Protein 3UIE (pdb70)

Nearest PDB structures (foldseek):
  4fxp-assembly1_A  TM=9.927E-01  e=1.643E-37  Arabidopsis thaliana
  3uie-assembly2_C  TM=1.000E+00  e=2.387E-36  Arabidopsis thaliana
  2ofw-assembly1_A  TM=9.333E-01  e=4.494E-21  Homo sapiens
  6c6b-assembly2_C  TM=9.111E-01  e=4.180E-20  Cryptococcus neoformans H99
  2gks-assembly1_B  TM=8.886E-01  e=5.967E-17  Aquifex aeolicus

GO terms:
  GO:0009507 chloroplast (C, IDA)
  GO:0004020 adenylylsulfate kinase activity (F, IDA)
  GO:0016310 phosphorylation (P, IDA)
  GO:0009536 plastid (C, TAS)
  GO:0042802 identical protein binding (F, IPI)

Secondary structure (DSSP, 8-state):
----HHHHHHHHTS--EEEEEE-STTSSHHHHHHHHHHHHHHTT--EEEEEHHHHTTTTTTT--SSHHHHHHHHHHHHHHHHHHHHTT-EEEEE-----HHHHHHHHHTS-TTSEEEEEE---HHHHHHH-TTSHHHHHHTTSS-S-BTTTB-----SS-SEEE--SS---HHHHHHHHHHHHHHHTTT--/-------S--HHHHHHHHTS--EEEEEE-STTSSHHHHHHHHHHHHHHTT--EEEEEHHHHTTTTTTT--SSHHHHHHHHHHHHHHHHHHHHTT-EEEEE-----HHHHHHHHHTS-TTSEEEEEE---HHHHHHH-TTSHHHHHHTTSSSS-BTTTB-----SS-SEEESSSS--SHHHHHHHHHHHHHHHTTT--/--S-HHHHHHHHTS--EEEEEE-STTSSHHHHHHHHHHHHHHTT--EEEEEHHHHTTTTTTT--SSHHHHHHHHHHHHHHHHHHHHTT-EEEEE-----HHHHHHHHHTS-TTSEEEEEE---HHHHHHH-TTSHHHHHHTTSS-S-BTTTB-----SS-SEEE---HHHHHHHHHHHHHHHTTT--

CATH classification: 3.40.50.300

InterPro domains:
  IPR002891 APS kinase [MF_00065] (99-272)
  IPR002891 APS kinase [TIGR00455] (83-250)
  IPR027417 P-loop containing nucleoside triphosphate hydrolase [G3DSA:3.40.50.300] (77-276)
  IPR027417 P-loop containing nucleoside triphosphate hydrolase [SSF52540] (99-271)
  IPR059117 APS kinase domain [PF01583] (100-249)

Solvent-accessible surface area: 26473 Å² total; per-residue (Å²): 171,106,89,101,59,90,43,65,13,170,153,52,71,0,57,1,0,0,0,0,0,0,0,18,15,20,2,20,18,56,72,0,0,77,18,0,45,124,39,0,158,150,103,59,26,82,10,117,35,14,18,8,80,99,21,34,129,29,102,0,179,96,25,38,121,143,49,123,36,13,30,45,9,1,124,50,1,1,66,35,0,77,120,60,2,67,42,0,18,0,0,0,0,3,4,38,3,3,23,67,98,27,1,66,58,2,68,95,50,16,80,178,42,15,7,2,7,0,30,2,30,13,50,52,81,59,0,49,90,124,16,101,147,13,48,2,132,57,3,143,76,61,151,52,195,22,19,0,26,38,93,32,79,35,56,56,17,141,131,33,62,18,66,6,17,148,148,58,92,36,51,53,108,82,14,0,95,109,0,12,4,56,0,58,30,129,17,23,15,99,66,95,59,129,129,66,141,34,69,13,98,61,91,26,14,10,149,64,20,62,0,60,0,0,0,0,0,0,0,0,20,17,19,1,21,19,61,76,0,0,29,11,0,3,58,31,0,32,132,117,32,25,1,2,14,30,2,18,10,76,99,7,35,128,11,5,0,134,77,25,47,119,160,57,147,36,14,31,36,9,1,58,8,1,3,7,2,0,73,33,0,1,51,0,0,0,0,0,0,0,3,4,38,2,3,23,68,99,24,1,67,56,4,69,94,39,19,87,184,31,10,8,2,6,0,30,3,29,12,55,52,81,58,0,46,88,127,11,101,146,18,50,2,142,79,4,138,76,44,162,50,183,28,21,1,27,37,91,36,75,36,56,54,16,131,126,31,55,5,58,5,21,138,143,74,38,93,39,52,96,83,14,0,97,107,0,10,29,33,0,89,51,60,33,30,15,117,70,93,59,10,96,55,94,25,15,15,142,63,19,72,0,56,1,0,1,0,0,0,0,0,20,15,22,2,19,19,23,64,0,0,16,15,0,4,97,37,0,40,163,114,31,24,2,2,16,27,1,4,9,36,22,9,20,76,13,4,0,134,77,26,43,83,136,62,131,22,13,28,36,9,2,59,8,1,3,8,2,0,76,33,0,1,51,0,0,0,0,0,0,0,3,4,40,3,3,24,70,99,28,1,66,56,3,71,94,39,20,82,184,38,16,5,2,7,0,28,2,75,14,74,58,81,59,0,46,86,128,29,101,88,21,25,2,156,77,3,138,74,36,160,34,178,26,19,1,28,42,97,32,76,34,61,56,17,141,133,30,65,17,73,7,67,100,56,54,108,83,16,0,94,113,0,9,30,55,0,84,130,120,19,24,18,106,64

Sequence (575 aa):
CCSVEKVDRQRLLDQKGCVIWVTGLSGSGKSTLACCALNQMLYQKGKLCCYILDGDNVVRHGLNRDLSFKAEDRAENIRRVGEVAKLFADAGIICIASSLISPYRTDRDACRSSLLPEGDFVEVFMDVPLSVCEARDPKGLYKLARAGKIKGFTGIDDPYEPPLNCEISSLGREGGTSPIEMAEKVVGYLDNKGYLQANIKWHECCSVEKVDRQRLLDQKGCVIWVTGLSGSGKSTLACCALNQMLYQKGKLCCYILDGDNVRHGLNRDLSFKAEDRAENIRRVGEVAKLFADAGIICIASSLISPYRTTDRDACRSLLPEGDFVEVFMDVPLSVCEARDPKGLYKLARAGKIKGFTGIDDPYEPPLNCEISSLGREGGTSPIEMAEKVVGYLDNKGYLQACSVEKVDRQRLLDQKGCVIIWVTGLSGSGKSTLACCALNQMLYQKGKLCYILDGDNVRHGLNRDLSFKAEDRAENIRRVGEVAKLFADAGIIICIASSLISPYRTDRDACRRSSLLPEGDFVEVFMDVPLSVCEARDPKGLYKLARAGKIKGFTGIDDPYEPPLNCEISSLGTSPIEMAEKVVGYLDNNKGYLQA

Organism: Arabidopsis thaliana (NCBI:txid3702)

B-factor: mean 40.65, std 15.13, range [18.51, 132.17]

Structure (mmCIF, N/CA/C/O backbone):
data_3UIE
#
_entry.id   3UIE
#
_cell.length_a   121.137
_cell.length_b   95.313
_cell.length_c   73.327
_cell.angle_alpha   90.00
_cell.angle_beta   114.08
_cell.angle_gamma   90.00
#
_symmetry.space_group_name_H-M   'C 1 2 1'
#
loop_
_entity.id
_entity.type
_entity.pdbx_description
1 polymer 'Adenylyl-sulfate kinase 1, chloroplastic'
2 non-polymer "ADENOSINE-5'-PHOSPHOSULFATE"
3 non-polymer 'PHOSPHOAMINOPHOSPHONIC ACID-ADENYLATE ESTER'
4 non-polymer 'MAGNESIUM ION'
5 water water
#
loop_
_atom_site.group_PDB
_atom_site.id
_atom_site.type_symbol
_atom_site.label_atom_id
_atom_site.label_alt_id
_atom_site.label_comp_id
_atom_site.label_asym_id
_atom_site.label_entity_id
_atom_site.label_seq_id
_atom_site.pdbx_PDB_ins_code
_atom_site.Cartn_x
_atom_site.Cartn_y
_atom_site.Cartn_z
_atom_site.occupancy
_atom_site.B_iso_or_equiv
_atom_site.auth_seq_id
_atom_site.auth_comp_id
_atom_site.auth_asym_id
_atom_site.auth_atom_id
_atom_site.pdbx_PDB_model_num
ATOM 1 N N A CYS A 1 10 ? -16.011 5.527 4.949 0.37 47.07 86 CYS A N 1
ATOM 2 N N B CYS A 1 10 ? -16.166 5.522 5.064 0.63 48.16 86 CYS A N 1
ATOM 3 C CA A CYS A 1 10 ? -15.830 6.770 5.692 0.37 47.63 86 CYS A CA 1
ATOM 4 C CA B CYS A 1 10 ? -15.835 6.766 5.756 0.63 47.49 86 CYS A CA 1
ATOM 5 C C A CYS A 1 10 ? -16.252 7.978 4.868 0.37 47.02 86 CYS A C 1
ATOM 6 C C B CYS A 1 10 ? -16.101 7.995 4.882 0.63 47.35 86 CYS A C 1
ATOM 7 O O A CYS A 1 10 ? -16.450 7.879 3.658 0.37 48.25 86 CYS A O 1
ATOM 8 O O B CYS A 1 10 ? -16.037 7.922 3.654 0.63 46.75 86 CYS A O 1
ATOM 13 N N . SER A 1 11 ? -16.381 9.123 5.527 1.00 41.03 87 SER A N 1
ATOM 14 C CA . SER A 1 11 ? -16.784 10.343 4.835 1.00 45.94 87 SER A CA 1
ATOM 15 C C . SER A 1 11 ? -15.696 10.938 3.938 1.00 35.07 87 SER A C 1
ATOM 16 O O . SER A 1 11 ? -16.005 11.629 2.974 1.00 40.08 87 SER A O 1
ATOM 19 N N . VAL A 1 12 ? -14.428 10.696 4.255 1.00 30.60 88 VAL A N 1
ATOM 20 C CA . VAL A 1 12 ? -13.350 11.237 3.414 1.00 26.21 88 VAL A CA 1
ATOM 21 C C . VAL A 1 12 ? -13.175 10.406 2.148 1.00 29.12 88 VAL A C 1
ATOM 22 O O . VAL A 1 12 ? -12.801 9.235 2.218 1.00 35.17 88 VAL A O 1
ATOM 26 N N . GLU A 1 13 ? -13.413 11.031 0.995 1.00 29.33 89 GLU A N 1
ATOM 27 C CA . GLU A 1 13 ? -13.402 10.335 -0.299 1.00 31.38 89 GLU A CA 1
ATOM 28 C C . GLU A 1 13 ? -12.089 10.505 -1.054 1.00 26.61 89 GLU A C 1
ATOM 29 O O . GLU A 1 13 ? -11.273 11.356 -0.720 1.00 28.79 89 GLU A O 1
ATOM 35 N N . LYS A 1 14 ? -11.899 9.706 -2.100 1.00 27.78 90 LYS A N 1
ATOM 36 C CA . LYS A 1 14 ? -10.734 9.863 -2.961 1.00 31.86 90 LYS A CA 1
ATOM 37 C C . LYS A 1 14 ? -10.630 11.289 -3.493 1.00 24.48 90 LYS A C 1
ATOM 38 O O . LYS A 1 14 ? -9.533 11.858 -3.532 1.00 25.04 90 LYS A O 1
ATOM 44 N N . VAL A 1 15 ? -11.762 11.880 -3.880 1.00 25.13 91 VAL A N 1
ATOM 45 C CA . VAL A 1 15 ? -11.741 13.242 -4.417 1.00 26.89 91 VAL A CA 1
ATOM 46 C C . VAL A 1 15 ? -11.324 14.269 -3.380 1.00 28.13 91 VAL A C 1
ATOM 47 O O . VAL A 1 15 ? -10.772 15.312 -3.733 1.00 29.14 91 VAL A O 1
ATOM 51 N N . ASP A 1 16 ? -11.588 13.985 -2.102 1.00 25.58 92 ASP A N 1
ATOM 52 C CA . ASP A 1 16 ? -11.131 14.876 -1.044 1.00 23.93 92 ASP A CA 1
ATOM 53 C C . ASP A 1 16 ? -9.612 14.801 -0.910 1.00 21.86 92 ASP A C 1
ATOM 54 O O . ASP A 1 16 ? -8.939 15.822 -0.760 1.00 23.92 92 ASP A O 1
ATOM 59 N N . ARG A 1 17 ? -9.059 13.594 -0.964 1.00 21.19 93 ARG A N 1
ATOM 60 C CA . ARG A 1 17 ? -7.609 13.452 -0.896 1.00 23.85 93 ARG A CA 1
ATOM 61 C C . ARG A 1 17 ? -6.954 14.097 -2.129 1.00 23.02 93 ARG A C 1
ATOM 62 O O . ARG A 1 17 ? -5.882 14.697 -2.041 1.00 24.61 93 ARG A O 1
ATOM 70 N N . GLN A 1 18 ? -7.616 13.999 -3.268 1.00 24.14 94 GLN A N 1
ATOM 71 C CA . GLN A 1 18 ? -7.051 14.565 -4.500 1.00 27.32 94 GLN A CA 1
ATOM 72 C C . GLN A 1 18 ? -7.057 16.088 -4.417 1.00 33.22 94 GLN A C 1
ATOM 73 O O . GLN A 1 18 ? -6.098 16.750 -4.808 1.00 24.60 94 GLN A O 1
ATOM 79 N N . ARG A 1 19 ? -8.129 16.629 -3.849 1.00 30.66 95 ARG A N 1
ATOM 80 C CA . ARG A 1 19 ? -8.256 18.058 -3.630 1.00 27.80 95 ARG A CA 1
ATOM 81 C C . ARG A 1 19 ? -7.145 18.575 -2.708 1.00 31.36 95 ARG A C 1
ATOM 82 O O . ARG A 1 19 ? -6.583 19.643 -2.928 1.00 32.89 95 ARG A O 1
ATOM 90 N N . LEU A 1 20 ? -6.834 17.809 -1.672 1.00 31.30 96 LEU A N 1
ATOM 91 C CA . LEU A 1 20 ? -5.753 18.156 -0.759 1.00 33.70 96 LEU A CA 1
ATOM 92 C C . LEU A 1 20 ? -4.387 18.175 -1.473 1.00 33.10 96 LEU A C 1
ATOM 93 O O . LEU A 1 20 ? -3.595 19.100 -1.279 1.00 32.50 96 LEU A O 1
ATOM 98 N N . LEU A 1 21 ? -4.122 17.156 -2.289 1.00 27.95 97 LEU A N 1
ATOM 99 C CA . LEU A 1 21 ? -2.827 17.000 -2.960 1.00 23.40 97 LEU A CA 1
ATOM 100 C C . LEU A 1 21 ? -2.727 17.758 -4.275 1.00 29.90 97 LEU A C 1
ATOM 101 O O . LEU A 1 21 ? -1.639 17.871 -4.832 1.00 30.87 97 LEU A O 1
ATOM 106 N N . ASP A 1 22 ? -3.856 18.245 -4.782 1.00 26.69 98 ASP A N 1
ATOM 107 C CA . ASP A 1 22 ? -3.916 18.820 -6.136 1.00 29.67 98 ASP A CA 1
ATOM 108 C C . ASP A 1 22 ? -3.338 17.906 -7.231 1.00 33.82 98 ASP A C 1
ATOM 109 O O . ASP A 1 22 ? -2.509 18.331 -8.052 1.00 28.66 98 ASP A O 1
ATOM 114 N N . GLN A 1 23 ? -3.781 16.652 -7.240 1.00 24.47 99 GLN A N 1
ATOM 115 C CA . GLN A 1 23 ? -3.415 15.692 -8.286 1.00 24.37 99 GLN A CA 1
ATOM 116 C C . GLN A 1 23 ? -4.443 14.575 -8.258 1.00 26.71 99 GLN A C 1
ATOM 117 O O . GLN A 1 23 ? -5.285 14.529 -7.360 1.00 24.78 99 GLN A O 1
ATOM 123 N N . LYS A 1 24 ? -4.362 13.672 -9.230 1.00 23.85 100 LYS A N 1
ATOM 124 C CA . LYS A 1 24 ? -5.243 12.516 -9.271 1.00 21.84 100 LYS A CA 1
ATOM 125 C C . LYS A 1 24 ? -4.466 11.230 -9.021 1.00 26.58 100 LYS A C 1
ATOM 126 O O . LYS A 1 24 ? -3.388 11.024 -9.591 1.00 31.71 100 LYS A O 1
ATOM 132 N N . GLY A 1 25 ? -5.013 10.383 -8.152 1.00 24.74 101 GLY A N 1
ATOM 133 C CA . GLY A 1 25 ? -4.410 9.101 -7.856 1.00 24.31 101 GLY A CA 1
ATOM 134 C C . GLY A 1 25 ? -4.433 8.248 -9.111 1.00 29.61 101 GLY A C 1
ATOM 135 O O . GLY A 1 25 ? -5.389 8.293 -9.877 1.00 30.46 101 GLY A O 1
ATOM 136 N N . CYS A 1 26 ? -3.381 7.477 -9.337 1.00 27.16 102 CYS A N 1
ATOM 137 C CA . CYS A 1 26 ? -3.347 6.627 -10.518 1.00 23.36 102 CYS A CA 1
ATOM 138 C C . CYS A 1 26 ? -2.249 5.603 -10.352 1.00 26.29 102 CYS A C 1
ATOM 139 O O . CYS A 1 26 ? -1.468 5.679 -9.407 1.00 26.91 102 CYS A O 1
ATOM 142 N N . VAL A 1 27 ? -2.205 4.636 -11.260 1.00 22.07 103 VAL A N 1
ATOM 143 C CA . VAL A 1 27 ? -1.151 3.632 -11.253 1.00 22.38 103 VAL A CA 1
ATOM 144 C C . VAL A 1 27 ? -0.379 3.735 -12.560 1.00 24.97 103 VAL A C 1
ATOM 145 O O . VAL A 1 27 ? -0.978 3.642 -13.626 1.00 26.87 103 VAL A O 1
ATOM 149 N N . ILE A 1 28 ? 0.936 3.939 -12.472 1.00 25.24 104 ILE A N 1
ATOM 150 C CA . ILE A 1 28 ? 1.807 3.926 -13.646 1.00 25.40 104 ILE A CA 1
ATOM 151 C C . ILE A 1 28 ? 2.509 2.583 -13.606 1.00 23.72 104 ILE A C 1
ATOM 152 O O . ILE A 1 28 ? 3.394 2.363 -12.792 1.00 24.34 104 ILE A O 1
ATOM 157 N N . TRP A 1 29 ? 2.085 1.672 -14.471 1.00 25.10 105 TRP A N 1
ATOM 158 C CA . TRP A 1 29 ? 2.573 0.301 -14.427 1.00 25.16 105 TRP A CA 1
ATOM 159 C C . TRP A 1 29 ? 3.710 0.119 -15.429 1.00 26.99 105 TRP A C 1
ATOM 160 O O . TRP A 1 29 ? 3.468 0.046 -16.644 1.00 24.98 105 TRP A O 1
ATOM 171 N N . VAL A 1 30 ? 4.943 0.060 -14.925 1.00 24.44 106 VAL A N 1
ATOM 172 C CA . VAL A 1 30 ? 6.129 -0.056 -15.786 1.00 23.83 106 VAL A CA 1
ATOM 173 C C . VAL A 1 30 ? 6.601 -1.507 -15.888 1.00 25.96 106 VAL A C 1
ATOM 174 O O . VAL A 1 30 ? 7.040 -2.103 -14.889 1.00 26.20 106 VAL A O 1
ATOM 178 N N . THR A 1 31 ? 6.502 -2.065 -17.091 1.00 28.48 107 THR A N 1
ATOM 179 C CA . THR A 1 31 ? 6.843 -3.462 -17.342 1.00 24.37 107 THR A CA 1
ATOM 180 C C . THR A 1 31 ? 7.957 -3.603 -18.397 1.00 26.57 107 THR A C 1
ATOM 181 O O . THR A 1 31 ? 8.138 -2.745 -19.254 1.00 24.22 107 THR A O 1
ATOM 185 N N . GLY A 1 32 ? 8.733 -4.676 -18.311 1.00 24.22 108 GLY A N 1
ATOM 186 C CA . GLY A 1 32 ? 9.776 -4.902 -19.295 1.00 24.77 108 GLY A CA 1
ATOM 187 C C . GLY A 1 32 ? 10.766 -5.916 -18.774 1.00 25.83 108 GLY A C 1
ATOM 188 O O . GLY A 1 32 ? 10.764 -6.236 -17.583 1.00 26.06 108 GLY A O 1
ATOM 189 N N . LEU A 1 33 ? 11.596 -6.434 -19.671 1.00 24.80 109 LEU A N 1
ATOM 190 C CA . LEU A 1 33 ? 12.652 -7.387 -19.304 1.00 21.71 109 LEU A CA 1
ATOM 191 C C . LEU A 1 33 ? 13.533 -6.856 -18.191 1.00 28.03 109 LEU A C 1
ATOM 192 O O . LEU A 1 33 ? 13.620 -5.646 -17.987 1.00 28.20 109 LEU A O 1
ATOM 197 N N . SER A 1 34 ? 14.188 -7.764 -17.463 1.00 26.79 110 SER A N 1
ATOM 198 C CA . SER A 1 34 ? 15.278 -7.378 -16.587 1.00 34.52 110 SER A CA 1
ATOM 199 C C . SER A 1 34 ? 16.296 -6.569 -17.391 1.00 30.28 110 SER A C 1
ATOM 200 O O . SER A 1 34 ? 16.685 -6.963 -18.497 1.00 29.89 110 SER A O 1
ATOM 203 N N . GLY A 1 35 ? 16.723 -5.437 -16.844 1.00 27.76 111 GLY A N 1
ATOM 204 C CA . GLY A 1 35 ? 17.732 -4.609 -17.484 1.00 27.68 111 GLY A CA 1
ATOM 205 C C . GLY A 1 35 ? 17.184 -3.622 -18.501 1.00 33.95 111 GLY A C 1
ATOM 206 O O . GLY A 1 35 ? 17.948 -2.886 -19.116 1.00 32.41 111 GLY A O 1
ATOM 207 N N . SER A 1 36 ? 15.862 -3.595 -18.672 1.00 27.49 112 SER A N 1
ATOM 208 C CA . SER A 1 36 ? 15.242 -2.732 -19.685 1.00 27.64 112 SER A CA 1
ATOM 209 C C . SER A 1 36 ? 15.185 -1.274 -19.242 1.00 30.42 112 SER A C 1
ATOM 210 O O . SER A 1 36 ? 14.906 -0.384 -20.043 1.00 32.19 112 SER A O 1
ATOM 213 N N . GLY A 1 37 ? 15.445 -1.040 -17.959 1.00 27.40 113 GLY A N 1
ATOM 214 C CA . GLY A 1 37 ? 15.500 0.305 -17.406 1.00 28.82 113 GLY A CA 1
ATOM 215 C C . GLY A 1 37 ? 14.239 0.768 -16.673 1.00 26.96 113 GLY A C 1
ATOM 216 O O . GLY A 1 37 ? 13.996 1.972 -16.563 1.00 24.59 113 GLY A O 1
ATOM 217 N N . LYS A 1 38 ? 13.448 -0.172 -16.158 1.00 25.71 114 LYS A N 1
ATOM 218 C CA . LYS A 1 38 ? 12.218 0.167 -15.444 1.00 24.84 114 LYS A CA 1
ATOM 219 C C . LYS A 1 38 ? 12.477 1.021 -14.188 1.00 26.41 114 LYS A C 1
ATOM 220 O O . LYS A 1 38 ? 11.830 2.052 -13.979 1.00 27.27 114 LYS A O 1
ATOM 226 N N . SER A 1 39 ? 13.423 0.594 -13.359 1.00 24.45 115 SER A N 1
ATOM 227 C CA . SER A 1 39 ? 13.697 1.295 -12.100 1.00 29.25 115 SER A CA 1
ATOM 228 C C . SER A 1 39 ? 14.314 2.666 -12.355 1.00 26.94 115 SER A C 1
ATOM 229 O O . SER A 1 39 ? 14.030 3.647 -11.646 1.00 26.80 115 SER A O 1
ATOM 232 N N . THR A 1 40 ? 15.157 2.733 -13.373 1.00 26.22 116 THR A N 1
ATOM 233 C CA . THR A 1 40 ? 15.803 3.984 -13.722 1.00 32.30 116 THR A CA 1
ATOM 234 C C . THR A 1 40 ? 14.764 5.012 -14.176 1.00 28.03 116 THR A C 1
ATOM 235 O O . THR A 1 40 ? 14.805 6.186 -13.782 1.00 29.81 116 THR A O 1
ATOM 239 N N . LEU A 1 41 ? 13.834 4.561 -15.004 1.00 24.45 117 LEU A N 1
ATOM 240 C CA . LEU A 1 41 ? 12.717 5.400 -15.425 1.00 25.58 117 LEU A CA 1
ATOM 241 C C . LEU A 1 41 ? 11.827 5.781 -14.230 1.00 26.44 117 LEU A C 1
ATOM 242 O O . LEU A 1 41 ? 11.431 6.940 -14.081 1.00 24.47 117 LEU A O 1
ATOM 247 N N . ALA A 1 42 ? 11.508 4.813 -13.379 1.00 24.47 118 ALA A N 1
ATOM 248 C CA . ALA A 1 42 ? 10.674 5.119 -12.213 1.00 24.27 118 ALA A CA 1
ATOM 249 C C . ALA A 1 42 ? 11.279 6.228 -11.341 1.00 24.95 118 ALA A C 1
ATOM 250 O O . ALA A 1 42 ? 10.577 7.124 -10.903 1.00 24.95 118 ALA A O 1
ATOM 252 N N A CYS A 1 43 ? 12.576 6.145 -11.086 0.68 24.78 119 CYS A N 1
ATOM 253 N N B CYS A 1 43 ? 12.586 6.180 -11.117 0.32 25.34 119 CYS A N 1
ATOM 254 C CA A CYS A 1 43 ? 13.259 7.166 -10.302 0.68 27.43 119 CYS A CA 1
ATOM 255 C CA B CYS A 1 43 ? 13.234 7.190 -10.281 0.32 26.64 119 CYS A CA 1
ATOM 256 C C A CYS A 1 43 ? 13.203 8.519 -10.995 0.68 26.14 119 CYS A C 1
ATOM 257 C C B CYS A 1 43 ? 13.363 8.552 -10.961 0.32 26.54 119 CYS A C 1
ATOM 258 O O A CYS A 1 43 ? 12.819 9.513 -10.386 0.68 27.45 119 CYS A O 1
ATOM 259 O O B CYS A 1 43 ? 13.287 9.586 -10.300 0.32 23.66 119 CYS A O 1
ATOM 264 N N . ALA A 1 44 ? 13.582 8.562 -12.274 1.00 21.90 120 ALA A N 1
ATOM 265 C CA . ALA A 1 44 ? 13.587 9.824 -13.012 1.00 25.75 120 ALA A CA 1
ATOM 266 C C . ALA A 1 44 ? 12.203 10.474 -12.959 1.00 24.32 120 ALA A C 1
ATOM 267 O O . ALA A 1 44 ? 12.083 11.679 -12.738 1.00 25.60 120 ALA A O 1
ATOM 269 N N . LEU A 1 45 ? 11.166 9.666 -13.154 1.00 21.66 121 LEU A N 1
ATOM 270 C CA . LEU A 1 45 ? 9.790 10.148 -13.113 1.00 23.13 121 LEU A CA 1
ATOM 271 C C . LEU A 1 45 ? 9.433 10.718 -11.738 1.00 24.56 121 LEU A C 1
ATOM 272 O O . LEU A 1 45 ? 8.874 11.810 -11.624 1.00 23.53 121 LEU A O 1
ATOM 277 N N . ASN A 1 46 ? 9.771 9.976 -10.690 1.00 21.71 122 ASN A N 1
ATOM 278 C CA . ASN A 1 46 ? 9.489 10.396 -9.323 1.00 23.59 122 ASN A CA 1
ATOM 279 C C . ASN A 1 46 ? 10.190 11.721 -9.036 1.00 26.81 122 ASN A C 1
ATOM 280 O O . ASN A 1 46 ? 9.599 12.639 -8.481 1.00 25.98 122 ASN A O 1
ATOM 285 N N . GLN A 1 47 ? 11.445 11.829 -9.451 1.00 25.11 123 GLN A N 1
ATOM 286 C CA . GLN A 1 47 ? 12.200 13.047 -9.201 1.00 30.86 123 GLN A CA 1
ATOM 287 C C . GLN A 1 47 ? 11.528 14.247 -9.865 1.00 29.36 123 GLN A C 1
ATOM 288 O O . GLN A 1 47 ? 11.408 15.318 -9.274 1.00 27.76 123 GLN A O 1
ATOM 294 N N . MET A 1 48 ? 11.099 14.049 -11.107 1.00 25.19 124 MET A N 1
ATOM 295 C CA . MET A 1 48 ? 10.515 15.117 -11.912 1.00 25.55 124 MET A CA 1
ATOM 296 C C . MET A 1 48 ? 9.152 15.530 -11.346 1.00 25.59 124 MET A C 1
ATOM 297 O O . MET A 1 48 ? 8.835 16.721 -11.260 1.00 25.48 124 MET A O 1
ATOM 302 N N . LEU A 1 49 ? 8.349 14.551 -10.942 1.00 24.96 125 LEU A N 1
ATOM 303 C CA . LEU A 1 49 ? 7.030 14.855 -10.400 1.00 23.48 125 LEU A CA 1
ATOM 304 C C . LEU A 1 49 ? 7.147 15.526 -9.036 1.00 27.84 125 LEU A C 1
ATOM 305 O O . LEU A 1 49 ? 6.425 16.471 -8.733 1.00 23.36 125 LEU A O 1
ATOM 310 N N . TYR A 1 50 ? 8.098 15.062 -8.238 1.00 22.51 126 TYR A N 1
ATOM 311 C CA . TYR A 1 50 ? 8.317 15.664 -6.919 1.00 21.84 126 TYR A CA 1
ATOM 312 C C . TYR A 1 50 ? 8.676 17.137 -7.080 1.00 25.56 126 TYR A C 1
ATOM 313 O O . TYR A 1 50 ? 8.190 17.972 -6.341 1.00 24.74 126 TYR A O 1
ATOM 322 N N . GLN A 1 51 ? 9.514 17.465 -8.065 1.00 23.89 127 GLN A N 1
ATOM 323 C CA . GLN A 1 51 ? 9.920 18.860 -8.252 1.00 26.17 127 GLN A CA 1
ATOM 324 C C . GLN A 1 51 ? 8.727 19.745 -8.685 1.00 28.92 127 GLN A C 1
ATOM 325 O O . GLN A 1 51 ? 8.689 20.939 -8.402 1.00 29.68 127 GLN A O 1
ATOM 331 N N . LYS A 1 52 ? 7.743 19.140 -9.337 1.00 26.03 128 LYS A N 1
ATOM 332 C CA . LYS A 1 52 ? 6.501 19.838 -9.673 1.00 26.50 128 LYS A CA 1
ATOM 333 C C . LYS A 1 52 ? 5.494 19.857 -8.506 1.00 33.50 128 LYS A C 1
ATOM 334 O O . LYS A 1 52 ? 4.369 20.352 -8.646 1.00 29.49 128 LYS A O 1
ATOM 340 N N . GLY A 1 53 ? 5.894 19.311 -7.364 1.00 27.48 129 GLY A N 1
ATOM 341 C CA . GLY A 1 53 ? 5.049 19.310 -6.179 1.00 29.97 129 GLY A CA 1
ATOM 342 C C . GLY A 1 53 ? 4.017 18.196 -6.167 1.00 28.52 129 GLY A C 1
ATOM 343 O O . GLY A 1 53 ? 3.008 18.277 -5.474 1.00 28.66 129 GLY A O 1
ATOM 344 N N . LYS A 1 54 ? 4.261 17.140 -6.934 1.00 23.61 130 LYS A N 1
ATOM 345 C CA . LYS A 1 54 ? 3.321 16.016 -6.949 1.00 22.87 130 LYS A CA 1
ATOM 346 C C . LYS A 1 54 ? 3.873 14.842 -6.130 1.00 32.23 130 LYS A C 1
ATOM 347 O O . LYS A 1 54 ? 5.076 14.578 -6.140 1.00 32.15 130 LYS A O 1
ATOM 353 N N . LEU A 1 55 ? 2.986 14.127 -5.451 1.00 23.98 131 LEU A N 1
ATOM 354 C CA . LEU A 1 55 ? 3.395 13.041 -4.571 1.00 21.82 131 LEU A CA 1
ATOM 355 C C . LEU A 1 55 ? 3.277 11.705 -5.275 1.00 22.09 131 LEU A C 1
ATOM 356 O O . LEU A 1 55 ? 2.175 11.302 -5.677 1.00 22.62 131 LEU A O 1
ATOM 361 N N . CYS A 1 56 ? 4.416 11.031 -5.430 1.00 21.30 132 CYS A N 1
ATOM 362 C CA A CYS A 1 56 ? 4.500 9.719 -6.076 0.57 24.28 132 CYS A CA 1
ATOM 363 C CA B CYS A 1 56 ? 4.416 9.709 -6.038 0.43 24.42 132 CYS A CA 1
ATOM 364 C C . CYS A 1 56 ? 5.057 8.713 -5.089 1.00 26.87 132 CYS A C 1
ATOM 365 O O . CYS A 1 56 ? 5.713 9.086 -4.126 1.00 25.43 132 CYS A O 1
ATOM 370 N N . TYR A 1 57 ? 4.823 7.438 -5.344 1.00 22.42 133 TYR A N 1
ATOM 371 C CA . TYR A 1 57 ? 5.467 6.402 -4.544 1.00 21.71 133 TYR A CA 1
ATOM 372 C C . TYR A 1 57 ? 5.761 5.210 -5.449 1.00 26.94 133 TYR A C 1
ATOM 373 O O . TYR A 1 57 ? 4.881 4.757 -6.165 1.00 26.42 133 TYR A O 1
ATOM 382 N N . ILE A 1 58 ? 6.986 4.690 -5.388 1.00 23.77 134 ILE A N 1
ATOM 383 C CA . ILE A 1 58 ? 7.407 3.599 -6.261 1.00 23.91 134 ILE A CA 1
ATOM 384 C C . ILE A 1 58 ? 7.284 2.247 -5.575 1.00 25.13 134 ILE A C 1
ATOM 385 O O . ILE A 1 58 ? 7.838 2.043 -4.500 1.00 24.31 134 ILE A O 1
ATOM 390 N N . LEU A 1 59 ? 6.538 1.338 -6.193 1.00 22.89 135 LEU A N 1
ATOM 391 C CA . LEU A 1 59 ? 6.523 -0.057 -5.786 1.00 22.70 135 LEU A CA 1
ATOM 392 C C . LEU A 1 59 ? 7.425 -0.841 -6.727 1.00 29.72 135 LEU A C 1
ATOM 393 O O . LEU A 1 59 ? 7.012 -1.220 -7.820 1.00 27.81 135 LEU A O 1
ATOM 398 N N . ASP A 1 60 ? 8.650 -1.101 -6.295 1.00 27.88 136 ASP A N 1
ATOM 399 C CA . ASP A 1 60 ? 9.604 -1.802 -7.141 1.00 27.59 136 ASP A CA 1
ATOM 400 C C . ASP A 1 60 ? 9.640 -3.285 -6.809 1.00 30.85 136 ASP A C 1
ATOM 401 O O . ASP A 1 60 ? 9.702 -3.681 -5.634 1.00 26.70 136 ASP A O 1
ATOM 406 N N . GLY A 1 61 ? 9.587 -4.111 -7.846 1.00 33.08 137 GLY A N 1
ATOM 407 C CA . GLY A 1 61 ? 9.540 -5.548 -7.662 1.00 38.40 137 GLY A CA 1
ATOM 408 C C . GLY A 1 61 ? 10.595 -6.052 -6.705 1.00 35.78 137 GLY A C 1
ATOM 409 O O . GLY A 1 61 ? 10.303 -6.829 -5.803 1.00 35.18 137 GLY A O 1
ATOM 410 N N . ASP A 1 62 ? 11.834 -5.613 -6.883 1.00 39.55 138 ASP A N 1
ATOM 411 C CA . ASP A 1 62 ? 12.891 -6.060 -5.983 1.00 47.68 138 ASP A CA 1
ATOM 412 C C . ASP A 1 62 ? 12.577 -5.669 -4.528 1.00 43.33 138 ASP A C 1
ATOM 413 O O . ASP A 1 62 ? 12.585 -6.520 -3.628 1.00 40.54 138 ASP A O 1
ATOM 418 N N . ASN A 1 63 ? 12.286 -4.392 -4.297 1.00 36.04 139 ASN A N 1
ATOM 419 C CA . ASN A 1 63 ? 11.963 -3.931 -2.943 1.00 33.79 139 ASN A CA 1
ATOM 420 C C . ASN A 1 63 ? 10.842 -4.728 -2.299 1.00 35.41 139 ASN A C 1
ATOM 421 O O . ASN A 1 63 ? 11.011 -5.292 -1.222 1.00 38.12 139 ASN A O 1
ATOM 426 N N . VAL A 1 64 ? 9.701 -4.785 -2.977 1.00 32.37 140 VAL A N 1
ATOM 427 C CA A VAL A 1 64 ? 8.523 -5.451 -2.428 0.69 29.28 140 VAL A CA 1
ATOM 428 C CA B VAL A 1 64 ? 8.528 -5.453 -2.429 0.31 30.16 140 VAL A CA 1
ATOM 429 C C . VAL A 1 64 ? 8.772 -6.936 -2.173 1.00 28.77 140 VAL A C 1
ATOM 430 O O . VAL A 1 64 ? 8.169 -7.527 -1.288 1.00 29.39 140 VAL A O 1
ATOM 437 N N . ARG A 1 65 ? 9.668 -7.533 -2.942 1.00 29.30 141 ARG A N 1
ATOM 438 C CA . ARG A 1 65 ? 9.977 -8.952 -2.750 1.00 29.26 141 ARG A CA 1
ATOM 439 C C . ARG A 1 65 ? 10.793 -9.202 -1.490 1.00 34.08 141 ARG A C 1
ATOM 440 O O . ARG A 1 65 ? 10.981 -10.349 -1.082 1.00 35.39 141 ARG A O 1
ATOM 448 N N . HIS A 1 66 ? 11.267 -8.130 -0.864 1.00 30.52 142 HIS A N 1
ATOM 449 C CA . HIS A 1 66 ? 11.960 -8.253 0.421 1.00 34.35 142 HIS A CA 1
ATOM 450 C C . HIS A 1 66 ? 11.056 -7.981 1.629 1.00 34.01 142 HIS A C 1
ATOM 451 O O . HIS A 1 66 ? 11.466 -8.169 2.771 1.00 36.82 142 HIS A O 1
ATOM 458 N N . GLY A 1 67 ? 9.827 -7.543 1.373 1.00 30.54 143 GLY A N 1
ATOM 459 C CA . GLY A 1 67 ? 8.890 -7.234 2.442 1.00 29.67 143 GLY A CA 1
ATOM 460 C C . GLY A 1 67 ? 7.563 -7.959 2.294 1.00 27.58 143 GLY A C 1
ATOM 461 O O . GLY A 1 67 ? 7.427 -9.127 2.673 1.00 29.86 143 GLY A O 1
ATOM 462 N N . LEU A 1 68 ? 6.572 -7.255 1.763 1.00 24.28 144 LEU A N 1
ATOM 463 C CA . LEU A 1 68 ? 5.245 -7.830 1.552 1.00 25.08 144 LEU A CA 1
ATOM 464 C C . LEU A 1 68 ? 5.330 -9.177 0.842 1.00 26.61 144 LEU A C 1
ATOM 465 O O . LEU A 1 68 ? 4.639 -10.126 1.206 1.00 28.49 144 LEU A O 1
ATOM 470 N N . ASN A 1 69 ? 6.171 -9.254 -0.187 1.00 24.86 145 ASN A N 1
ATOM 471 C CA . ASN A 1 69 ? 6.230 -10.460 -1.002 1.00 25.11 145 ASN A CA 1
ATOM 472 C C . ASN A 1 69 ? 7.470 -11.311 -0.758 1.00 29.59 145 ASN A C 1
ATOM 473 O O . ASN A 1 69 ? 7.951 -12.010 -1.655 1.00 31.46 145 ASN A O 1
ATOM 478 N N . ARG A 1 70 ? 7.968 -11.253 0.468 1.00 29.50 146 ARG A N 1
ATOM 479 C CA . ARG A 1 70 ? 9.160 -12.004 0.832 1.00 30.20 146 ARG A CA 1
ATOM 480 C C . ARG A 1 70 ? 8.898 -13.505 0.775 1.00 33.52 146 ARG A C 1
ATOM 481 O O . ARG A 1 70 ? 9.838 -14.307 0.779 1.00 40.09 146 ARG A O 1
ATOM 489 N N . ASP A 1 71 ? 7.627 -13.891 0.729 1.00 30.25 147 ASP A N 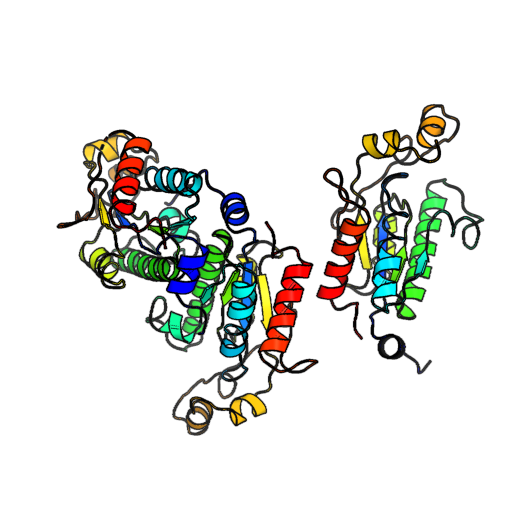1
ATOM 490 C CA . ASP A 1 71 ? 7.271 -15.309 0.704 1.00 35.29 147 ASP A CA 1
ATOM 491 C C . ASP A 1 71 ? 7.172 -15.886 -0.710 1.00 35.79 147 ASP A C 1
ATOM 492 O O . ASP A 1 71 ? 6.934 -17.083 -0.879 1.00 37.83 147 ASP A O 1
ATOM 497 N N . LEU A 1 72 ? 7.373 -15.050 -1.728 1.00 31.57 148 LEU A N 1
ATOM 498 C CA . LEU A 1 72 ? 7.190 -15.492 -3.114 1.00 33.32 148 LEU A CA 1
ATOM 499 C C . LEU A 1 72 ? 8.490 -15.847 -3.817 1.00 33.53 148 LEU A C 1
ATOM 500 O O . LEU A 1 72 ? 9.504 -15.180 -3.640 1.00 36.24 148 LEU A O 1
ATOM 505 N N . SER A 1 73 ? 8.441 -16.896 -4.630 1.00 33.41 149 SER A N 1
ATOM 506 C CA . SER A 1 73 ? 9.579 -17.303 -5.443 1.00 30.44 149 SER A CA 1
ATOM 507 C C . SER A 1 73 ? 9.431 -16.723 -6.853 1.00 33.86 149 SER A C 1
ATOM 508 O O . SER A 1 73 ? 8.704 -15.748 -7.061 1.00 34.54 149 SER A O 1
ATOM 511 N N . PHE A 1 74 ? 10.111 -17.334 -7.817 1.00 34.75 150 PHE A N 1
ATOM 512 C CA . PHE A 1 74 ? 9.986 -16.914 -9.212 1.00 35.81 150 PHE A CA 1
ATOM 513 C C . PHE A 1 74 ? 9.326 -17.969 -10.088 1.00 40.18 150 PHE A C 1
ATOM 514 O O . PHE A 1 74 ? 9.265 -17.824 -11.305 1.00 38.79 150 PHE A O 1
ATOM 522 N N . LYS A 1 75 ? 8.817 -19.026 -9.466 1.00 38.46 151 LYS A N 1
ATOM 523 C CA . LYS A 1 75 ? 7.974 -19.968 -10.191 1.00 45.38 151 LYS A CA 1
ATOM 524 C C . LYS A 1 75 ? 6.820 -19.176 -10.800 1.00 39.57 151 LYS A C 1
ATOM 525 O O . LYS A 1 75 ? 6.465 -18.114 -10.298 1.00 35.25 151 LYS A O 1
ATOM 531 N N . ALA A 1 76 ? 6.235 -19.683 -11.878 1.00 36.95 152 ALA A N 1
ATOM 532 C CA . ALA A 1 76 ? 5.231 -18.916 -12.611 1.00 37.20 152 ALA A CA 1
ATOM 533 C C . ALA A 1 76 ? 4.068 -18.503 -11.714 1.00 37.83 152 ALA A C 1
ATOM 534 O O . ALA A 1 76 ? 3.577 -17.378 -11.793 1.00 33.44 152 ALA A O 1
ATOM 536 N N . GLU A 1 77 ? 3.621 -19.413 -10.861 1.00 36.29 153 GLU A N 1
ATOM 537 C CA . GLU A 1 77 ? 2.472 -19.117 -10.006 1.00 40.68 153 GLU A CA 1
ATOM 538 C C . GLU A 1 77 ? 2.802 -18.005 -9.013 1.00 42.51 153 GLU A C 1
ATOM 539 O O . GLU A 1 77 ? 1.925 -17.238 -8.607 1.00 36.45 153 GLU A O 1
ATOM 545 N N . ASP A 1 78 ? 4.068 -17.929 -8.616 1.00 36.65 154 ASP A N 1
ATOM 546 C CA . ASP A 1 78 ? 4.491 -16.938 -7.637 1.00 35.08 154 ASP A CA 1
ATOM 547 C C . ASP A 1 78 ? 4.701 -15.586 -8.302 1.00 31.95 154 ASP A C 1
ATOM 548 O O . ASP A 1 78 ? 4.518 -14.552 -7.665 1.00 33.29 154 ASP A O 1
ATOM 553 N N . ARG A 1 79 ? 5.083 -15.589 -9.579 1.00 33.66 155 ARG A N 1
ATOM 554 C CA . ARG A 1 79 ? 5.126 -14.346 -10.349 1.00 34.95 155 ARG A CA 1
ATOM 555 C C . ARG A 1 79 ? 3.717 -13.759 -10.480 1.00 29.42 155 ARG A C 1
ATOM 556 O O . ARG A 1 79 ? 3.519 -12.555 -10.332 1.00 30.14 155 ARG A O 1
ATOM 564 N N . ALA A 1 80 ? 2.737 -14.614 -10.758 1.00 34.11 156 ALA A N 1
ATOM 565 C CA . ALA A 1 80 ? 1.350 -14.168 -10.856 1.00 30.31 156 ALA A CA 1
ATOM 566 C C . ALA A 1 80 ? 0.855 -13.566 -9.528 1.00 30.78 156 ALA A C 1
ATOM 567 O O . ALA A 1 80 ? 0.200 -12.517 -9.509 1.00 29.74 156 ALA A O 1
ATOM 569 N N . GLU A 1 81 ? 1.166 -14.228 -8.415 1.00 28.90 157 GLU A N 1
ATOM 570 C CA . GLU A 1 81 ? 0.779 -13.726 -7.098 1.00 30.56 157 GLU A CA 1
ATOM 571 C C . GLU A 1 81 ? 1.512 -12.423 -6.768 1.00 30.26 157 GLU A C 1
ATOM 572 O O . GLU A 1 81 ? 0.929 -11.497 -6.210 1.00 28.92 157 GLU A O 1
ATOM 578 N N . ASN A 1 82 ? 2.789 -12.359 -7.128 1.00 27.55 158 ASN A N 1
ATOM 579 C CA . ASN A 1 82 ? 3.578 -11.146 -6.953 1.00 27.24 158 ASN A CA 1
ATOM 580 C C . ASN A 1 82 ? 2.895 -9.966 -7.651 1.00 34.04 158 ASN A C 1
ATOM 581 O O . ASN A 1 82 ? 2.694 -8.911 -7.063 1.00 27.83 158 ASN A O 1
ATOM 586 N N . ILE A 1 83 ? 2.544 -10.165 -8.919 1.00 28.59 159 ILE A N 1
ATOM 587 C CA . ILE A 1 83 ? 1.900 -9.135 -9.731 1.00 23.88 159 ILE A CA 1
ATOM 588 C C . ILE A 1 83 ? 0.533 -8.799 -9.152 1.00 22.60 159 ILE A C 1
ATOM 589 O O . ILE A 1 83 ? 0.149 -7.630 -9.052 1.00 24.54 159 ILE A O 1
ATOM 594 N N . ARG A 1 84 ? -0.216 -9.832 -8.791 1.00 24.43 160 ARG A N 1
ATOM 595 C CA . ARG A 1 84 ? -1.547 -9.626 -8.246 1.00 28.19 160 ARG A CA 1
ATOM 596 C C . ARG A 1 84 ? -1.499 -8.737 -7.005 1.00 28.42 160 ARG A C 1
ATOM 597 O O . ARG A 1 84 ? -2.257 -7.776 -6.899 1.00 24.49 160 ARG A O 1
ATOM 605 N N . ARG A 1 85 ? -0.621 -9.065 -6.062 1.00 23.74 161 ARG A N 1
ATOM 606 C CA . ARG A 1 85 ? -0.546 -8.292 -4.819 1.00 30.57 161 ARG A CA 1
ATOM 607 C C . ARG A 1 85 ? -0.092 -6.869 -5.102 1.00 30.76 161 ARG A C 1
ATOM 608 O O . ARG A 1 85 ? -0.625 -5.920 -4.531 1.00 26.19 161 ARG A O 1
ATOM 616 N N . VAL A 1 86 ? 0.894 -6.714 -5.982 1.00 25.17 162 VAL A N 1
ATOM 617 C CA . VAL A 1 86 ? 1.349 -5.369 -6.321 1.00 28.21 162 VAL A CA 1
ATOM 618 C C . VAL A 1 86 ? 0.229 -4.541 -6.955 1.00 23.63 162 VAL A C 1
ATOM 619 O O . VAL A 1 86 ? 0.077 -3.362 -6.635 1.00 26.07 162 VAL A O 1
ATOM 623 N N . GLY A 1 87 ? -0.562 -5.155 -7.833 1.00 23.93 163 GLY A N 1
ATOM 624 C CA . GLY A 1 87 ? -1.723 -4.479 -8.412 1.00 25.25 163 GLY A CA 1
ATOM 625 C C . GLY A 1 87 ? -2.712 -4.006 -7.349 1.00 25.37 163 GLY A C 1
ATOM 626 O O . GLY A 1 87 ? -3.250 -2.900 -7.420 1.00 24.48 163 GLY A O 1
ATOM 627 N N . GLU A 1 88 ? -2.972 -4.853 -6.361 1.00 23.65 164 GLU A N 1
ATOM 628 C CA . GLU A 1 88 ? -3.894 -4.488 -5.286 1.00 22.08 164 GLU A CA 1
ATOM 629 C C . GLU A 1 88 ? -3.336 -3.355 -4.424 1.00 22.11 164 GLU A C 1
ATOM 630 O O . GLU A 1 88 ? -4.063 -2.444 -4.023 1.00 23.70 164 GLU A O 1
ATOM 636 N N . VAL A 1 89 ? -2.046 -3.405 -4.140 1.00 24.12 165 VAL A N 1
ATOM 637 C CA . VAL A 1 89 ? -1.447 -2.333 -3.344 1.00 25.15 165 VAL A CA 1
ATOM 638 C C . VAL A 1 89 ? -1.409 -1.022 -4.126 1.00 24.01 165 VAL A C 1
ATOM 639 O O . VAL A 1 89 ? -1.695 0.048 -3.586 1.00 23.41 165 VAL A O 1
ATOM 643 N N . ALA A 1 90 ? -1.077 -1.109 -5.414 1.00 20.88 166 ALA A N 1
ATOM 644 C CA . ALA A 1 90 ? -1.091 0.065 -6.282 1.00 22.34 166 ALA A CA 1
ATOM 645 C C . ALA A 1 90 ? -2.477 0.712 -6.301 1.00 22.25 166 ALA A C 1
ATOM 646 O O . ALA A 1 90 ? -2.612 1.930 -6.319 1.00 23.78 166 ALA A O 1
ATOM 648 N N . LYS A 1 91 ? -3.512 -0.116 -6.308 1.00 21.84 167 LYS A N 1
ATOM 649 C CA . LYS A 1 91 ? -4.871 0.383 -6.289 1.00 24.09 167 LYS A CA 1
ATOM 650 C C . LYS A 1 91 ? -5.147 1.158 -5.002 1.00 26.13 167 LYS A C 1
ATOM 651 O O . LYS A 1 91 ? -5.809 2.191 -5.025 1.00 23.21 167 LYS A O 1
ATOM 657 N N . LEU A 1 92 ? -4.645 0.654 -3.874 1.00 21.50 168 LEU A N 1
ATOM 658 C CA . LEU A 1 92 ? -4.810 1.360 -2.601 1.00 21.62 168 LEU A CA 1
ATOM 659 C C . LEU A 1 9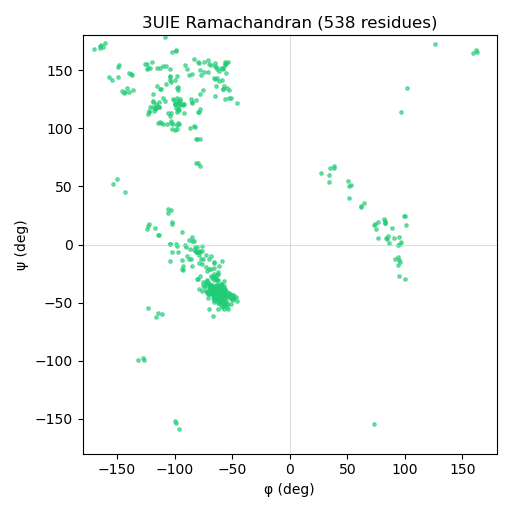2 ? -4.091 2.717 -2.633 1.00 22.30 168 LEU A C 1
ATOM 660 O O . LEU A 1 92 ? -4.634 3.731 -2.173 1.00 22.02 168 LEU A O 1
ATOM 665 N N . PHE A 1 93 ? -2.880 2.745 -3.180 1.00 22.16 169 PHE A N 1
ATOM 666 C CA . PHE A 1 93 ? -2.169 4.016 -3.296 1.00 26.69 169 PHE A CA 1
ATOM 667 C C . PHE A 1 93 ? -2.888 5.019 -4.192 1.00 24.30 169 PHE A C 1
ATOM 668 O O . PHE A 1 93 ? -2.944 6.217 -3.888 1.00 24.38 169 PHE A O 1
ATOM 676 N N . ALA A 1 94 ? -3.397 4.538 -5.320 1.00 24.04 170 ALA A N 1
ATOM 677 C CA . ALA A 1 94 ? -4.185 5.383 -6.207 1.00 22.96 170 ALA A CA 1
ATOM 678 C C . ALA A 1 94 ? -5.413 5.918 -5.475 1.00 27.26 170 ALA A C 1
ATOM 679 O O . ALA A 1 94 ? -5.799 7.078 -5.647 1.00 26.62 170 ALA A O 1
ATOM 681 N N . ASP A 1 95 ? -6.037 5.074 -4.654 1.00 25.47 171 ASP A N 1
ATOM 682 C CA . ASP A 1 95 ? -7.233 5.488 -3.935 1.00 26.52 171 ASP A CA 1
ATOM 683 C C . ASP A 1 95 ? -6.876 6.549 -2.878 1.00 24.72 171 ASP A C 1
ATOM 684 O O . ASP A 1 95 ? -7.689 7.419 -2.556 1.00 28.37 171 ASP A O 1
ATOM 689 N N . ALA A 1 96 ? -5.638 6.508 -2.398 1.00 24.91 172 ALA A N 1
ATOM 690 C CA . ALA A 1 96 ? -5.136 7.499 -1.443 1.00 22.19 172 ALA A CA 1
ATOM 691 C C . ALA A 1 96 ? -4.779 8.813 -2.124 1.00 30.18 172 ALA A C 1
ATOM 692 O O . ALA A 1 96 ? -4.392 9.770 -1.448 1.00 26.57 172 ALA A O 1
ATOM 694 N N . GLY A 1 97 ? -4.860 8.840 -3.456 1.00 26.64 173 GLY A N 1
ATOM 695 C CA . GLY A 1 97 ? -4.591 10.036 -4.241 1.00 22.66 173 GLY A CA 1
ATOM 696 C C . GLY A 1 97 ? -3.163 10.130 -4.767 1.00 28.15 173 GLY A C 1
ATOM 697 O O . GLY A 1 97 ? -2.765 11.146 -5.333 1.00 25.88 173 GLY A O 1
ATOM 698 N N . ILE A 1 98 ? -2.388 9.070 -4.557 1.00 21.63 174 ILE A N 1
ATOM 699 C CA . ILE A 1 98 ? -0.968 9.035 -4.895 1.00 18.79 174 ILE A CA 1
ATOM 700 C C . ILE A 1 98 ? -0.771 8.592 -6.345 1.00 21.76 174 ILE A C 1
ATOM 701 O O . ILE A 1 98 ? -1.530 7.773 -6.841 1.00 22.06 174 ILE A O 1
ATOM 706 N N . ILE A 1 99 ? 0.247 9.140 -7.010 1.00 22.08 175 ILE A N 1
ATOM 707 C CA . ILE A 1 99 ? 0.689 8.634 -8.305 1.00 23.42 175 ILE A CA 1
ATOM 708 C C . ILE A 1 99 ? 1.607 7.466 -8.007 1.00 22.78 175 ILE A C 1
ATOM 709 O O . ILE A 1 99 ? 2.759 7.643 -7.606 1.00 23.16 175 ILE A O 1
ATOM 714 N N . CYS A 1 100 ? 1.073 6.262 -8.162 1.00 20.61 176 CYS A N 1
ATOM 715 C CA . CYS A 1 100 ? 1.807 5.062 -7.777 1.00 20.51 176 CYS A CA 1
ATOM 716 C C . CYS A 1 100 ? 2.529 4.471 -8.977 1.00 23.07 176 CYS A C 1
ATOM 717 O O . CYS A 1 100 ? 1.891 4.112 -9.965 1.00 25.39 176 CYS A O 1
ATOM 720 N N . ILE A 1 101 ? 3.858 4.382 -8.895 1.00 21.18 177 ILE A N 1
ATOM 721 C CA . ILE A 1 101 ? 4.652 3.858 -9.996 1.00 23.02 177 ILE A CA 1
ATOM 722 C C . ILE A 1 101 ? 5.078 2.436 -9.666 1.00 25.02 177 ILE A C 1
ATOM 723 O O . ILE A 1 101 ? 5.831 2.221 -8.726 1.00 25.97 177 ILE A O 1
ATOM 728 N N . ALA A 1 102 ? 4.560 1.464 -10.410 1.00 24.84 178 ALA A N 1
ATOM 729 C CA . ALA A 1 102 ? 4.924 0.077 -10.166 1.00 23.10 178 ALA A CA 1
ATOM 730 C C . ALA A 1 102 ? 5.961 -0.347 -11.183 1.00 27.52 178 ALA A C 1
ATOM 731 O O . ALA A 1 102 ? 5.749 -0.221 -12.383 1.00 28.13 178 ALA A O 1
ATOM 733 N N . SER A 1 103 ? 7.095 -0.835 -10.706 1.00 25.79 179 SER A N 1
ATOM 734 C CA A SER A 1 103 ? 8.208 -1.205 -11.583 0.52 25.33 179 SER A CA 1
ATOM 735 C CA B SER A 1 103 ? 8.165 -1.224 -11.618 0.48 24.70 179 SER A CA 1
ATOM 736 C C . SER A 1 103 ? 8.582 -2.664 -11.358 1.00 27.33 179 SER A C 1
ATOM 737 O O . SER A 1 103 ? 9.373 -2.959 -10.477 1.00 29.31 179 SER A O 1
ATOM 742 N N . LEU A 1 104 ? 7.980 -3.563 -12.126 1.00 27.56 180 LEU A N 1
ATOM 743 C CA . LEU A 1 104 ? 8.145 -5.001 -11.955 1.00 32.87 180 LEU A CA 1
ATOM 744 C C . LEU A 1 104 ? 8.282 -5.579 -13.346 1.00 24.12 180 LEU A C 1
ATOM 745 O O . LEU A 1 104 ? 7.662 -5.070 -14.280 1.00 25.57 180 LEU A O 1
ATOM 750 N N . ILE A 1 105 ? 9.068 -6.645 -13.498 1.00 23.95 181 ILE A N 1
ATOM 751 C CA . ILE A 1 105 ? 9.150 -7.314 -14.800 1.00 26.50 181 ILE A CA 1
ATOM 752 C C . ILE A 1 105 ? 7.750 -7.649 -15.302 1.00 29.59 181 ILE A C 1
ATOM 753 O O . ILE A 1 105 ? 7.421 -7.405 -16.462 1.00 30.05 181 ILE A O 1
ATOM 758 N N . SER A 1 106 ? 6.928 -8.190 -14.404 1.00 25.96 182 SER A N 1
ATOM 759 C CA . SER A 1 106 ? 5.525 -8.541 -14.689 1.00 26.72 182 SER A CA 1
ATOM 760 C C . SER A 1 106 ? 5.327 -9.110 -16.091 1.00 33.16 182 SER A C 1
ATOM 761 O O . SER A 1 106 ? 4.669 -8.501 -16.928 1.00 27.25 182 SER A O 1
ATOM 764 N N . PRO A 1 107 ? 5.908 -10.292 -16.349 1.00 27.15 183 PRO A N 1
ATOM 765 C CA . PRO A 1 107 ? 6.044 -10.811 -17.717 1.00 27.90 183 PRO A CA 1
ATOM 766 C C . PRO A 1 107 ? 4.742 -11.283 -18.363 1.00 29.83 183 PRO A C 1
ATOM 767 O O . PRO A 1 107 ? 4.676 -11.329 -19.576 1.00 29.17 183 PRO A O 1
ATOM 771 N N . TYR A 1 108 ? 3.732 -11.624 -17.570 1.00 27.80 184 TYR A N 1
ATOM 772 C CA . TYR A 1 108 ? 2.528 -12.260 -18.095 1.00 35.44 184 TYR A CA 1
ATOM 773 C C . TYR A 1 108 ? 1.412 -11.254 -18.372 1.00 33.05 184 TYR A C 1
ATOM 774 O O . TYR A 1 108 ? 0.990 -10.489 -17.503 1.00 30.28 184 TYR A O 1
ATOM 783 N N . ARG A 1 109 ? 0.936 -11.283 -19.605 1.00 30.93 185 ARG A N 1
ATOM 784 C CA . ARG A 1 109 ? -0.063 -10.356 -20.107 1.00 29.01 185 ARG A CA 1
ATOM 785 C C . ARG A 1 109 ? -1.357 -10.472 -19.300 1.00 32.06 185 ARG A C 1
ATOM 786 O O . ARG A 1 109 ? -1.944 -9.472 -18.886 1.00 29.22 185 ARG A O 1
ATOM 794 N N . THR A 1 110 ? -1.792 -11.705 -19.067 1.00 29.45 186 THR A N 1
ATOM 795 C CA . THR A 1 110 ? -3.024 -11.950 -18.318 1.00 27.90 186 THR A CA 1
ATOM 796 C C . THR A 1 110 ? -2.962 -11.335 -16.922 1.00 31.61 186 THR A C 1
ATOM 797 O O . THR A 1 110 ? -3.969 -10.832 -16.409 1.00 31.90 186 THR A O 1
ATOM 801 N N . ASP A 1 111 ? -1.793 -11.384 -16.291 1.00 29.12 187 ASP A N 1
ATOM 802 C CA . ASP A 1 111 ? -1.667 -10.852 -14.933 1.00 29.79 187 ASP A CA 1
ATOM 803 C C . ASP A 1 111 ? -1.611 -9.329 -14.910 1.00 31.32 187 ASP A C 1
ATOM 804 O O . ASP A 1 111 ? -2.216 -8.710 -14.043 1.00 29.29 187 ASP A O 1
ATOM 809 N N . ARG A 1 112 ? -0.899 -8.717 -15.860 1.00 26.07 188 ARG A N 1
ATOM 810 C CA . ARG A 1 112 ? -0.953 -7.256 -15.962 1.00 27.70 188 ARG A CA 1
ATOM 811 C C . ARG A 1 112 ? -2.364 -6.779 -16.303 1.00 29.42 188 ARG A C 1
ATOM 812 O O . ARG A 1 112 ? -2.810 -5.759 -15.786 1.00 27.45 188 ARG A O 1
ATOM 820 N N . ASP A 1 113 ? -3.062 -7.493 -17.187 1.00 29.51 189 ASP A N 1
ATOM 821 C CA . ASP A 1 113 ? -4.424 -7.092 -17.548 1.00 28.66 189 ASP A CA 1
ATOM 822 C C . ASP A 1 113 ? -5.369 -7.148 -16.354 1.00 27.80 189 ASP A C 1
ATOM 823 O O . ASP A 1 113 ? -6.288 -6.329 -16.235 1.00 27.60 189 ASP A O 1
ATOM 828 N N . ALA A 1 114 ? -5.148 -8.108 -15.465 1.00 26.44 190 ALA A N 1
ATOM 829 C CA . ALA A 1 114 ? -5.984 -8.209 -14.273 1.00 32.75 190 ALA A CA 1
ATOM 830 C C . ALA A 1 114 ? -5.746 -7.024 -13.333 1.00 34.28 190 ALA A C 1
ATOM 831 O O . ALA A 1 114 ? -6.676 -6.536 -12.702 1.00 31.61 190 ALA A O 1
ATOM 833 N N . CYS A 1 115 ? -4.511 -6.535 -13.270 1.00 26.28 191 CYS A N 1
ATOM 834 C CA . CYS A 1 115 ? -4.226 -5.351 -12.465 1.00 28.88 191 CYS A CA 1
ATOM 835 C C . CYS A 1 115 ? -4.955 -4.149 -13.042 1.00 30.60 191 CYS A C 1
ATOM 836 O O . CYS A 1 115 ? -5.490 -3.322 -12.308 1.00 28.12 191 CYS A O 1
ATOM 839 N N . ARG A 1 116 ? -4.958 -4.048 -14.368 1.00 27.00 192 ARG A N 1
ATOM 840 C CA . ARG A 1 116 ? -5.692 -2.979 -15.047 1.00 24.96 192 ARG A CA 1
ATOM 841 C C . ARG A 1 116 ? -7.178 -3.005 -14.724 1.00 29.30 192 ARG A C 1
ATOM 842 O O . ARG A 1 116 ? -7.793 -1.959 -14.516 1.00 27.93 192 ARG A O 1
ATOM 850 N N . SER A 1 117 ? -7.766 -4.198 -14.691 1.00 28.41 193 SER A N 1
ATOM 851 C CA A SER A 1 117 ? -9.197 -4.338 -14.436 0.45 31.94 193 SER A CA 1
ATOM 852 C CA B SER A 1 117 ? -9.200 -4.320 -14.442 0.55 31.64 193 SER A CA 1
ATOM 853 C C . SER A 1 117 ? -9.588 -3.943 -13.006 1.00 37.21 193 SER A C 1
ATOM 854 O O . SER A 1 117 ? -10.762 -3.685 -12.727 1.00 34.12 193 SER A O 1
ATOM 859 N N . LEU A 1 118 ? -8.607 -3.912 -12.106 1.00 30.95 194 LEU A N 1
ATOM 860 C CA . LEU A 1 118 ? -8.835 -3.513 -10.709 1.00 35.31 194 LEU A CA 1
ATOM 861 C C . LEU A 1 118 ? -9.163 -2.035 -10.621 1.00 38.88 194 LEU A C 1
ATOM 862 O O . LEU A 1 118 ? -9.762 -1.578 -9.650 1.00 37.60 194 LEU A O 1
ATOM 867 N N . LEU A 1 119 ? -8.783 -1.290 -11.651 1.00 34.35 195 LEU A N 1
ATOM 868 C CA . LEU A 1 119 ? -8.865 0.161 -11.598 1.00 31.42 195 LEU A CA 1
ATOM 869 C C . LEU A 1 119 ? -9.895 0.704 -12.569 1.00 34.98 195 LEU A C 1
ATOM 870 O O . LEU A 1 119 ? -10.156 0.095 -13.599 1.00 35.64 195 LEU A O 1
ATOM 875 N N . PRO A 1 120 ? -10.482 1.861 -12.238 1.00 43.38 196 PRO A N 1
ATOM 876 C CA . PRO A 1 120 ? -11.404 2.545 -13.150 1.00 48.71 196 PRO A CA 1
ATOM 877 C C . PRO A 1 120 ? -10.707 2.852 -14.474 1.00 48.87 196 PRO A C 1
ATOM 878 O O . PRO A 1 120 ? -9.488 3.008 -14.500 1.00 37.74 196 PRO A O 1
ATOM 882 N N . GLU A 1 121 ? -11.465 2.928 -15.563 1.00 39.53 197 GLU A N 1
ATOM 883 C CA . GLU A 1 121 ? -10.882 3.258 -16.849 1.00 39.39 197 GLU A CA 1
ATOM 884 C C . GLU A 1 121 ? -10.109 4.565 -16.740 1.00 42.46 197 GLU A C 1
ATOM 885 O O . GLU A 1 121 ? -10.591 5.527 -16.146 1.00 48.77 197 GLU A O 1
ATOM 891 N N . GLY A 1 122 ? -8.906 4.591 -17.304 1.00 43.06 198 GLY A N 1
ATOM 892 C CA . GLY A 1 122 ? -8.058 5.771 -17.249 1.00 46.66 198 GLY A CA 1
ATOM 893 C C . GLY A 1 122 ? -7.035 5.805 -16.118 1.00 43.95 198 GLY A C 1
ATOM 894 O O . GLY A 1 122 ? -5.985 6.432 -16.259 1.00 60.98 198 GLY A O 1
ATOM 895 N N . ASP A 1 123 ? -7.319 5.120 -15.017 1.00 37.21 199 ASP A N 1
ATOM 896 C CA . ASP A 1 123 ? -6.463 5.196 -13.824 1.00 36.84 199 ASP A CA 1
ATOM 897 C C . ASP A 1 123 ? -5.242 4.274 -13.882 1.00 32.26 199 ASP A C 1
ATOM 898 O O . ASP A 1 123 ? -4.435 4.269 -12.961 1.00 32.06 199 ASP A O 1
ATOM 903 N N . PHE A 1 124 ? -5.122 3.491 -14.952 1.00 25.42 200 PHE A N 1
ATOM 904 C CA . PHE A 1 124 ? -4.022 2.545 -15.091 1.00 28.06 200 PHE A CA 1
ATOM 905 C C . PHE A 1 124 ? -3.266 2.855 -16.374 1.00 30.30 200 PHE A C 1
ATOM 906 O O . PHE A 1 124 ? -3.811 2.735 -17.468 1.00 31.75 200 PHE A O 1
ATOM 914 N N . VAL A 1 125 ? -2.019 3.285 -16.233 1.00 23.25 201 VAL A N 1
ATOM 915 C CA . VAL A 1 125 ? -1.210 3.686 -17.372 1.00 29.39 201 VAL A CA 1
ATOM 916 C C . VAL A 1 125 ? -0.099 2.679 -17.550 1.00 31.82 201 VAL A C 1
ATOM 917 O O . VAL A 1 125 ? 0.871 2.680 -16.794 1.00 28.35 201 VAL A O 1
ATOM 921 N N . GLU A 1 126 ? -0.239 1.816 -18.552 1.00 27.05 202 GLU A N 1
ATOM 922 C CA . GLU A 1 126 ? 0.747 0.765 -18.778 1.00 24.68 202 GLU A CA 1
ATOM 923 C C . GLU A 1 126 ? 1.901 1.313 -19.604 1.00 25.36 202 GLU A C 1
ATOM 924 O O . GLU A 1 126 ? 1.706 1.803 -20.713 1.00 25.50 202 GLU A O 1
ATOM 930 N N . VAL A 1 127 ? 3.105 1.210 -19.059 1.00 24.18 203 VAL A N 1
ATOM 931 C CA . VAL A 1 127 ? 4.298 1.773 -19.669 1.00 21.05 203 VAL A CA 1
ATOM 932 C C . VAL A 1 127 ? 5.259 0.640 -20.021 1.00 22.94 203 VAL A C 1
ATOM 933 O O . VAL A 1 127 ? 5.707 -0.080 -19.137 1.00 26.01 203 VAL A O 1
ATOM 937 N N . PHE A 1 128 ? 5.533 0.456 -21.317 1.00 21.17 204 PHE A N 1
ATOM 938 C CA . PHE A 1 128 ? 6.371 -0.650 -21.773 1.00 24.24 204 PHE A CA 1
ATOM 939 C C . PHE A 1 128 ? 7.782 -0.144 -22.030 1.00 24.51 204 PHE A C 1
ATOM 940 O O . PHE A 1 128 ? 7.987 0.751 -22.855 1.00 27.62 204 PHE A O 1
ATOM 948 N N . MET A 1 129 ? 8.758 -0.719 -21.327 1.00 23.54 205 MET A N 1
ATOM 949 C CA . MET A 1 129 ? 10.155 -0.468 -21.641 1.00 27.54 205 MET A CA 1
ATOM 950 C C . MET A 1 129 ? 10.549 -1.362 -22.820 1.00 30.66 205 MET A C 1
ATOM 951 O O . MET A 1 129 ? 10.984 -2.506 -22.643 1.00 29.75 205 MET A O 1
ATOM 956 N N . ASP A 1 130 ? 10.383 -0.829 -24.023 1.00 26.55 206 ASP A N 1
ATOM 957 C CA . ASP A 1 130 ? 10.546 -1.591 -25.254 1.00 26.11 206 ASP A CA 1
ATOM 958 C C . ASP A 1 130 ? 12.025 -1.689 -25.636 1.00 27.92 206 ASP A C 1
ATOM 959 O O . ASP A 1 130 ? 12.460 -1.088 -26.610 1.00 30.81 206 ASP A O 1
ATOM 964 N N . VAL A 1 131 ? 12.780 -2.455 -24.857 1.00 29.22 207 VAL A N 1
ATOM 965 C CA . VAL A 1 131 ? 14.204 -2.627 -25.063 1.00 31.15 207 VAL A CA 1
ATOM 966 C C . VAL A 1 131 ? 14.457 -4.100 -25.340 1.00 33.21 207 VAL A C 1
ATOM 967 O O . VAL A 1 131 ? 14.111 -4.952 -24.531 1.00 31.60 207 VAL A O 1
ATOM 971 N N . PRO A 1 132 ? 15.061 -4.404 -26.494 1.00 35.94 208 PRO A N 1
ATOM 972 C CA . PRO A 1 132 ? 15.223 -5.797 -26.922 1.00 40.40 208 PRO A CA 1
ATOM 973 C C . PRO A 1 132 ? 16.107 -6.604 -25.977 1.00 38.90 208 PRO A C 1
ATOM 974 O O . PRO A 1 132 ? 16.992 -6.051 -25.330 1.00 34.51 208 PRO A O 1
ATOM 978 N N . LEU A 1 133 ? 15.858 -7.907 -25.894 1.00 31.54 209 LEU A N 1
ATOM 979 C CA . LEU A 1 133 ? 16.668 -8.778 -25.051 1.00 30.89 209 LEU A CA 1
ATOM 980 C C . LEU A 1 133 ? 18.163 -8.527 -25.236 1.00 32.52 209 LEU A C 1
ATOM 981 O O . LEU A 1 133 ? 18.902 -8.448 -24.256 1.00 33.42 209 LEU A O 1
ATOM 986 N N . SER A 1 134 ? 18.610 -8.398 -26.489 1.00 32.95 210 SER A N 1
ATOM 987 C CA . SER A 1 134 ? 20.041 -8.258 -26.756 1.00 39.11 210 SER A CA 1
ATOM 988 C C . SER A 1 134 ? 20.650 -7.048 -26.049 1.00 34.53 210 SER A C 1
ATOM 989 O O . SER A 1 134 ? 21.769 -7.120 -25.548 1.00 34.09 210 SER A O 1
ATOM 992 N N . VAL A 1 135 ? 19.923 -5.937 -26.014 1.00 31.78 211 VAL A N 1
ATOM 993 C CA . VAL A 1 135 ? 20.402 -4.743 -25.325 1.00 33.97 211 VAL A CA 1
ATOM 994 C C . VAL A 1 135 ? 20.379 -4.903 -23.797 1.00 33.05 211 VAL A C 1
ATOM 995 O O . VAL A 1 135 ? 21.308 -4.475 -23.112 1.00 34.02 211 VAL A O 1
ATOM 999 N N . CYS A 1 136 ? 19.318 -5.514 -23.260 1.00 31.67 212 CYS A N 1
ATOM 1000 C CA . CYS A 1 136 ? 19.248 -5.752 -21.819 1.00 30.07 212 CYS A CA 1
ATOM 1001 C C . CYS A 1 136 ? 20.404 -6.645 -21.408 1.00 34.87 212 CYS A C 1
ATOM 1002 O O . CYS A 1 136 ? 21.030 -6.445 -20.364 1.00 34.14 212 CYS A O 1
ATOM 1005 N N . GLU A 1 137 ? 20.677 -7.644 -22.237 1.00 31.57 213 GLU A N 1
ATOM 1006 C CA . GLU A 1 137 ? 21.709 -8.633 -21.913 1.00 36.49 213 GLU A CA 1
ATOM 1007 C C . GLU A 1 137 ? 23.124 -8.046 -22.024 1.00 39.47 213 GLU A C 1
ATOM 1008 O O . GLU A 1 137 ? 24.035 -8.453 -21.296 1.00 37.70 213 GLU A O 1
ATOM 1014 N N . ALA A 1 138 ? 23.310 -7.090 -22.930 1.00 40.61 214 ALA A N 1
ATOM 1015 C CA . ALA A 1 138 ? 24.582 -6.376 -23.006 1.00 39.02 214 ALA A CA 1
ATOM 1016 C C . ALA A 1 138 ? 24.763 -5.473 -21.776 1.00 47.66 214 ALA A C 1
ATOM 1017 O O . ALA A 1 138 ? 25.871 -5.311 -21.268 1.00 45.79 214 ALA A O 1
ATOM 1019 N N . ARG A 1 139 ? 23.671 -4.896 -21.287 1.00 45.46 215 ARG A N 1
ATOM 1020 C CA . ARG A 1 139 ? 23.719 -4.137 -20.043 1.00 46.56 215 ARG A CA 1
ATOM 1021 C C . ARG A 1 139 ? 24.010 -5.080 -18.874 1.00 49.13 215 ARG A C 1
ATOM 1022 O O . ARG A 1 139 ? 25.030 -4.946 -18.200 1.00 52.06 215 ARG A O 1
ATOM 1030 N N . ASP A 1 140 ? 23.111 -6.040 -18.661 1.00 47.60 216 ASP A N 1
ATOM 1031 C CA . ASP A 1 140 ? 23.260 -7.052 -17.616 1.00 43.64 216 ASP A CA 1
ATOM 1032 C C . ASP A 1 140 ? 23.965 -6.480 -16.390 1.00 51.20 216 ASP A C 1
ATOM 1033 O O . ASP A 1 140 ? 25.023 -6.966 -15.998 1.00 50.50 216 ASP A O 1
ATOM 1038 N N . PRO A 1 141 ? 23.372 -5.448 -15.776 1.00 51.38 217 PRO A N 1
ATOM 1039 C CA . PRO A 1 141 ? 23.989 -4.706 -14.669 1.00 49.40 217 PRO A CA 1
ATOM 1040 C C . PRO A 1 141 ? 24.300 -5.595 -13.470 1.00 50.78 217 PRO A C 1
ATOM 1041 O O . PRO A 1 141 ? 25.288 -5.363 -12.775 1.00 55.54 217 PRO A O 1
ATOM 1045 N N . LYS A 1 142 ? 23.459 -6.597 -13.234 1.00 44.63 218 LYS A N 1
ATOM 1046 C CA . LYS A 1 142 ? 23.580 -7.440 -12.050 1.00 48.52 218 LYS A CA 1
ATOM 1047 C C . LYS A 1 142 ? 24.179 -8.808 -12.357 1.00 45.99 218 LYS A C 1
ATOM 1048 O O . LYS A 1 142 ? 24.327 -9.637 -11.460 1.00 52.04 218 LYS A O 1
ATOM 1054 N N . GLY A 1 143 ? 24.511 -9.043 -13.623 1.00 39.24 219 GLY A N 1
ATOM 1055 C CA . GLY A 1 143 ? 25.093 -10.304 -14.050 1.00 43.95 219 GLY A CA 1
ATOM 1056 C C . GLY A 1 143 ? 24.106 -11.457 -14.093 1.00 48.41 219 GLY A C 1
ATOM 1057 O O . GLY A 1 143 ? 24.500 -12.621 -14.131 1.00 42.06 219 GLY A O 1
ATOM 1058 N N . LEU A 1 144 ? 22.817 -11.137 -14.105 1.00 41.94 220 LEU A N 1
ATOM 1059 C CA . LEU A 1 144 ? 21.781 -12.161 -14.043 1.00 36.75 220 LEU A CA 1
ATOM 1060 C C . LEU A 1 144 ? 21.645 -12.963 -15.327 1.00 31.97 220 LEU A C 1
ATOM 1061 O O . LEU A 1 144 ? 21.414 -14.172 -15.281 1.00 38.33 220 LEU A O 1
ATOM 1066 N N . TYR A 1 145 ? 21.738 -12.294 -16.471 1.00 33.44 221 TYR A N 1
ATOM 1067 C CA . TYR A 1 145 ? 21.626 -12.995 -17.737 1.00 32.68 221 TYR A CA 1
ATOM 1068 C C . TYR A 1 145 ? 22.737 -14.033 -17.885 1.00 41.15 221 TYR A C 1
ATOM 1069 O O . TYR A 1 145 ? 22.496 -15.150 -18.339 1.00 43.86 221 TYR A O 1
ATOM 1078 N N . LYS A 1 146 ? 23.951 -13.671 -17.503 1.00 33.91 222 LYS A N 1
ATOM 1079 C CA . LYS A 1 146 ? 25.056 -14.623 -17.640 1.00 47.72 222 LYS A CA 1
ATOM 1080 C C . LYS A 1 146 ? 24.863 -15.835 -16.725 1.00 50.00 222 LYS A C 1
ATOM 1081 O O . LYS A 1 146 ? 25.152 -16.968 -17.111 1.00 52.08 222 LYS A O 1
ATOM 1087 N N . LEU A 1 147 ? 24.358 -15.594 -15.520 1.00 46.62 223 LEU A N 1
ATOM 1088 C CA . LEU A 1 147 ? 24.060 -16.681 -14.589 1.00 41.07 223 LEU A CA 1
ATOM 1089 C C . LEU A 1 147 ? 22.936 -17.552 -15.158 1.00 48.59 223 LEU A C 1
ATOM 1090 O O . LEU A 1 147 ? 22.976 -18.779 -15.060 1.00 45.15 223 LEU A O 1
ATOM 1095 N N . ALA A 1 148 ? 21.942 -16.911 -15.770 1.00 41.99 224 ALA A N 1
ATOM 1096 C CA . ALA A 1 148 ? 20.845 -17.633 -16.411 1.00 39.41 224 ALA A CA 1
ATOM 1097 C C . ALA A 1 148 ? 21.328 -18.475 -17.595 1.00 48.63 224 ALA A C 1
ATOM 1098 O O . ALA A 1 148 ? 20.951 -19.642 -17.728 1.00 40.48 224 ALA A O 1
ATOM 1100 N N . ARG A 1 149 ? 22.137 -17.870 -18.461 1.00 44.95 225 ARG A N 1
ATOM 1101 C CA . ARG A 1 149 ? 22.704 -18.573 -19.615 1.00 46.52 225 ARG A CA 1
ATOM 1102 C C . ARG A 1 149 ? 23.530 -19.773 -19.166 1.00 49.12 225 ARG A C 1
ATOM 1103 O O . ARG A 1 149 ? 23.552 -20.809 -19.831 1.00 55.56 225 ARG A O 1
ATOM 1111 N N . ALA A 1 150 ? 24.215 -19.621 -18.039 1.00 43.59 226 ALA A N 1
ATOM 1112 C CA . ALA A 1 150 ? 25.074 -20.678 -17.514 1.00 55.85 226 ALA A CA 1
ATOM 1113 C C . ALA A 1 150 ? 24.314 -21.700 -16.658 1.00 62.29 226 ALA A C 1
ATOM 1114 O O . ALA A 1 150 ? 24.923 -22.580 -16.042 1.00 61.73 226 ALA A O 1
ATOM 1116 N N . GLY A 1 151 ? 22.989 -21.579 -16.614 1.00 52.15 227 GLY A N 1
ATOM 1117 C CA . GLY A 1 151 ? 22.158 -22.544 -15.910 1.00 56.66 227 GLY A CA 1
ATOM 1118 C C . GLY A 1 151 ? 22.134 -22.435 -14.392 1.00 50.29 227 GLY A C 1
ATOM 1119 O O . GLY A 1 151 ? 21.543 -23.273 -13.712 1.00 46.60 227 GLY A O 1
ATOM 1120 N N . LYS A 1 152 ? 22.773 -21.402 -13.855 1.00 45.75 228 LYS A N 1
ATOM 1121 C CA . LYS A 1 152 ? 22.782 -21.176 -12.415 1.00 46.00 228 LYS A CA 1
ATOM 1122 C C . LYS A 1 152 ? 21.441 -20.625 -11.926 1.00 43.08 228 LYS A C 1
ATOM 1123 O O . LYS A 1 152 ? 21.015 -20.905 -10.808 1.00 43.25 228 LYS A O 1
ATOM 1129 N N . ILE A 1 153 ? 20.781 -19.844 -12.778 1.00 39.00 229 ILE A N 1
ATOM 1130 C CA . ILE A 1 153 ? 19.430 -19.376 -12.495 1.00 40.12 229 ILE A CA 1
ATOM 1131 C C . ILE A 1 153 ? 18.490 -20.018 -13.501 1.00 38.28 229 ILE A C 1
ATOM 1132 O O . ILE A 1 153 ? 18.637 -19.815 -14.699 1.00 41.05 229 ILE A O 1
ATOM 1137 N N . LYS A 1 154 ? 17.538 -20.803 -13.015 1.00 42.01 230 LYS A N 1
ATOM 1138 C CA . LYS A 1 154 ? 16.582 -21.481 -13.884 1.00 53.68 230 LYS A CA 1
ATOM 1139 C C . LYS A 1 154 ? 15.356 -20.600 -14.123 1.00 48.21 230 LYS A C 1
ATOM 1140 O O . LYS A 1 154 ? 15.008 -19.778 -13.281 1.00 41.43 230 LYS A O 1
ATOM 1146 N N . GLY A 1 155 ? 14.717 -20.761 -15.276 1.00 43.59 231 GLY A N 1
ATOM 1147 C CA . GLY A 1 155 ? 13.468 -20.073 -15.560 1.00 44.47 231 GLY A CA 1
ATOM 1148 C C . GLY A 1 155 ? 13.536 -18.555 -15.580 1.00 45.11 231 GLY A C 1
ATOM 1149 O O . GLY A 1 155 ? 12.559 -17.881 -15.245 1.00 43.83 231 GLY A O 1
ATOM 1150 N N . PHE A 1 156 ? 14.674 -18.007 -15.993 1.00 38.75 232 PHE A N 1
ATOM 1151 C CA . PHE A 1 156 ? 14.844 -16.557 -16.027 1.00 38.80 232 PHE A CA 1
ATOM 1152 C C . PHE A 1 156 ? 14.092 -15.923 -17.204 1.00 39.06 232 PHE A C 1
ATOM 1153 O O . PHE A 1 156 ? 14.191 -16.385 -18.336 1.00 36.17 232 PHE A O 1
ATOM 1161 N N . THR A 1 157 ? 13.353 -14.856 -16.921 1.00 34.16 233 THR A N 1
ATOM 1162 C CA . THR A 1 157 ? 12.566 -14.160 -17.934 1.00 34.60 233 THR A CA 1
ATOM 1163 C C . THR A 1 157 ? 13.384 -13.754 -19.161 1.00 36.95 233 THR A C 1
ATOM 1164 O O . THR A 1 157 ? 14.410 -13.094 -19.039 1.00 34.35 233 THR A O 1
ATOM 1168 N N . GLY A 1 158 ? 12.918 -14.151 -20.343 1.00 33.94 234 GLY A N 1
ATOM 1169 C CA . GLY A 1 158 ? 13.558 -13.766 -21.589 1.00 29.04 234 GLY A CA 1
ATOM 1170 C C . GLY A 1 158 ? 14.540 -14.826 -22.065 1.00 33.43 234 GLY A C 1
ATOM 1171 O O . GLY A 1 158 ? 14.984 -14.803 -23.212 1.00 35.09 234 GLY A O 1
ATOM 1172 N N . ILE A 1 159 ? 14.855 -15.765 -21.177 1.00 37.28 235 ILE A N 1
ATOM 1173 C CA . ILE A 1 159 ? 15.799 -16.838 -21.471 1.00 37.98 235 ILE A CA 1
ATOM 1174 C C . ILE A 1 159 ? 15.085 -18.185 -21.427 1.00 42.15 235 ILE A C 1
ATOM 1175 O O . ILE A 1 159 ? 15.004 -18.884 -22.434 1.00 44.64 235 ILE A O 1
ATOM 1180 N N . ASP A 1 160 ? 14.554 -18.528 -20.255 1.00 39.14 236 ASP A N 1
ATOM 1181 C CA . ASP A 1 160 ? 13.891 -19.814 -20.029 1.00 41.12 236 ASP A CA 1
ATOM 1182 C C . ASP A 1 160 ? 12.462 -19.644 -19.512 1.00 47.48 236 ASP A C 1
ATOM 1183 O O . ASP A 1 160 ? 11.843 -20.598 -19.037 1.00 46.80 236 ASP A O 1
ATOM 1188 N N . ASP A 1 161 ? 11.945 -18.423 -19.607 1.00 39.58 237 ASP A N 1
ATOM 1189 C CA . ASP A 1 161 ? 10.565 -18.131 -19.232 1.00 43.36 237 ASP A CA 1
ATOM 1190 C C . ASP A 1 161 ? 10.085 -16.984 -20.112 1.00 39.49 237 ASP A C 1
ATOM 1191 O O . ASP A 1 161 ? 10.866 -16.101 -20.463 1.00 40.40 237 ASP A O 1
ATOM 1196 N N . PRO A 1 162 ? 8.806 -17.007 -20.507 1.00 43.01 238 PRO A N 1
ATOM 1197 C CA . PRO A 1 162 ? 8.396 -16.017 -21.509 1.00 43.64 238 PRO A CA 1
ATOM 1198 C C . PRO A 1 162 ? 8.190 -14.611 -20.949 1.00 36.71 238 PRO A C 1
ATOM 1199 O O . PRO A 1 162 ? 7.792 -14.450 -19.796 1.00 43.19 238 PRO A O 1
ATOM 1203 N N . TYR A 1 163 ? 8.505 -13.603 -21.755 1.00 35.25 239 TYR A N 1
ATOM 1204 C CA . TYR A 1 163 ? 8.037 -12.255 -21.482 1.00 32.55 239 TYR A CA 1
ATOM 1205 C C . TYR A 1 163 ? 7.005 -11.933 -22.546 1.00 27.35 239 TYR A C 1
ATOM 1206 O O . TYR A 1 163 ? 7.285 -12.071 -23.739 1.00 30.70 239 TYR A O 1
ATOM 1215 N N . GLU A 1 164 ? 5.814 -11.523 -22.113 1.00 28.42 240 GLU A N 1
ATOM 1216 C CA . GLU A 1 164 ? 4.723 -11.190 -23.021 1.00 32.46 240 GLU A CA 1
ATOM 1217 C C . GLU A 1 164 ? 4.503 -9.682 -23.095 1.00 28.80 240 GLU A C 1
ATOM 1218 O O . GLU A 1 164 ? 3.946 -9.090 -22.176 1.00 29.99 240 GLU A O 1
ATOM 1224 N N . PRO A 1 165 ? 4.958 -9.044 -24.189 1.00 27.50 241 PRO A N 1
ATOM 1225 C CA . PRO A 1 165 ? 4.799 -7.588 -24.251 1.00 27.42 241 PRO A CA 1
ATOM 1226 C C . PRO A 1 165 ? 3.335 -7.143 -24.283 1.00 30.47 241 PRO A C 1
ATOM 1227 O O . PRO A 1 165 ? 2.461 -7.882 -24.732 1.00 31.61 241 PRO A O 1
ATOM 1231 N N . PRO A 1 166 ? 3.069 -5.928 -23.794 1.00 29.20 242 PRO A N 1
ATOM 1232 C CA . PRO A 1 166 ? 1.715 -5.380 -23.839 1.00 31.07 242 PRO A CA 1
ATOM 1233 C C . PRO A 1 166 ? 1.281 -5.204 -25.289 1.00 32.14 242 PRO A C 1
ATOM 1234 O O . PRO A 1 166 ? 2.097 -4.852 -26.129 1.00 33.48 242 PRO A O 1
ATOM 1238 N N . LEU A 1 167 ? 0.009 -5.451 -25.557 1.00 29.27 243 LEU A N 1
ATOM 1239 C CA . LEU A 1 167 ? -0.530 -5.345 -26.909 1.00 33.01 243 LEU A CA 1
ATOM 1240 C C . LEU A 1 167 ? -1.097 -3.959 -27.160 1.00 37.48 243 LEU A C 1
ATOM 1241 O O . LEU A 1 167 ? -1.229 -3.533 -28.298 1.00 35.65 243 LEU A O 1
ATOM 1246 N N . ASN A 1 168 ? -1.440 -3.248 -26.093 1.00 36.16 244 ASN A N 1
ATOM 1247 C CA . ASN A 1 168 ? -2.092 -1.963 -26.264 1.00 34.75 244 ASN A CA 1
ATOM 1248 C C . ASN A 1 168 ? -1.782 -1.005 -25.131 1.00 36.88 244 ASN A C 1
ATOM 1249 O O . ASN A 1 168 ? -2.687 -0.497 -24.472 1.00 38.37 244 ASN A O 1
ATOM 1254 N N . CYS A 1 169 ? -0.504 -0.758 -24.891 1.00 29.56 245 CYS A N 1
ATOM 1255 C CA . CYS A 1 169 ? -0.150 0.035 -23.712 1.00 29.18 245 CYS A CA 1
ATOM 1256 C C . CYS A 1 169 ? -0.283 1.513 -24.030 1.00 34.92 245 CYS A C 1
ATOM 1257 O O . CYS A 1 169 ? -0.281 1.906 -25.204 1.00 31.78 245 CYS A O 1
ATOM 1260 N N . GLU A 1 170 ? -0.415 2.322 -22.983 1.00 31.10 246 GLU A N 1
ATOM 1261 C CA . GLU A 1 170 ? -0.597 3.759 -23.122 1.00 30.32 246 GLU A CA 1
ATOM 1262 C C . GLU A 1 170 ? 0.698 4.429 -23.572 1.00 30.66 246 GLU A C 1
ATOM 1263 O O . GLU A 1 170 ? 0.672 5.397 -24.326 1.00 28.58 246 GLU A O 1
ATOM 1269 N N . ILE A 1 171 ? 1.831 3.921 -23.096 1.00 26.61 247 ILE A N 1
ATOM 1270 C CA . ILE A 1 171 ? 3.116 4.534 -23.407 1.00 25.70 247 ILE A CA 1
ATOM 1271 C C . ILE A 1 171 ? 4.161 3.464 -23.674 1.00 27.71 247 ILE A C 1
ATOM 1272 O O . ILE A 1 171 ? 4.275 2.509 -22.913 1.00 27.79 247 ILE A O 1
ATOM 1277 N N . SER A 1 172 ? 4.893 3.601 -24.778 1.00 27.04 248 SER A N 1
ATOM 1278 C CA A SER A 1 172 ? 6.023 2.723 -25.057 0.64 24.24 248 SER A CA 1
ATOM 1279 C CA B SER A 1 172 ? 6.024 2.723 -25.050 0.36 26.40 248 SER A CA 1
ATOM 1280 C C . SER A 1 172 ? 7.308 3.542 -25.058 1.00 29.67 248 SER A C 1
ATOM 1281 O O . SER A 1 172 ? 7.380 4.581 -25.705 1.00 29.83 248 SER A O 1
ATOM 1286 N N . LEU A 1 173 ? 8.324 3.068 -24.341 1.00 30.37 249 LEU A N 1
ATOM 1287 C CA . LEU A 1 173 ? 9.571 3.823 -24.194 1.00 29.20 249 LEU A CA 1
ATOM 1288 C C . LEU A 1 173 ? 10.781 3.011 -24.609 1.00 34.98 249 LEU A C 1
ATOM 1289 O O . LEU A 1 173 ? 10.754 1.781 -24.577 1.00 35.60 249 LEU A O 1
ATOM 1294 N N . GLY A 1 174 ? 11.845 3.706 -25.005 1.00 33.40 250 GLY A N 1
ATOM 1295 C CA . GLY A 1 174 ? 13.143 3.068 -25.121 1.00 39.20 250 GLY A CA 1
ATOM 1296 C C . GLY A 1 174 ? 13.449 2.498 -26.490 1.00 49.41 250 GLY A C 1
ATOM 1297 O O . GLY A 1 174 ? 14.590 2.119 -26.758 1.00 53.22 250 GLY A O 1
ATOM 1298 N N . ARG A 1 175 ? 12.436 2.415 -27.345 1.00 52.92 251 ARG A N 1
ATOM 1299 C CA . ARG A 1 175 ? 12.643 1.953 -28.713 1.00 59.37 251 ARG A CA 1
ATOM 1300 C C . ARG A 1 175 ? 13.226 3.104 -29.518 1.00 67.48 251 ARG A C 1
ATOM 1301 O O . ARG A 1 175 ? 12.566 4.123 -29.746 1.00 62.59 251 ARG A O 1
ATOM 1309 N N . GLU A 1 176 ? 14.468 2.906 -29.947 1.00 80.88 252 GLU A N 1
ATOM 1310 C CA . GLU A 1 176 ? 15.342 3.953 -30.459 1.00 96.17 252 GLU A CA 1
ATOM 1311 C C . GLU A 1 176 ? 16.605 3.837 -29.621 1.00 104.43 252 GLU A C 1
ATOM 1312 O O . GLU A 1 176 ? 16.643 3.073 -28.655 1.00 106.65 252 GLU A O 1
ATOM 1318 N N . GLY A 1 177 ? 17.641 4.583 -29.980 1.00 108.91 253 GLY A N 1
ATOM 1319 C CA . GLY A 1 177 ? 18.870 4.561 -29.213 1.00 107.29 253 GLY A CA 1
ATOM 1320 C C . GLY A 1 177 ? 19.080 5.861 -28.469 1.00 102.27 253 GLY A C 1
ATOM 1321 O O . GLY A 1 177 ? 18.577 6.908 -28.876 1.00 102.36 253 GLY A O 1
ATOM 1322 N N . GLY A 1 178 ? 19.820 5.791 -27.369 1.00 98.16 254 GLY A N 1
ATOM 1323 C CA . GLY A 1 178 ? 20.182 6.975 -26.613 1.00 91.39 254 GLY A CA 1
ATOM 1324 C C . GLY A 1 178 ? 19.029 7.890 -26.243 1.00 77.45 254 GLY A C 1
ATOM 1325 O O . GLY A 1 178 ? 19.162 9.114 -26.315 1.00 70.37 254 GLY A O 1
ATOM 1326 N N . THR A 1 179 ? 17.892 7.313 -25.862 1.00 57.47 255 THR A N 1
ATOM 1327 C CA . THR A 1 179 ? 16.851 8.120 -25.236 1.00 46.66 255 THR A CA 1
ATOM 1328 C C . THR A 1 179 ? 17.068 8.046 -23.722 1.00 37.20 255 THR A C 1
ATOM 1329 O O . THR A 1 179 ? 17.075 6.980 -23.110 1.00 37.79 255 THR A O 1
ATOM 1333 N N . SER A 1 180 ? 17.291 9.203 -23.133 1.00 29.69 256 SER A N 1
ATOM 1334 C CA . SER A 1 180 ? 17.767 9.258 -21.758 1.00 25.91 256 SER A CA 1
ATOM 1335 C C . SER A 1 180 ? 16.618 9.034 -20.782 1.00 25.16 256 SER A C 1
ATOM 1336 O O . SER A 1 180 ? 15.448 9.250 -21.113 1.00 28.49 256 SER A O 1
ATOM 1339 N N . PRO A 1 181 ? 16.941 8.580 -19.563 1.00 28.11 257 PRO A N 1
ATOM 1340 C CA . PRO A 1 181 ? 15.880 8.427 -18.562 1.00 25.27 257 PRO A CA 1
ATOM 1341 C C . PRO A 1 181 ? 15.130 9.742 -18.347 1.00 24.94 257 PRO A C 1
ATOM 1342 O O . PRO A 1 181 ? 13.918 9.737 -18.176 1.00 24.00 257 PRO A O 1
ATOM 1346 N N . ILE A 1 182 ? 15.839 10.866 -18.360 1.00 24.96 258 ILE A N 1
ATOM 1347 C CA . ILE A 1 182 ? 15.166 12.151 -18.175 1.00 25.44 258 ILE A CA 1
ATOM 1348 C C . ILE A 1 182 ? 14.219 12.455 -19.332 1.00 25.61 258 ILE A C 1
ATOM 1349 O O . ILE A 1 182 ? 13.087 12.890 -19.113 1.00 27.30 258 ILE A O 1
ATOM 1354 N N . GLU A 1 183 ? 14.665 12.229 -20.564 1.00 24.97 259 GLU A N 1
ATOM 1355 C CA . GLU A 1 183 ? 13.777 12.495 -21.684 1.00 28.19 259 GLU A CA 1
ATOM 1356 C C . GLU A 1 183 ? 12.580 11.573 -21.596 1.00 27.79 259 GLU A C 1
ATOM 1357 O O . GLU A 1 183 ? 11.454 11.993 -21.848 1.00 23.93 259 GLU A O 1
ATOM 1363 N N . MET A 1 184 ? 12.810 10.320 -21.218 1.00 24.17 260 MET A N 1
ATOM 1364 C CA . MET A 1 184 ? 11.681 9.392 -21.097 1.00 25.88 260 MET A CA 1
ATOM 1365 C C . MET A 1 184 ? 10.693 9.807 -20.012 1.00 28.35 260 MET A C 1
ATOM 1366 O O . MET A 1 184 ? 9.482 9.694 -20.205 1.00 23.40 260 MET A O 1
ATOM 1371 N N . ALA A 1 185 ? 11.198 10.268 -18.868 1.00 26.55 261 ALA A N 1
ATOM 1372 C CA . ALA A 1 185 ? 10.314 10.757 -17.820 1.00 24.15 261 ALA A CA 1
ATOM 1373 C C . ALA A 1 185 ? 9.543 11.977 -18.308 1.00 25.50 261 ALA A C 1
ATOM 1374 O O . ALA A 1 185 ? 8.375 12.156 -17.965 1.00 24.76 261 ALA A O 1
ATOM 1376 N N . GLU A 1 186 ? 10.178 12.811 -19.124 1.00 24.58 262 GLU A N 1
ATOM 1377 C CA . GLU A 1 186 ? 9.491 13.990 -19.643 1.00 24.62 262 GLU A CA 1
ATOM 1378 C C . GLU A 1 186 ? 8.281 13.568 -20.472 1.00 28.89 262 GLU A C 1
ATOM 1379 O O . GLU A 1 186 ? 7.231 14.197 -20.392 1.00 26.13 262 GLU A O 1
ATOM 1385 N N . LYS A 1 187 ? 8.434 12.499 -21.252 1.00 27.28 263 LYS A N 1
ATOM 1386 C CA . LYS A 1 187 ? 7.346 12.012 -22.099 1.00 33.50 263 LYS A CA 1
ATOM 1387 C C . LYS A 1 187 ? 6.190 11.493 -21.239 1.00 27.22 263 LYS A C 1
ATOM 1388 O O . LYS A 1 187 ? 5.023 11.748 -21.540 1.00 26.15 263 LYS A O 1
ATOM 1394 N N . VAL A 1 188 ? 6.510 10.770 -20.165 1.00 23.96 264 VAL A N 1
ATOM 1395 C CA . VAL A 1 188 ? 5.490 10.306 -19.237 1.00 22.76 264 VAL A CA 1
ATOM 1396 C C . VAL A 1 188 ? 4.827 11.480 -18.531 1.00 22.58 264 VAL A C 1
ATOM 1397 O O . VAL A 1 188 ? 3.619 11.511 -18.399 1.00 25.32 264 VAL A O 1
ATOM 1401 N N . VAL A 1 189 ? 5.607 12.460 -18.097 1.00 23.01 265 VAL A N 1
ATOM 1402 C CA . VAL A 1 189 ? 5.013 13.575 -17.359 1.00 23.00 265 VAL A CA 1
ATOM 1403 C C . VAL A 1 189 ? 4.096 14.376 -18.279 1.00 26.60 265 VAL A C 1
ATOM 1404 O O . VAL A 1 189 ? 2.996 14.768 -17.893 1.00 24.66 265 VAL A O 1
ATOM 1408 N N . GLY A 1 190 ? 4.553 14.606 -19.506 1.00 23.28 266 GLY A N 1
ATOM 1409 C CA . GLY A 1 190 ? 3.735 15.301 -20.487 1.00 28.02 266 GLY A CA 1
ATOM 1410 C C . GLY A 1 190 ? 2.417 14.594 -20.714 1.00 25.61 266 GLY A C 1
ATOM 1411 O O . GLY A 1 190 ? 1.377 15.227 -20.835 1.00 25.89 266 GLY A O 1
ATOM 1412 N N . TYR A 1 191 ? 2.459 13.272 -20.776 1.00 22.54 267 TYR A N 1
ATOM 1413 C CA . TYR A 1 191 ? 1.253 12.479 -20.959 1.00 26.36 267 TYR A CA 1
ATOM 1414 C C . TYR A 1 191 ? 0.316 12.639 -19.754 1.00 26.09 267 TYR A C 1
ATOM 1415 O O . TYR A 1 191 ? -0.885 12.888 -19.918 1.00 25.26 267 TYR A O 1
ATOM 1424 N N . LEU A 1 192 ? 0.868 12.516 -18.548 1.00 24.09 268 LEU A N 1
ATOM 1425 C CA . LEU A 1 192 ? 0.059 12.652 -17.332 1.00 24.63 268 LEU A CA 1
ATOM 1426 C C . LEU A 1 192 ? -0.533 14.055 -17.256 1.00 26.34 268 LEU A C 1
ATOM 1427 O O . LEU A 1 192 ? -1.693 14.237 -16.882 1.00 25.91 268 LEU A O 1
ATOM 1432 N N . ASP A 1 193 ? 0.276 15.049 -17.603 1.00 24.63 269 ASP A N 1
ATOM 1433 C CA . ASP A 1 193 ? -0.180 16.427 -17.531 1.00 22.44 269 ASP A CA 1
ATOM 1434 C C . ASP A 1 193 ? -1.366 16.641 -18.479 1.00 25.62 269 ASP A C 1
ATOM 1435 O O . ASP A 1 193 ? -2.420 17.177 -18.079 1.00 25.88 269 ASP A O 1
ATOM 1440 N N . ASN A 1 194 ? -1.203 16.214 -19.729 1.00 23.64 270 ASN A N 1
ATOM 1441 C CA . ASN A 1 194 ? -2.279 16.344 -20.709 1.00 28.76 270 ASN A CA 1
ATOM 1442 C C . ASN A 1 194 ? -3.552 15.588 -20.327 1.00 31.95 270 ASN A C 1
ATOM 1443 O O . ASN A 1 194 ? -4.644 16.070 -20.584 1.00 28.73 270 ASN A O 1
ATOM 1448 N N . LYS A 1 195 ? -3.407 14.403 -19.729 1.00 27.97 271 LYS A N 1
ATOM 1449 C CA . LYS A 1 195 ? -4.566 13.613 -19.316 1.00 32.30 271 LYS A CA 1
ATOM 1450 C C . LYS A 1 195 ? -5.219 14.154 -18.034 1.00 29.98 271 LYS A C 1
ATOM 1451 O O . LYS A 1 195 ? -6.271 13.671 -17.618 1.00 34.19 271 LYS A O 1
ATOM 1457 N N . GLY A 1 196 ? -4.602 15.161 -17.422 1.00 24.99 272 GLY A N 1
ATOM 1458 C CA . GLY A 1 196 ? -5.207 15.857 -16.299 1.00 26.12 272 GLY A CA 1
ATOM 1459 C C . GLY A 1 196 ? -4.912 15.264 -14.932 1.00 30.83 272 GLY A C 1
ATOM 1460 O O . GLY A 1 196 ? -5.565 15.619 -13.956 1.00 28.84 272 GLY A O 1
ATOM 1461 N N . TYR A 1 197 ? -3.920 14.379 -14.850 1.00 28.62 273 TYR A N 1
ATOM 1462 C CA . TYR A 1 197 ? -3.585 13.715 -13.585 1.00 26.83 273 TYR A CA 1
ATOM 1463 C C . TYR A 1 197 ? -2.760 14.573 -12.623 1.00 26.10 273 TYR A C 1
ATOM 1464 O O . TYR A 1 197 ? -2.583 14.206 -11.463 1.00 27.63 273 TYR A O 1
ATOM 1473 N N . LEU A 1 198 ? -2.280 15.724 -13.087 1.00 22.45 274 LEU A N 1
ATOM 1474 C CA . LEU A 1 198 ? -1.406 16.545 -12.261 1.00 23.62 274 LEU A CA 1
ATOM 1475 C C . LEU A 1 198 ? -2.134 17.737 -11.648 1.00 28.13 274 LEU A C 1
ATOM 1476 O O . LEU A 1 198 ? -1.514 18.695 -11.211 1.00 28.92 274 LEU A O 1
ATOM 1481 N N . GLN A 1 199 ? -3.458 17.657 -11.603 1.00 24.33 275 GLN A N 1
ATOM 1482 C CA . GLN A 1 199 ? -4.255 18.652 -10.902 1.00 29.65 275 GLN A CA 1
ATOM 1483 C C . GLN A 1 199 ? -5.493 17.951 -10.372 1.00 27.63 275 GLN A C 1
ATOM 1484 O O . GLN A 1 199 ? -5.929 16.955 -10.939 1.00 29.81 275 GLN A O 1
ATOM 1490 N N . ALA A 1 200 ? -6.060 18.465 -9.286 1.00 32.00 276 ALA A N 1
ATOM 1491 C CA . ALA A 1 200 ? -7.290 17.897 -8.751 1.00 33.86 276 ALA A CA 1
ATOM 1492 C C . ALA A 1 200 ? -8.404 18.006 -9.787 1.00 36.13 276 ALA A C 1
ATOM 1493 O O . ALA A 1 200 ? -9.222 17.099 -9.961 1.00 37.94 276 ALA A O 1
ATOM 1496 N N . ASN B 1 4 ? -13.654 6.487 -60.799 1.00 53.31 80 ASN B N 1
ATOM 1497 C CA . ASN B 1 4 ? -12.505 5.824 -61.420 1.00 61.06 80 ASN B CA 1
ATOM 1498 C C . ASN B 1 4 ? -11.224 6.634 -61.220 1.00 62.89 80 ASN B C 1
ATOM 1499 O O . ASN B 1 4 ? -10.518 6.955 -62.180 1.00 55.14 80 ASN B O 1
ATOM 1501 N N . ILE B 1 5 ? -10.931 6.957 -59.963 1.00 59.86 81 ILE B N 1
ATOM 1502 C CA . ILE B 1 5 ? -9.769 7.768 -59.622 1.00 54.23 81 ILE B CA 1
ATOM 1503 C C . ILE B 1 5 ? -8.644 6.893 -59.079 1.00 56.58 81 ILE B C 1
ATOM 1504 O O . ILE B 1 5 ? -8.855 5.733 -58.737 1.00 61.47 81 ILE B O 1
ATOM 1509 N N . LYS B 1 6 ? -7.444 7.454 -59.014 1.00 52.56 82 LYS B N 1
ATOM 1510 C CA . LYS B 1 6 ? -6.306 6.754 -58.437 1.00 58.80 82 LYS B CA 1
ATOM 1511 C C . LYS B 1 6 ? -5.418 7.739 -57.694 1.00 60.15 82 LYS B C 1
ATOM 1512 O O . LYS B 1 6 ? -5.060 8.790 -58.228 1.00 54.37 82 LYS B O 1
ATOM 1518 N N . TRP B 1 7 ? -5.066 7.391 -56.459 1.00 50.89 83 TRP B N 1
ATOM 1519 C CA . TRP B 1 7 ? -4.226 8.245 -55.627 1.00 52.31 83 TRP B CA 1
ATOM 1520 C C . TRP B 1 7 ? -2.845 8.397 -56.259 1.00 48.49 83 TRP B C 1
ATOM 1521 O O . TRP B 1 7 ? -2.267 7.420 -56.744 1.00 47.46 83 TRP B O 1
ATOM 1532 N N . HIS B 1 8 ? -2.323 9.621 -56.264 1.00 41.12 84 HIS B N 1
ATOM 1533 C CA . HIS B 1 8 ? -0.975 9.860 -56.773 1.00 42.67 84 HIS B CA 1
ATOM 1534 C C . HIS B 1 8 ? -0.047 10.333 -55.664 1.00 42.15 84 HIS B C 1
ATOM 1535 O O . HIS B 1 8 ? -0.276 11.380 -55.060 1.00 43.15 84 HIS B O 1
ATOM 1542 N N . GLU B 1 9 ? 1.004 9.562 -55.406 1.00 47.03 85 GLU B N 1
ATOM 1543 C CA . GLU B 1 9 ? 1.926 9.876 -54.317 1.00 52.64 85 GLU B CA 1
ATOM 1544 C C . GLU B 1 9 ? 3.225 10.486 -54.818 1.00 51.32 85 GLU B C 1
ATOM 1545 O O . GLU B 1 9 ? 3.777 10.053 -55.826 1.00 59.65 85 GLU B O 1
ATOM 1551 N N A CYS B 1 10 ? 3.703 11.502 -54.107 0.37 43.44 86 CYS B N 1
ATOM 1552 N N B CYS B 1 10 ? 3.709 11.495 -54.102 0.63 43.47 86 CYS B N 1
ATOM 1553 C CA A CYS B 1 10 ? 4.993 12.109 -54.407 0.37 40.51 86 CYS B CA 1
ATOM 1554 C CA B CYS B 1 10 ? 4.990 12.115 -54.421 0.63 40.20 86 CYS B CA 1
ATOM 1555 C C A CYS B 1 10 ? 6.024 11.660 -53.376 0.37 38.93 86 CYS B C 1
ATOM 1556 C C B CYS B 1 10 ? 6.015 11.779 -53.335 0.63 38.74 86 CYS B C 1
ATOM 1557 O O A CYS B 1 10 ? 5.672 11.111 -52.334 0.37 42.47 86 CYS B O 1
ATOM 1558 O O B CYS B 1 10 ? 5.647 11.425 -52.215 0.63 42.90 86 CYS B O 1
ATOM 1563 N N . SER B 1 11 ? 7.297 11.896 -53.672 1.00 35.65 87 SER B N 1
ATOM 1564 C CA . SER B 1 11 ? 8.381 11.517 -52.771 1.00 37.22 87 SER B CA 1
ATOM 1565 C C . SER B 1 11 ? 8.502 12.413 -51.534 1.00 33.59 87 SER B C 1
ATOM 1566 O O . SER B 1 11 ? 9.025 11.984 -50.513 1.00 33.54 87 SER B O 1
ATOM 1569 N N . VAL B 1 12 ? 8.024 13.653 -51.616 1.00 30.75 88 VAL B N 1
ATOM 1570 C CA . VAL B 1 12 ? 8.073 14.543 -50.446 1.00 24.66 88 VAL B CA 1
ATOM 1571 C C . VAL B 1 12 ? 6.932 14.221 -49.487 1.00 30.68 88 VAL B C 1
ATOM 1572 O O . VAL B 1 12 ? 5.757 14.418 -49.809 1.00 32.91 88 VAL B O 1
ATOM 1576 N N . GLU B 1 13 ? 7.290 13.735 -48.302 1.00 26.90 89 GLU B N 1
ATOM 1577 C CA . GLU B 1 13 ? 6.320 13.231 -47.326 1.00 30.20 89 GLU B CA 1
ATOM 1578 C C . GLU B 1 13 ? 5.992 14.261 -46.251 1.00 27.40 89 GLU B C 1
ATOM 1579 O O . GLU B 1 13 ? 6.698 15.258 -46.084 1.00 26.75 89 GLU B O 1
ATOM 1585 N N . LYS B 1 14 ? 4.928 13.995 -45.499 1.00 26.81 90 LYS B N 1
ATOM 1586 C CA . LYS B 1 14 ? 4.600 14.796 -44.320 1.00 29.08 90 LYS B CA 1
ATOM 1587 C C . LYS B 1 14 ? 5.805 14.986 -43.396 1.00 23.32 90 LYS B C 1
ATOM 1588 O O . LYS B 1 14 ? 6.074 16.098 -42.932 1.00 24.61 90 LYS B O 1
ATOM 1594 N N . VAL B 1 15 ? 6.552 13.918 -43.133 1.00 25.36 91 VAL B N 1
ATOM 1595 C CA . VAL B 1 15 ? 7.706 14.054 -42.245 1.00 27.03 91 VAL B CA 1
ATOM 1596 C C . VAL B 1 15 ? 8.762 15.005 -42.798 1.00 27.30 91 VAL B C 1
ATOM 1597 O O . VAL B 1 15 ? 9.487 15.642 -42.031 1.00 26.40 91 VAL B O 1
ATOM 1601 N N . ASP B 1 16 ? 8.866 15.090 -44.124 1.00 24.34 92 ASP B N 1
ATOM 1602 C CA . ASP B 1 16 ? 9.838 15.993 -44.736 1.00 25.99 92 ASP B CA 1
ATOM 1603 C C . ASP B 1 16 ? 9.415 17.442 -44.548 1.00 25.42 92 ASP B C 1
ATOM 1604 O O . ASP B 1 16 ? 10.240 18.320 -44.256 1.00 25.67 92 ASP B O 1
ATOM 1609 N N . ARG B 1 17 ? 8.129 17.701 -44.731 1.00 26.14 93 ARG B N 1
ATOM 1610 C CA . ARG B 1 17 ? 7.591 19.039 -44.484 1.00 23.48 93 ARG B CA 1
ATOM 1611 C C . ARG B 1 17 ? 7.753 19.427 -43.010 1.00 24.44 93 ARG B C 1
ATOM 1612 O O . ARG B 1 17 ? 8.122 20.559 -42.685 1.00 29.07 93 ARG B O 1
ATOM 1620 N N . GLN B 1 18 ? 7.511 18.473 -42.125 1.00 20.95 94 GLN B N 1
ATOM 1621 C CA . GLN B 1 18 ? 7.673 18.726 -40.695 1.00 27.17 94 GLN B CA 1
ATOM 1622 C C . GLN B 1 18 ? 9.120 19.044 -40.334 1.00 32.13 94 GLN B C 1
ATOM 1623 O O . GLN B 1 18 ? 9.380 19.956 -39.547 1.00 28.74 94 GLN B O 1
ATOM 1629 N N . ARG B 1 19 ? 10.047 18.295 -40.933 1.00 28.88 95 ARG B N 1
ATOM 1630 C CA . ARG B 1 19 ? 11.485 18.488 -40.765 1.00 30.26 95 ARG B CA 1
ATOM 1631 C C . ARG B 1 19 ? 11.857 19.919 -41.153 1.00 33.24 95 ARG B C 1
ATOM 1632 O O . ARG B 1 19 ? 12.633 20.594 -40.472 1.00 32.88 95 ARG B O 1
ATOM 1640 N N . LEU B 1 20 ? 11.286 20.374 -42.263 1.00 28.88 96 LEU B N 1
ATOM 1641 C CA . LEU B 1 20 ? 11.538 21.719 -42.770 1.00 31.39 96 LEU B CA 1
ATOM 1642 C C . LEU B 1 20 ? 11.024 22.810 -41.826 1.00 30.10 96 LEU B C 1
ATOM 1643 O O . LEU B 1 20 ? 11.707 23.807 -41.596 1.00 34.85 96 LEU B O 1
ATOM 1648 N N . LEU B 1 21 ? 9.832 22.610 -41.269 1.00 28.80 97 LEU B N 1
ATOM 1649 C CA . LEU B 1 21 ? 9.213 23.599 -40.388 1.00 27.06 97 LEU B CA 1
ATOM 1650 C C . LEU B 1 21 ? 9.641 23.433 -38.930 1.00 31.31 97 LEU B C 1
ATOM 1651 O O . LEU B 1 21 ? 9.384 24.306 -38.109 1.00 33.93 97 LEU B O 1
ATOM 1656 N N . ASP B 1 22 ? 10.274 22.304 -38.621 1.00 28.27 98 ASP B N 1
ATOM 1657 C CA . ASP B 1 22 ? 10.546 21.903 -37.229 1.00 26.50 98 ASP B CA 1
ATOM 1658 C C . ASP B 1 22 ? 9.309 21.956 -36.321 1.00 33.32 98 ASP B C 1
ATOM 1659 O O . ASP B 1 22 ? 9.308 22.595 -35.267 1.00 34.10 98 ASP B O 1
ATOM 1664 N N . GLN B 1 23 ? 8.256 21.274 -36.745 1.00 29.76 99 GLN B N 1
ATOM 1665 C CA . GLN B 1 23 ? 7.035 21.165 -35.973 1.00 30.95 99 GLN B CA 1
ATOM 1666 C C . GLN B 1 23 ? 6.261 19.990 -36.532 1.00 28.37 99 GLN B C 1
ATOM 1667 O O . GLN B 1 23 ? 6.636 19.439 -37.563 1.00 31.65 99 GLN B O 1
ATOM 1673 N N . LYS B 1 24 ? 5.209 19.586 -35.835 1.00 26.97 100 LYS B N 1
ATOM 1674 C CA . LYS B 1 24 ? 4.335 18.518 -36.312 1.00 21.02 100 LYS B CA 1
ATOM 1675 C C . LYS B 1 24 ? 2.964 19.080 -36.646 1.00 21.15 100 LYS B C 1
ATOM 1676 O O . LYS B 1 24 ? 2.396 19.855 -35.874 1.00 32.06 100 LYS B O 1
ATOM 1682 N N . GLY B 1 25 ? 2.437 18.691 -37.807 1.00 25.80 101 GLY B N 1
ATOM 1683 C CA . GLY B 1 25 ? 1.129 19.154 -38.233 1.00 25.73 101 GLY B CA 1
ATOM 1684 C C . GLY B 1 25 ? 0.017 18.545 -37.410 1.00 27.51 101 GLY B C 1
ATOM 1685 O O . GLY B 1 25 ? 0.116 17.410 -36.942 1.00 32.53 101 GLY B O 1
ATOM 1686 N N . CYS B 1 26 ? -1.058 19.299 -37.237 1.00 24.66 102 CYS B N 1
ATOM 1687 C CA . CYS B 1 26 ? -2.156 18.826 -36.428 1.00 26.68 102 CYS B CA 1
ATOM 1688 C C . CYS B 1 26 ? -3.341 19.750 -36.597 1.00 28.05 102 CYS B C 1
ATOM 1689 O O . CYS B 1 26 ? -3.210 20.827 -37.176 1.00 30.37 102 CYS B O 1
ATOM 1692 N N . VAL B 1 27 ? -4.494 19.313 -36.100 1.00 25.08 103 VAL B N 1
ATOM 1693 C CA . VAL B 1 27 ? -5.719 20.113 -36.150 1.00 25.83 103 VAL B CA 1
ATOM 1694 C C . VAL B 1 27 ? -6.114 20.497 -34.730 1.00 24.98 103 VAL B C 1
ATOM 1695 O O . VAL B 1 27 ? -6.285 19.633 -33.862 1.00 27.09 103 VAL B O 1
ATOM 1699 N N . ILE B 1 28 ? -6.225 21.798 -34.484 1.00 26.21 104 ILE B N 1
ATOM 1700 C CA . ILE B 1 28 ? -6.739 22.276 -33.201 1.00 26.03 104 ILE B CA 1
ATOM 1701 C C . ILE B 1 28 ? -8.161 22.692 -33.494 1.00 27.42 104 ILE B C 1
ATOM 1702 O O . ILE B 1 28 ? -8.389 23.718 -34.154 1.00 26.41 104 ILE B O 1
ATOM 1707 N N . TRP B 1 29 ? -9.117 21.885 -33.038 1.00 26.31 105 TRP B N 1
ATOM 1708 C CA . TRP B 1 29 ? -10.518 22.111 -33.374 1.00 26.49 105 TRP B CA 1
ATOM 1709 C C . TRP B 1 29 ? -11.241 22.854 -32.263 1.00 28.20 105 TRP B C 1
ATOM 1710 O O . TRP B 1 29 ? -11.585 22.269 -31.240 1.00 27.26 105 TRP B O 1
ATOM 1721 N N . VAL B 1 30 ? -11.470 24.147 -32.469 1.00 27.07 106 VAL B N 1
ATOM 1722 C CA . VAL B 1 30 ? -12.049 24.989 -31.432 1.00 26.05 106 VAL B CA 1
ATOM 1723 C C . VAL B 1 30 ? -13.550 25.135 -31.639 1.00 32.07 106 VAL B C 1
ATOM 1724 O O . VAL B 1 30 ? -13.998 25.700 -32.642 1.00 30.24 106 VAL B O 1
ATOM 1728 N N . THR B 1 31 ? -14.325 24.622 -30.691 1.00 31.20 107 THR B N 1
ATOM 1729 C CA . THR B 1 31 ? -15.778 24.602 -30.837 1.00 27.50 107 THR B CA 1
ATOM 1730 C C . THR B 1 31 ? -16.428 25.313 -29.644 1.00 30.23 107 THR B C 1
ATOM 1731 O O . THR B 1 31 ? -15.855 25.342 -28.556 1.00 26.23 107 THR B O 1
ATOM 1735 N N . GLY B 1 32 ? -17.600 25.904 -29.866 1.00 28.33 108 GLY B N 1
ATOM 1736 C CA . GLY B 1 32 ? -18.332 26.600 -28.817 1.00 31.16 108 GLY B CA 1
ATOM 1737 C C . GLY B 1 32 ? -19.380 27.550 -29.370 1.00 31.91 108 GLY B C 1
ATOM 1738 O O . GLY B 1 32 ? -19.413 27.831 -30.574 1.00 29.22 108 GLY B O 1
ATOM 1739 N N . LEU B 1 33 ? -20.263 28.019 -28.492 1.00 33.06 109 LEU B N 1
ATOM 1740 C CA . LEU B 1 33 ? -21.326 28.958 -28.867 1.00 31.21 109 LEU B CA 1
ATOM 1741 C C . LEU B 1 33 ? -20.784 30.221 -29.512 1.00 33.00 109 LEU B C 1
ATOM 1742 O O . LEU B 1 33 ? -19.628 30.588 -29.296 1.00 30.27 109 LEU B O 1
ATOM 1747 N N . SER B 1 34 ? -21.625 30.903 -30.289 1.00 29.70 110 SER B N 1
ATOM 1748 C CA . SER B 1 34 ? -21.250 32.208 -30.798 1.00 31.78 110 SER B CA 1
ATOM 1749 C C . SER B 1 34 ? -20.945 33.113 -29.599 1.00 30.65 110 SER B C 1
ATOM 1750 O O . SER B 1 34 ? -21.680 33.121 -28.591 1.00 32.40 110 SER B O 1
ATOM 1753 N N . GLY B 1 35 ? -19.830 33.838 -29.683 1.00 33.89 111 GLY B N 1
ATOM 1754 C CA . GLY B 1 35 ? -19.421 34.732 -28.606 1.00 31.99 111 GLY B CA 1
ATOM 1755 C C . GLY B 1 35 ? -18.661 34.070 -27.465 1.00 36.58 111 GLY B C 1
ATOM 1756 O O . GLY B 1 35 ? -18.357 34.724 -26.463 1.00 37.78 111 GLY B O 1
ATOM 1757 N N . SER B 1 36 ? -18.350 32.784 -27.605 1.00 39.09 112 SER B N 1
ATOM 1758 C CA . SER B 1 36 ? -17.649 32.049 -26.544 1.00 40.05 112 SER B CA 1
ATOM 1759 C C . SER B 1 36 ? -16.135 32.277 -26.543 1.00 39.32 112 SER B C 1
ATOM 1760 O O . SER B 1 36 ? -15.437 31.797 -25.654 1.00 38.19 112 SER B O 1
ATOM 1763 N N . GLY B 1 37 ? -15.632 32.990 -27.545 1.00 33.70 113 GLY B N 1
ATOM 1764 C CA . GLY B 1 37 ? -14.231 33.378 -27.592 1.00 36.40 113 GLY B CA 1
ATOM 1765 C C . GLY B 1 37 ? -13.326 32.556 -28.497 1.00 34.63 113 GLY B C 1
ATOM 1766 O O . GLY B 1 37 ? -12.105 32.615 -28.368 1.00 29.86 113 GLY B O 1
ATOM 1767 N N . LYS B 1 38 ? -13.918 31.793 -29.410 1.00 30.07 114 LYS B N 1
ATOM 1768 C CA . LYS B 1 38 ? -13.147 30.934 -30.315 1.00 27.44 114 LYS B CA 1
ATOM 1769 C C . LYS B 1 38 ? -12.112 31.701 -31.139 1.00 33.79 114 LYS B C 1
ATOM 1770 O O . LYS B 1 38 ? -10.946 31.322 -31.176 1.00 30.44 114 LYS B O 1
ATOM 1776 N N . SER B 1 39 ? -12.536 32.765 -31.818 1.00 28.95 115 SER B N 1
ATOM 1777 C CA . SER B 1 39 ? -11.616 33.480 -32.708 1.00 31.86 115 SER B CA 1
ATOM 1778 C C . SER B 1 39 ? -10.520 34.147 -31.909 1.00 31.32 115 SER B C 1
ATOM 1779 O O . SER B 1 39 ? -9.361 34.172 -32.321 1.00 35.74 115 SER B O 1
ATOM 1782 N N . THR B 1 40 ? -10.898 34.690 -30.759 1.00 27.86 116 THR B N 1
ATOM 1783 C CA . THR B 1 40 ? -9.958 35.410 -29.915 1.00 33.74 116 THR B CA 1
ATOM 1784 C C . THR B 1 40 ? -8.880 34.451 -29.422 1.00 38.98 116 THR B C 1
ATOM 1785 O O . THR B 1 40 ? -7.702 34.802 -29.368 1.00 35.40 116 THR B O 1
ATOM 1789 N N . LEU B 1 41 ? -9.289 33.240 -29.063 1.00 30.06 117 LEU B N 1
ATOM 1790 C CA . LEU B 1 41 ? -8.329 32.214 -28.655 1.00 29.54 117 LEU B CA 1
ATOM 1791 C C . LEU B 1 41 ? -7.425 31.830 -29.828 1.00 31.77 117 LEU B C 1
ATOM 1792 O O . LEU B 1 41 ? -6.204 31.728 -29.675 1.00 33.79 117 LEU B O 1
ATOM 1797 N N . ALA B 1 42 ? -8.029 31.608 -30.992 1.00 30.09 118 ALA B N 1
ATOM 1798 C CA . ALA B 1 42 ? -7.272 31.222 -32.185 1.00 28.96 118 ALA B CA 1
ATOM 1799 C C . ALA B 1 42 ? -6.204 32.263 -32.491 1.00 29.70 118 ALA B C 1
ATOM 1800 O O . ALA B 1 42 ? -5.063 31.918 -32.784 1.00 30.28 118 ALA B O 1
ATOM 1802 N N . CYS B 1 43 ? -6.587 33.535 -32.423 1.00 32.58 119 CYS B N 1
ATOM 1803 C CA A CYS B 1 43 ? -5.661 34.631 -32.688 0.45 37.54 119 CYS B CA 1
ATOM 1804 C CA B CYS B 1 43 ? -5.670 34.650 -32.667 0.55 38.53 119 CYS B CA 1
ATOM 1805 C C . CYS B 1 43 ? -4.510 34.659 -31.680 1.00 38.43 119 CYS B C 1
ATOM 1806 O O . CYS B 1 43 ? -3.343 34.777 -32.066 1.00 33.01 119 CYS B O 1
ATOM 1811 N N . ALA B 1 44 ? -4.836 34.552 -30.392 1.00 34.45 120 ALA B N 1
ATOM 1812 C CA . ALA B 1 44 ? -3.804 34.546 -29.362 1.00 36.15 120 ALA B CA 1
ATOM 1813 C C . ALA B 1 44 ? -2.882 33.339 -29.519 1.00 34.01 120 ALA B C 1
ATOM 1814 O O . ALA B 1 44 ? -1.662 33.459 -29.388 1.00 33.31 120 ALA B O 1
ATOM 1816 N N . LEU B 1 45 ? -3.469 32.178 -29.807 1.00 28.97 121 LEU B N 1
ATOM 1817 C CA . LEU B 1 45 ? -2.695 30.952 -30.009 1.00 30.08 121 LEU B CA 1
ATOM 1818 C C . LEU B 1 45 ? -1.737 31.076 -31.199 1.00 30.33 121 LEU B C 1
ATOM 1819 O O . LEU B 1 45 ? -0.557 30.715 -31.106 1.00 31.52 121 LEU B O 1
ATOM 1824 N N . ASN B 1 46 ? -2.247 31.602 -32.309 1.00 29.50 122 ASN B N 1
ATOM 1825 C CA . ASN B 1 46 ? -1.434 31.825 -33.504 1.00 35.10 122 ASN B CA 1
ATOM 1826 C C . ASN B 1 46 ? -0.264 32.771 -33.199 1.00 35.43 122 ASN B C 1
ATOM 1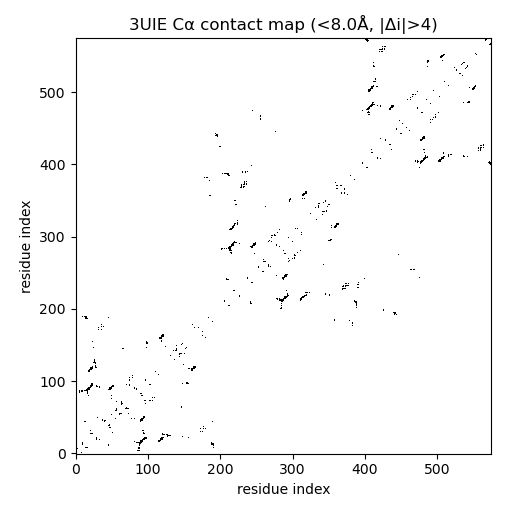827 O O . ASN B 1 46 ? 0.885 32.479 -33.527 1.00 30.78 122 ASN B O 1
ATOM 1832 N N . GLN B 1 47 ? -0.551 33.889 -32.542 1.00 36.91 123 GLN B N 1
ATOM 1833 C CA . GLN B 1 47 ? 0.499 34.846 -32.195 1.00 35.73 123 GLN B CA 1
ATOM 1834 C C . GLN B 1 47 ? 1.562 34.192 -31.316 1.00 37.70 123 GLN B C 1
ATOM 1835 O O . GLN B 1 47 ? 2.765 34.358 -31.537 1.00 36.09 123 GLN B O 1
ATOM 1841 N N . MET B 1 48 ? 1.115 33.434 -30.323 1.00 34.46 124 MET B N 1
ATOM 1842 C CA . MET B 1 48 ? 2.039 32.753 -29.432 1.00 39.16 124 MET B CA 1
ATOM 1843 C C . MET B 1 48 ? 2.931 31.776 -30.194 1.00 35.30 124 MET B C 1
ATOM 1844 O O . MET B 1 48 ? 4.151 31.750 -30.004 1.00 37.22 124 MET B O 1
ATOM 1849 N N . LEU B 1 49 ? 2.317 30.970 -31.054 1.00 35.24 125 LEU B N 1
ATOM 1850 C CA . LEU B 1 49 ? 3.049 29.973 -31.816 1.00 31.71 125 LEU B CA 1
ATOM 1851 C C . LEU B 1 49 ? 3.988 30.632 -32.825 1.00 30.91 125 LEU B C 1
ATOM 1852 O O . LEU B 1 49 ? 5.134 30.205 -32.986 1.00 29.63 125 LEU B O 1
ATOM 1857 N N . TYR B 1 50 ? 3.515 31.686 -33.486 1.00 28.51 126 TYR B N 1
ATOM 1858 C CA . TYR B 1 50 ? 4.359 32.406 -34.439 1.00 32.05 126 TYR B CA 1
ATOM 1859 C C . TYR B 1 50 ? 5.628 32.964 -33.774 1.00 37.31 126 TYR B C 1
ATOM 1860 O O . TYR B 1 50 ? 6.728 32.885 -34.330 1.00 33.66 126 TYR B O 1
ATOM 1869 N N . GLN B 1 51 ? 5.478 33.522 -32.574 1.00 32.08 127 GLN B N 1
ATOM 1870 C CA . GLN B 1 51 ? 6.626 34.059 -31.855 1.00 34.45 127 GLN B CA 1
ATOM 1871 C C . GLN B 1 51 ? 7.640 32.968 -31.540 1.00 37.56 127 GLN B C 1
ATOM 1872 O O . GLN B 1 51 ? 8.825 33.244 -31.384 1.00 43.19 127 GLN B O 1
ATOM 1878 N N . LYS B 1 52 ? 7.173 31.726 -31.450 1.00 34.79 128 LYS B N 1
ATOM 1879 C CA . LYS B 1 52 ? 8.066 30.591 -31.229 1.00 34.90 128 LYS B CA 1
ATOM 1880 C C . LYS B 1 52 ? 8.612 30.017 -32.547 1.00 37.11 128 LYS B C 1
ATOM 1881 O O . LYS B 1 52 ? 9.336 29.019 -32.541 1.00 38.84 128 LYS B O 1
ATOM 1887 N N . GLY B 1 53 ? 8.277 30.647 -33.672 1.00 34.50 129 GLY B N 1
ATOM 1888 C CA . GLY B 1 53 ? 8.771 30.183 -34.962 1.00 30.79 129 GLY B CA 1
ATOM 1889 C C . GLY B 1 53 ? 7.973 29.035 -35.562 1.00 35.62 129 GLY B C 1
ATOM 1890 O O . GLY B 1 53 ? 8.446 28.332 -36.464 1.00 33.67 129 GLY B O 1
ATOM 1891 N N . LYS B 1 54 ? 6.747 28.851 -35.081 1.00 31.36 130 LYS B N 1
ATOM 1892 C CA . LYS B 1 54 ? 5.899 27.763 -35.572 1.00 28.64 130 LYS B CA 1
ATOM 1893 C C . LYS B 1 54 ? 4.831 28.284 -36.526 1.00 36.31 130 LYS B C 1
ATOM 1894 O O . LYS B 1 54 ? 4.256 29.351 -36.305 1.00 36.70 130 LYS B O 1
ATOM 1900 N N . LEU B 1 55 ? 4.576 27.527 -37.591 1.00 28.86 131 LEU B N 1
ATOM 1901 C CA . LEU B 1 55 ? 3.653 27.965 -38.626 1.00 27.29 131 LEU B CA 1
ATOM 1902 C C . LEU B 1 55 ? 2.243 27.460 -38.351 1.00 33.34 131 LEU B C 1
ATOM 1903 O O . LEU B 1 55 ? 2.005 26.257 -38.267 1.00 26.21 131 LEU B O 1
ATOM 1908 N N . CYS B 1 56 ? 1.322 28.406 -38.219 1.00 29.85 132 CYS B N 1
ATOM 1909 C CA A CYS B 1 56 ? -0.080 28.118 -37.918 0.65 28.32 132 CYS B CA 1
ATOM 1910 C CA B CYS B 1 56 ? -0.057 28.117 -37.901 0.35 29.93 132 CYS B CA 1
ATOM 1911 C C . CYS B 1 56 ? -0.960 28.722 -38.982 1.00 31.42 132 CYS B C 1
ATOM 1912 O O . CYS B 1 56 ? -0.582 29.691 -39.627 1.00 28.44 132 CYS B O 1
ATOM 1917 N N . TYR B 1 57 ? -2.147 28.153 -39.172 1.00 25.02 133 TYR B N 1
ATOM 1918 C CA . TYR B 1 57 ? -3.118 28.772 -40.073 1.00 28.05 133 TYR B CA 1
ATOM 1919 C C . TYR B 1 57 ? -4.523 28.592 -39.518 1.00 31.34 133 TYR B C 1
ATOM 1920 O O . TYR B 1 57 ? -4.906 27.486 -39.139 1.00 30.85 133 TYR B O 1
ATOM 1929 N N . ILE B 1 58 ? -5.289 29.679 -39.472 1.00 27.83 134 ILE B N 1
ATOM 1930 C CA . ILE B 1 58 ? -6.626 29.642 -38.894 1.00 27.86 134 ILE B CA 1
ATOM 1931 C C . ILE B 1 58 ? -7.703 29.478 -39.955 1.00 27.58 134 ILE B C 1
ATOM 1932 O O . ILE B 1 58 ? -7.802 30.290 -40.880 1.00 30.53 134 ILE B O 1
ATOM 1937 N N . LEU B 1 59 ? -8.497 28.418 -39.820 1.00 27.49 135 LEU B N 1
ATOM 1938 C CA . LEU B 1 59 ? -9.707 28.253 -40.613 1.00 29.05 135 LEU B CA 1
ATOM 1939 C C . LEU B 1 59 ? -10.884 28.710 -39.772 1.00 29.62 135 LEU B C 1
ATOM 1940 O O . LEU B 1 59 ? -11.372 27.973 -38.906 1.00 26.60 135 LEU B O 1
ATOM 1945 N N . ASP B 1 60 ? -11.327 29.937 -40.016 1.00 28.35 136 ASP B N 1
ATOM 1946 C CA . ASP B 1 60 ? -12.421 30.516 -39.242 1.00 32.39 136 ASP B CA 1
ATOM 1947 C C . ASP B 1 60 ? -13.745 30.378 -39.993 1.00 38.40 136 ASP B C 1
ATOM 1948 O O . ASP B 1 60 ? -13.830 30.641 -41.203 1.00 31.40 136 ASP B O 1
ATOM 1953 N N . GLY B 1 61 ? -14.771 29.952 -39.265 1.00 36.68 137 GLY B N 1
ATOM 1954 C CA . GLY B 1 61 ? -16.070 29.681 -39.838 1.00 33.40 137 GLY B CA 1
ATOM 1955 C C . GLY B 1 61 ? -16.571 30.870 -40.627 1.00 37.06 137 GLY B C 1
ATOM 1956 O O . GLY B 1 61 ? -17.108 30.715 -41.716 1.00 40.81 137 GLY B O 1
ATOM 1957 N N . ASP B 1 62 ? -16.385 32.067 -40.084 1.00 44.86 138 ASP B N 1
ATOM 1958 C CA . ASP B 1 62 ? -16.861 33.266 -40.762 1.00 53.52 138 ASP B CA 1
ATOM 1959 C C . ASP B 1 62 ? -16.154 33.428 -42.104 1.00 49.09 138 ASP B C 1
ATOM 1960 O O . ASP B 1 62 ? -16.805 33.515 -43.150 1.00 49.06 138 ASP B O 1
ATOM 1965 N N . ASN B 1 63 ? -14.823 33.445 -42.075 1.00 42.70 139 ASN B N 1
ATOM 1966 C CA . ASN B 1 63 ? -14.028 33.588 -43.298 1.00 47.88 139 ASN B CA 1
ATOM 1967 C C . ASN B 1 63 ? -14.317 32.510 -44.340 1.00 51.26 139 ASN B C 1
ATOM 1968 O O . ASN B 1 63 ? -14.585 32.817 -45.502 1.00 54.21 139 ASN B O 1
ATOM 1973 N N . VAL B 1 64 ? -14.240 31.247 -43.923 1.00 38.27 140 VAL B N 1
ATOM 1974 C CA . VAL B 1 64 ? -14.473 30.115 -44.824 1.00 30.91 140 VAL B CA 1
ATOM 1975 C C . VAL B 1 64 ? -15.856 30.190 -45.480 1.00 33.03 140 VAL B C 1
ATOM 1976 O O . VAL B 1 64 ? -16.028 29.826 -46.648 1.00 38.73 140 VAL B O 1
ATOM 1980 N N . ARG B 1 65 ? -16.834 30.679 -44.728 1.00 34.26 141 ARG B N 1
ATOM 1981 C CA . ARG B 1 65 ? -18.196 30.802 -45.239 1.00 33.42 141 ARG B CA 1
ATOM 1982 C C . ARG B 1 65 ? -18.339 31.881 -46.304 1.00 38.88 141 ARG B C 1
ATOM 1983 O O . ARG B 1 65 ? -19.364 31.956 -46.977 1.00 42.29 141 ARG B O 1
ATOM 1991 N N . HIS B 1 66 ? -17.322 32.720 -46.452 1.00 32.70 142 HIS B N 1
ATOM 1992 C CA . HIS B 1 66 ? -17.336 33.716 -47.520 1.00 39.00 142 HIS B CA 1
ATOM 1993 C C . HIS B 1 66 ? -16.524 33.275 -48.743 1.00 42.44 142 HIS B C 1
ATOM 1994 O O . HIS B 1 66 ? -16.450 33.997 -49.731 1.00 39.65 142 HIS B O 1
ATOM 2001 N N . GLY B 1 67 ? -15.934 32.084 -48.681 1.00 36.83 143 GLY B N 1
ATOM 2002 C CA . GLY B 1 67 ? -15.105 31.590 -49.769 1.00 38.37 143 GLY B CA 1
ATOM 2003 C C . GLY B 1 67 ? -15.447 30.168 -50.171 1.00 36.22 143 GLY B C 1
ATOM 2004 O O . GLY B 1 67 ? -16.395 29.937 -50.915 1.00 33.93 143 GLY B O 1
ATOM 2005 N N . LEU B 1 68 ? -14.672 29.208 -49.681 1.00 32.43 144 LEU B N 1
ATOM 2006 C CA . LEU B 1 68 ? -14.953 27.806 -49.951 1.00 29.95 144 LEU B CA 1
ATOM 2007 C C . LEU B 1 68 ? -16.412 27.450 -49.672 1.00 33.39 144 LEU B C 1
ATOM 2008 O O . LEU B 1 68 ? -17.026 26.718 -50.449 1.00 32.98 144 LEU B O 1
ATOM 2013 N N . ASN B 1 69 ? -16.955 27.944 -48.553 1.00 30.40 145 ASN B N 1
ATOM 2014 C CA . ASN B 1 69 ? -18.312 27.576 -48.131 1.00 28.39 145 ASN B CA 1
ATOM 2015 C C . ASN B 1 69 ? -19.341 28.688 -48.346 1.00 33.69 145 ASN B C 1
ATOM 2016 O O . ASN B 1 69 ? -20.370 28.751 -47.663 1.00 31.49 145 ASN B O 1
ATOM 2021 N N . ARG B 1 70 ? -19.071 29.549 -49.324 1.00 33.02 146 ARG B N 1
ATOM 2022 C CA . ARG B 1 70 ? -20.007 30.630 -49.653 1.00 35.14 146 ARG B CA 1
ATOM 2023 C C . ARG B 1 70 ? -21.364 30.096 -50.107 1.00 38.03 146 ARG B C 1
ATOM 2024 O O . ARG B 1 70 ? -22.354 30.820 -50.089 1.00 41.95 146 ARG B O 1
ATOM 2032 N N . ASP B 1 71 ? -21.406 28.827 -50.503 1.00 36.65 147 ASP B N 1
ATOM 2033 C CA . ASP B 1 71 ? -22.645 28.205 -50.973 1.00 38.79 147 ASP B CA 1
ATOM 2034 C C . ASP B 1 71 ? -23.532 27.604 -49.867 1.00 41.19 147 ASP B C 1
ATOM 2035 O O . ASP B 1 71 ? -24.630 27.118 -50.150 1.00 36.07 147 ASP B O 1
ATOM 2040 N N . LEU B 1 72 ? -23.068 27.626 -48.617 1.00 36.03 148 LEU B N 1
ATOM 2041 C CA . LEU B 1 72 ? -23.782 26.956 -47.527 1.00 35.12 148 LEU B CA 1
ATOM 2042 C C . LEU B 1 72 ? -24.550 27.908 -46.615 1.00 36.66 148 LEU B C 1
ATOM 2043 O O . LEU B 1 72 ? -24.070 28.993 -46.293 1.00 34.52 148 LEU B O 1
ATOM 2048 N N . SER B 1 73 ? -25.736 27.479 -46.190 1.00 37.02 149 SER B N 1
ATOM 2049 C CA . SER B 1 73 ? -26.559 28.256 -45.273 1.00 39.34 149 SER B CA 1
ATOM 2050 C C . SER B 1 73 ? -26.374 27.733 -43.856 1.00 37.42 149 SER B C 1
ATOM 2051 O O . SER B 1 73 ? -25.336 27.154 -43.523 1.00 31.79 149 SER B O 1
ATOM 2054 N N . PHE B 1 74 ? -27.385 27.927 -43.022 1.00 36.89 150 PHE B N 1
ATOM 2055 C CA . PHE B 1 74 ? -27.301 27.463 -41.644 1.00 39.90 150 PHE B CA 1
ATOM 2056 C C . PHE B 1 74 ? -28.298 26.358 -41.320 1.00 39.13 150 PHE B C 1
ATOM 2057 O O . PHE B 1 74 ? -28.426 25.955 -40.169 1.00 39.80 150 PHE B O 1
ATOM 2065 N N . LYS B 1 75 ? -28.983 25.844 -42.339 1.00 37.71 151 LYS B N 1
ATOM 2066 C CA . LYS B 1 75 ? -29.793 24.650 -42.137 1.00 39.90 151 LYS B CA 1
ATOM 2067 C C . LYS B 1 75 ? -28.890 23.554 -41.589 1.00 43.27 151 LYS B C 1
ATOM 2068 O O . LYS B 1 75 ? -27.680 23.564 -41.824 1.00 35.94 151 LYS B O 1
ATOM 2074 N N . ALA B 1 76 ? -29.472 22.607 -40.865 1.00 42.76 152 ALA B N 1
ATOM 2075 C CA . ALA B 1 76 ? -28.682 21.565 -40.215 1.00 44.64 152 ALA B CA 1
ATOM 2076 C C . ALA B 1 76 ? -27.768 20.823 -41.191 1.00 43.56 152 ALA B C 1
ATOM 2077 O O . ALA B 1 76 ? -26.614 20.538 -40.877 1.00 38.22 152 ALA B O 1
ATOM 2079 N N . GLU B 1 77 ? -28.288 20.505 -42.370 1.00 37.54 153 GLU B N 1
ATOM 2080 C CA . GLU B 1 77 ? -27.514 19.778 -43.377 1.00 39.57 153 GLU B CA 1
ATOM 2081 C C . GLU B 1 77 ? -26.325 20.587 -43.887 1.00 38.54 153 GLU B C 1
ATOM 2082 O O . GLU B 1 77 ? -25.268 20.034 -44.191 1.00 37.58 153 GLU B O 1
ATOM 2088 N N . ASP B 1 78 ? -26.518 21.896 -44.014 1.00 36.98 154 ASP B N 1
ATOM 2089 C CA . ASP B 1 78 ? -25.466 22.775 -44.507 1.00 38.33 154 ASP B CA 1
ATOM 2090 C C . ASP B 1 78 ? -24.396 22.995 -43.439 1.00 40.71 154 ASP B C 1
ATOM 2091 O O . ASP B 1 78 ? -23.209 23.097 -43.753 1.00 34.41 154 ASP B O 1
ATOM 2096 N N . ARG B 1 79 ? -24.812 23.072 -42.180 1.00 39.97 155 ARG B N 1
ATOM 2097 C CA . ARG B 1 79 ? -23.848 23.121 -41.085 1.00 33.56 155 ARG B CA 1
ATOM 2098 C C . ARG B 1 79 ? -23.025 21.846 -41.066 1.00 35.49 155 ARG B C 1
ATOM 2099 O O . ARG B 1 79 ? -21.828 21.871 -40.797 1.00 34.26 155 ARG B O 1
ATOM 2107 N N . ALA B 1 80 ? -23.676 20.719 -41.330 1.00 31.82 156 ALA B N 1
ATOM 2108 C CA . ALA B 1 80 ? -22.960 19.455 -41.365 1.00 33.77 156 ALA B CA 1
ATOM 2109 C C . ALA B 1 80 ? -21.906 19.485 -42.471 1.00 33.14 156 ALA B C 1
ATOM 2110 O O . ALA B 1 80 ? -20.767 19.060 -42.267 1.00 34.67 156 ALA B O 1
ATOM 2112 N N . GLU B 1 81 ? -22.287 20.005 -43.638 1.00 34.74 157 GLU B N 1
ATOM 2113 C CA . GLU B 1 81 ? -21.388 20.081 -44.781 1.00 32.17 157 GLU B CA 1
ATOM 2114 C C . GLU B 1 81 ? -20.284 21.097 -44.530 1.00 35.30 157 GLU B C 1
ATOM 2115 O O . GLU B 1 81 ? -19.149 20.894 -44.940 1.00 34.05 157 GLU B O 1
ATOM 2121 N N . ASN B 1 82 ? -20.627 22.199 -43.871 1.00 30.45 158 ASN B N 1
ATOM 2122 C CA . ASN B 1 82 ? -19.635 23.194 -43.468 1.00 29.91 158 ASN B CA 1
ATOM 2123 C C . ASN B 1 82 ? -18.521 22.518 -42.651 1.00 32.06 158 ASN B C 1
ATOM 2124 O O . ASN B 1 82 ? -17.327 22.634 -42.968 1.00 29.70 158 ASN B O 1
ATOM 2129 N N . ILE B 1 83 ? -18.931 21.798 -41.608 1.00 28.21 159 ILE B N 1
ATOM 2130 C CA . ILE B 1 83 ? -18.007 21.083 -40.729 1.00 29.78 159 ILE B CA 1
ATOM 2131 C C . ILE B 1 83 ? -17.203 20.034 -41.491 1.00 29.36 159 ILE B C 1
ATOM 2132 O O . ILE B 1 83 ? -15.991 19.925 -41.319 1.00 28.33 159 ILE B O 1
ATOM 2137 N N . ARG B 1 84 ? -17.884 19.241 -42.310 1.00 28.75 160 ARG B N 1
ATOM 2138 C CA . ARG B 1 84 ? -17.204 18.218 -43.091 1.00 33.46 160 ARG B CA 1
ATOM 2139 C C . ARG B 1 84 ? -16.087 18.797 -43.961 1.00 31.09 160 ARG B C 1
ATOM 2140 O O . ARG B 1 84 ? -14.965 18.294 -43.952 1.00 28.96 160 ARG B O 1
ATOM 2148 N N . ARG B 1 85 ? -16.392 19.844 -44.723 1.00 28.90 161 ARG B N 1
ATOM 2149 C CA . ARG B 1 85 ? -15.384 20.414 -45.616 1.00 30.32 161 ARG B CA 1
ATOM 2150 C C . ARG B 1 85 ? -14.239 21.028 -44.825 1.00 29.52 161 ARG B C 1
ATOM 2151 O O . ARG B 1 85 ? -13.080 20.867 -45.188 1.00 28.42 161 ARG B O 1
ATOM 2159 N N . VAL B 1 86 ? -14.558 21.733 -43.744 1.00 29.20 162 VAL B N 1
ATOM 2160 C CA . VAL B 1 86 ? -13.509 22.323 -42.917 1.00 27.08 162 VAL B CA 1
ATOM 2161 C C . VAL B 1 86 ? -12.617 21.226 -42.338 1.00 25.47 162 VAL B C 1
ATOM 2162 O O . VAL B 1 86 ? -11.395 21.370 -42.290 1.00 27.97 162 VAL B O 1
ATOM 2166 N N . GLY B 1 87 ? -13.220 20.119 -41.930 1.00 27.79 163 GLY B N 1
ATOM 2167 C CA . GLY B 1 87 ? -12.451 19.006 -41.396 1.00 26.87 163 GLY B CA 1
ATOM 2168 C C . GLY B 1 87 ? -11.530 18.411 -42.451 1.00 30.12 163 GLY B C 1
ATOM 2169 O O . GLY B 1 87 ? -10.388 18.041 -42.158 1.00 26.40 163 GLY B O 1
ATOM 2170 N N . GLU B 1 88 ? -12.015 18.297 -43.682 1.00 27.52 164 GLU B N 1
ATOM 2171 C CA . GLU B 1 88 ? -11.161 17.768 -44.750 1.00 29.74 164 GLU B CA 1
ATOM 2172 C C . GLU B 1 88 ? -10.013 18.729 -45.072 1.00 27.48 164 GLU B C 1
ATOM 2173 O O . GLU B 1 88 ? -8.879 18.305 -45.332 1.00 26.74 164 GLU B O 1
ATOM 2179 N N . VAL B 1 89 ? -10.304 20.025 -45.074 1.00 26.46 165 VAL B N 1
ATOM 2180 C CA . VAL B 1 89 ? -9.268 21.017 -45.361 1.00 27.39 165 VAL B CA 1
ATOM 2181 C C . VAL B 1 89 ? -8.238 21.094 -44.232 1.00 25.69 165 VAL B C 1
ATOM 2182 O O . VAL B 1 89 ? -7.027 21.188 -44.487 1.00 24.68 165 VAL B O 1
ATOM 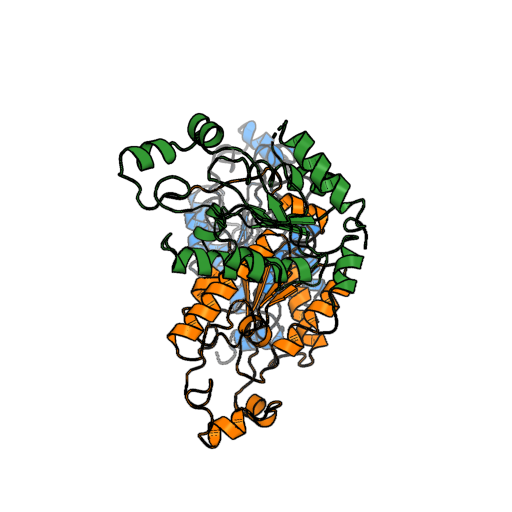2186 N N . ALA B 1 90 ? -8.711 21.035 -42.982 1.00 24.55 166 ALA B N 1
ATOM 2187 C CA . ALA B 1 90 ? -7.813 21.063 -41.837 1.00 24.57 166 ALA B CA 1
ATOM 2188 C C . ALA B 1 90 ? -6.864 19.873 -41.911 1.00 25.85 166 ALA B C 1
ATOM 2189 O O . ALA B 1 90 ? -5.684 19.980 -41.593 1.00 23.68 166 ALA B O 1
ATOM 2191 N N . LYS B 1 91 ? -7.393 18.737 -42.346 1.00 24.06 167 LYS B N 1
ATOM 2192 C CA . LYS B 1 91 ? -6.585 17.535 -42.521 1.00 25.81 167 LYS B CA 1
ATOM 2193 C C . LYS B 1 91 ? -5.482 17.761 -43.561 1.00 25.71 167 LYS B C 1
ATOM 2194 O O . LYS B 1 91 ? -4.366 17.265 -43.416 1.00 23.93 167 LYS B O 1
ATOM 2200 N N . LEU B 1 92 ? -5.801 18.496 -44.629 1.00 23.61 168 LEU B N 1
ATOM 2201 C CA . LEU B 1 92 ? -4.798 18.812 -45.634 1.00 26.34 168 LEU B CA 1
ATOM 2202 C C . LEU B 1 92 ? -3.722 19.717 -45.037 1.00 27.66 168 LEU B C 1
ATOM 2203 O O . LEU B 1 92 ? -2.534 19.484 -45.232 1.00 24.22 168 LEU B O 1
ATOM 2208 N N . PHE B 1 93 ? -4.130 20.738 -44.293 1.00 25.83 169 PHE B N 1
ATOM 2209 C CA . PHE B 1 93 ? -3.142 21.591 -43.631 1.00 27.59 169 PHE B CA 1
ATOM 2210 C C . PHE B 1 93 ? -2.230 20.805 -42.668 1.00 25.66 169 PHE B C 1
ATOM 2211 O O . PHE B 1 93 ? -1.012 21.024 -42.623 1.00 25.90 169 PHE B O 1
ATOM 2219 N N . ALA B 1 94 ? -2.814 19.892 -41.903 1.00 24.29 170 ALA B N 1
ATOM 2220 C CA . ALA B 1 94 ? -2.015 19.091 -40.967 1.00 23.05 170 ALA B CA 1
ATOM 2221 C C . ALA B 1 94 ? -1.039 18.179 -41.743 1.00 28.89 170 ALA B C 1
ATOM 2222 O O . ALA B 1 94 ? 0.107 17.968 -41.340 1.00 27.17 170 ALA B O 1
ATOM 2224 N N . ASP B 1 95 ? -1.485 17.655 -42.876 1.00 28.43 171 ASP B N 1
ATOM 2225 C CA . ASP B 1 95 ? -0.604 16.847 -43.723 1.00 29.23 171 ASP B CA 1
ATOM 2226 C C . ASP B 1 95 ? 0.530 17.696 -44.303 1.00 32.48 171 ASP B C 1
ATOM 2227 O O . ASP B 1 95 ? 1.598 17.188 -44.630 1.00 26.62 171 ASP B O 1
ATOM 2232 N N . ALA B 1 96 ? 0.290 18.995 -44.423 1.00 28.14 172 ALA B N 1
ATOM 2233 C CA . ALA B 1 96 ? 1.294 19.913 -44.928 1.00 22.21 172 ALA B CA 1
ATOM 2234 C C . ALA B 1 96 ? 2.284 20.291 -43.843 1.00 24.21 172 ALA B C 1
ATOM 2235 O O . ALA B 1 96 ? 3.270 20.982 -44.114 1.00 26.65 172 ALA B O 1
ATOM 2237 N N . GLY B 1 97 ? 2.006 19.847 -42.618 1.00 22.54 173 GLY B N 1
ATOM 2238 C CA . GLY B 1 97 ? 2.887 20.088 -41.490 1.00 26.49 173 GLY B CA 1
ATOM 2239 C C . GLY B 1 97 ? 2.478 21.288 -40.657 1.00 28.25 173 GLY B C 1
ATOM 2240 O O . GLY B 1 97 ? 3.146 21.642 -39.689 1.00 26.63 173 GLY B O 1
ATOM 2241 N N . ILE B 1 98 ? 1.367 21.911 -41.036 1.00 24.65 174 ILE B N 1
ATOM 2242 C CA . ILE B 1 98 ? 0.907 23.124 -40.378 1.00 22.09 174 ILE B CA 1
ATOM 2243 C C . ILE B 1 98 ? 0.072 22.816 -39.137 1.00 25.35 174 ILE B C 1
ATOM 2244 O O . ILE B 1 98 ? -0.626 21.801 -39.075 1.00 27.06 174 ILE B O 1
ATOM 2249 N N . ILE B 1 99 ? 0.171 23.688 -38.137 1.00 25.67 175 ILE B N 1
ATOM 2250 C CA . ILE B 1 99 ? -0.725 23.654 -36.995 1.00 23.36 175 ILE B CA 1
ATOM 2251 C C . ILE B 1 99 ? -1.997 24.374 -37.409 1.00 31.18 175 ILE B C 1
ATOM 2252 O O . ILE B 1 99 ? -2.053 25.606 -37.457 1.00 26.94 175 ILE B O 1
ATOM 2257 N N . CYS B 1 100 ? -3.023 23.601 -37.740 1.00 22.87 176 CYS B N 1
ATOM 2258 C CA . CYS B 1 100 ? -4.229 24.187 -38.291 1.00 23.96 176 CYS B CA 1
ATOM 2259 C C . CYS B 1 100 ? -5.254 24.398 -37.202 1.00 28.61 176 CYS B C 1
ATOM 2260 O O . CYS B 1 100 ? -5.649 23.452 -36.539 1.00 28.06 176 CYS B O 1
ATOM 2263 N N . ILE B 1 101 ? -5.688 25.641 -37.024 1.00 26.41 177 ILE B N 1
ATOM 2264 C CA . ILE B 1 101 ? -6.664 25.942 -35.980 1.00 24.27 177 ILE B CA 1
ATOM 2265 C C . ILE B 1 101 ? -8.007 26.189 -36.640 1.00 26.47 177 ILE B C 1
ATOM 2266 O O . ILE B 1 101 ? -8.160 27.161 -37.363 1.00 28.11 177 ILE B O 1
ATOM 2271 N N . ALA B 1 102 ? -8.970 25.305 -36.410 1.00 27.27 178 ALA B N 1
ATOM 2272 C CA . ALA B 1 102 ? -10.309 25.498 -36.948 1.00 27.61 178 ALA B CA 1
ATOM 2273 C C . ALA B 1 102 ? -11.150 26.137 -35.853 1.00 31.27 178 ALA B C 1
ATOM 2274 O O . ALA B 1 102 ? -11.224 25.624 -34.734 1.00 28.58 178 ALA B O 1
ATOM 2276 N N A SER B 1 103 ? -11.777 27.260 -36.189 0.39 26.65 179 SER B N 1
ATOM 2277 N N B SER B 1 103 ? -11.763 27.275 -36.153 0.61 25.78 179 SER B N 1
ATOM 2278 C CA A SER B 1 103 ? -12.590 28.020 -35.249 0.39 29.65 179 SER B CA 1
ATOM 2279 C CA B SER B 1 103 ? -12.601 27.944 -35.165 0.61 27.78 179 SER B CA 1
ATOM 2280 C C A SER B 1 103 ? -14.002 28.159 -35.803 0.39 35.39 179 SER B C 1
ATOM 2281 C C B SER B 1 103 ? -13.995 28.171 -35.726 0.61 34.92 179 SER B C 1
ATOM 2282 O O A SER B 1 103 ? -14.313 29.125 -36.504 0.39 34.66 179 SER B O 1
ATOM 2283 O O B SER B 1 103 ? -14.277 29.193 -36.360 0.61 36.10 179 SER B O 1
ATOM 2288 N N . LEU B 1 104 ? -14.851 27.180 -35.502 1.00 30.86 180 LEU B N 1
ATOM 2289 C CA . LEU B 1 104 ? -16.227 27.175 -35.995 1.00 33.44 180 LEU B CA 1
ATOM 2290 C C . LEU B 1 104 ? -17.131 26.792 -34.851 1.00 28.87 180 LEU B C 1
ATOM 2291 O O . LEU B 1 104 ? -16.733 26.022 -33.967 1.00 28.19 180 LEU B O 1
ATOM 2296 N N . ILE B 1 105 ? -18.365 27.287 -34.858 1.00 25.50 181 ILE B N 1
ATOM 2297 C CA . ILE B 1 105 ? -19.295 26.876 -33.814 1.00 28.23 181 ILE B CA 1
ATOM 2298 C C . ILE B 1 105 ? -19.384 25.350 -33.764 1.00 29.26 181 ILE B C 1
ATOM 2299 O O . ILE B 1 105 ? -19.371 24.757 -32.677 1.00 29.80 181 ILE B O 1
ATOM 2304 N N . SER B 1 106 ? -19.471 24.734 -34.946 1.00 30.46 182 SER B N 1
ATOM 2305 C CA . SER B 1 106 ? -19.498 23.273 -35.085 1.00 28.56 182 SER B CA 1
ATOM 2306 C C . SER B 1 106 ? -20.322 22.635 -33.979 1.00 30.36 182 SER B C 1
ATOM 2307 O O . SER B 1 106 ? -19.790 21.935 -33.112 1.00 33.48 182 SER B O 1
ATOM 2310 N N . PRO B 1 107 ? -21.638 22.873 -34.014 1.00 31.05 183 PRO B N 1
ATOM 2311 C CA . PRO B 1 107 ? -22.495 22.532 -32.875 1.00 35.19 183 PRO B CA 1
ATOM 2312 C C . PRO B 1 107 ? -22.863 21.055 -32.782 1.00 37.22 183 PRO B C 1
ATOM 2313 O O . PRO B 1 107 ? -23.307 20.620 -31.719 1.00 38.86 183 PRO B O 1
ATOM 2317 N N . TYR B 1 108 ? -22.682 20.295 -33.856 1.00 32.15 184 TYR B N 1
ATOM 2318 C CA . TYR B 1 108 ? -23.154 18.914 -33.859 1.00 32.19 184 TYR B CA 1
ATOM 2319 C C . TYR B 1 108 ? -22.036 17.939 -33.541 1.00 34.60 184 TYR B C 1
ATOM 2320 O O . TYR B 1 108 ? -20.992 17.924 -34.184 1.00 33.53 184 TYR B O 1
ATOM 2329 N N . ARG B 1 109 ? -22.281 17.113 -32.536 1.00 32.36 185 ARG B N 1
ATOM 2330 C CA . ARG B 1 109 ? -21.276 16.214 -31.995 1.00 33.44 185 ARG B CA 1
ATOM 2331 C C . ARG B 1 109 ? -20.852 15.189 -33.039 1.00 38.20 185 ARG B C 1
ATOM 2332 O O . ARG B 1 109 ? -19.661 14.935 -33.227 1.00 35.03 185 ARG B O 1
ATOM 2340 N N . THR B 1 110 ? -21.828 14.615 -33.737 1.00 38.80 186 THR B N 1
ATOM 2341 C CA A THR B 1 110 ? -21.542 13.602 -34.744 0.51 40.10 186 THR B CA 1
ATOM 2342 C CA B THR B 1 110 ? -21.547 13.607 -34.756 0.49 40.08 186 THR B CA 1
ATOM 2343 C C . THR B 1 110 ? -20.616 14.138 -35.838 1.00 34.58 186 THR B C 1
ATOM 2344 O O . THR B 1 110 ? -19.739 13.428 -36.310 1.00 32.78 186 THR B O 1
ATOM 2351 N N . ASP B 1 111 ? -20.811 15.395 -36.228 1.00 35.64 187 ASP B N 1
ATOM 2352 C CA . ASP B 1 111 ? -19.995 16.000 -37.276 1.00 35.20 187 ASP B CA 1
ATOM 2353 C C . ASP B 1 111 ? -18.567 16.291 -36.825 1.00 35.97 187 ASP B C 1
ATOM 2354 O O . ASP B 1 111 ? -17.630 16.064 -37.580 1.00 34.55 187 ASP B O 1
ATOM 2359 N N . ARG B 1 112 ? -18.400 16.784 -35.601 1.00 33.85 188 ARG B N 1
ATOM 2360 C CA . ARG B 1 112 ? -17.063 16.962 -35.036 1.00 31.71 188 ARG B CA 1
ATOM 2361 C C . ARG B 1 112 ? -16.335 15.625 -34.905 1.00 35.24 188 ARG B C 1
ATOM 2362 O O . ARG B 1 112 ? -15.151 15.521 -35.209 1.00 28.14 188 ARG B O 1
ATOM 2370 N N . ASP B 1 113 ? -17.045 14.607 -34.428 1.00 30.87 189 ASP B N 1
ATOM 2371 C CA . ASP B 1 113 ? -16.467 13.273 -34.295 1.00 32.71 189 ASP B CA 1
ATOM 2372 C C . ASP B 1 113 ? -16.011 12.728 -35.657 1.00 36.45 189 ASP B C 1
ATOM 2373 O O . ASP B 1 113 ? -15.004 12.021 -35.747 1.00 37.98 189 ASP B O 1
ATOM 2378 N N . ALA B 1 114 ? -16.762 13.047 -36.708 1.00 31.89 190 ALA B N 1
ATOM 2379 C CA . ALA B 1 114 ? -16.389 12.642 -38.064 1.00 33.60 190 ALA B CA 1
ATOM 2380 C C . ALA B 1 114 ? -15.0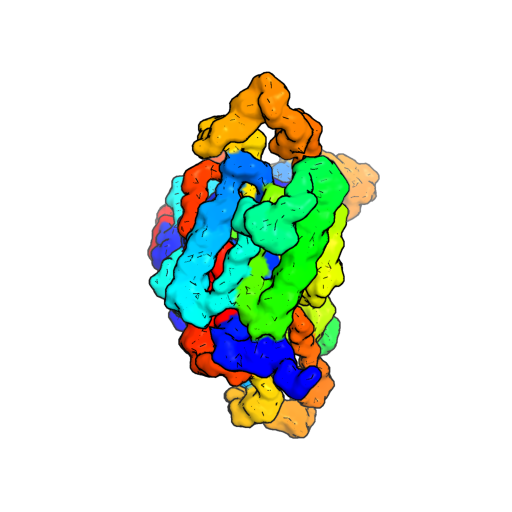77 13.305 -38.499 1.00 32.33 190 ALA B C 1
ATOM 2381 O O . ALA B 1 114 ? -14.224 12.669 -39.122 1.00 33.85 190 ALA B O 1
ATOM 2383 N N . CYS B 1 115 ? -14.914 14.581 -38.169 1.00 34.04 191 CYS B N 1
ATOM 2384 C CA . CYS B 1 115 ? -13.653 15.274 -38.435 1.00 30.54 191 CYS B CA 1
ATOM 2385 C C . CYS B 1 115 ? -12.476 14.617 -37.705 1.00 29.82 191 CYS B C 1
ATOM 2386 O O . CYS B 1 115 ? -11.394 14.439 -38.274 1.00 32.44 191 CYS B O 1
ATOM 2389 N N . ARG B 1 116 ? -12.688 14.270 -36.437 1.00 30.74 192 ARG B N 1
ATOM 2390 C CA . ARG B 1 116 ? -11.668 13.576 -35.660 1.00 27.00 192 ARG B CA 1
ATOM 2391 C C . ARG B 1 116 ? -11.279 12.278 -36.352 1.00 29.04 192 ARG B C 1
ATOM 2392 O O . ARG B 1 116 ? -10.103 11.939 -36.432 1.00 29.22 192 ARG B O 1
ATOM 2400 N N . SER B 1 117 ? -12.270 11.553 -36.861 1.00 29.96 193 SER B N 1
ATOM 2401 C CA . SER B 1 117 ? -11.997 10.263 -37.490 1.00 36.82 193 SER B CA 1
ATOM 2402 C C . SER B 1 117 ? -11.164 10.367 -38.765 1.00 36.92 193 SER B C 1
ATOM 2403 O O . SER B 1 117 ? -10.556 9.389 -39.185 1.00 34.57 193 SER B O 1
ATOM 2406 N N . LEU B 1 118 ? -11.133 11.547 -39.377 1.00 34.30 194 LEU B N 1
ATOM 2407 C CA . LEU B 1 118 ? -10.335 11.754 -40.582 1.00 36.57 194 LEU B CA 1
ATOM 2408 C C . LEU B 1 118 ? -8.837 11.747 -40.290 1.00 38.18 194 LEU B C 1
ATOM 2409 O O . LEU B 1 118 ? -8.031 11.518 -41.186 1.00 32.53 194 LEU B O 1
ATOM 2414 N N . LEU B 1 119 ? -8.465 11.995 -39.038 1.00 32.88 195 LEU B N 1
ATOM 2415 C CA . LEU B 1 119 ? -7.057 12.160 -38.692 1.00 29.05 195 LEU B CA 1
ATOM 2416 C C . LEU B 1 119 ? -6.490 10.973 -37.923 1.00 31.70 195 LEU B C 1
ATOM 2417 O O . LEU B 1 119 ? -7.229 10.257 -37.244 1.00 36.40 195 LEU B O 1
ATOM 2422 N N . PRO B 1 120 ? -5.172 10.755 -38.038 1.00 35.48 196 PRO B N 1
ATOM 2423 C CA . PRO B 1 120 ? -4.513 9.739 -37.214 1.00 38.25 196 PRO B CA 1
ATOM 2424 C C . PRO B 1 120 ? -4.715 10.088 -35.749 1.00 43.28 196 PRO B C 1
ATOM 2425 O O . PRO B 1 120 ? -4.889 11.266 -35.426 1.00 35.48 196 PRO B O 1
ATOM 2429 N N . GLU B 1 121 ? -4.719 9.090 -34.875 1.00 44.18 197 GLU B N 1
ATOM 2430 C CA . GLU B 1 121 ? -4.841 9.367 -33.457 1.00 46.32 197 GLU B CA 1
ATOM 2431 C C . GLU B 1 121 ? -3.715 10.302 -33.044 1.00 43.56 197 GLU B C 1
ATOM 2432 O O . GLU B 1 121 ? -2.564 10.140 -33.472 1.00 38.40 197 GLU B O 1
ATOM 2438 N N . GLY B 1 122 ? -4.061 11.298 -32.239 1.00 36.13 198 GLY B N 1
ATOM 2439 C CA . GLY B 1 122 ? -3.089 12.249 -31.739 1.00 42.51 198 GLY B CA 1
ATOM 2440 C C . GLY B 1 122 ? -2.976 13.505 -32.577 1.00 36.50 198 GLY B C 1
ATOM 2441 O O . GLY B 1 122 ? -2.344 14.475 -32.158 1.00 38.10 198 GLY B O 1
ATOM 2442 N N . ASP B 1 123 ? -3.586 13.504 -33.757 1.00 31.87 199 ASP B N 1
ATOM 2443 C CA . ASP B 1 123 ? -3.473 14.655 -34.648 1.00 23.41 199 ASP B CA 1
ATOM 2444 C C . ASP B 1 123 ? -4.663 15.608 -34.557 1.00 28.38 199 ASP B C 1
ATOM 2445 O O . ASP B 1 123 ? -4.692 16.630 -35.243 1.00 30.32 199 ASP B O 1
ATOM 2450 N N . PHE B 1 124 ? -5.646 15.271 -33.723 1.00 28.18 200 PHE B N 1
ATOM 2451 C CA . PHE B 1 124 ? -6.862 16.077 -33.605 1.00 29.58 200 PHE B CA 1
ATOM 2452 C C . PHE B 1 124 ? -7.040 16.493 -32.157 1.00 29.08 200 PHE B C 1
ATOM 2453 O O . PHE B 1 124 ? -7.306 15.651 -31.308 1.00 32.35 200 PHE B O 1
ATOM 2461 N N . VAL B 1 125 ? -6.906 17.787 -31.880 1.00 22.99 201 VAL B N 1
ATOM 2462 C CA . VAL B 1 125 ? -7.036 18.302 -30.512 1.00 28.33 201 VAL B CA 1
ATOM 2463 C C . VAL B 1 125 ? -8.324 19.109 -30.394 1.00 30.72 201 VAL B C 1
ATOM 2464 O O . VAL B 1 125 ? -8.405 20.236 -30.873 1.00 27.79 201 VAL B O 1
ATOM 2468 N N . GLU B 1 126 ? -9.342 18.524 -29.774 1.00 27.97 202 GLU B N 1
ATOM 2469 C CA . GLU B 1 126 ? -10.648 19.176 -29.705 1.00 24.18 202 GLU B CA 1
ATOM 2470 C C . GLU B 1 126 ? -10.668 20.121 -28.501 1.00 26.16 202 GLU B C 1
ATOM 2471 O O . GLU B 1 126 ? -10.361 19.720 -27.374 1.00 28.33 202 GLU B O 1
ATOM 2477 N N . VAL B 1 127 ? -10.997 21.384 -28.748 1.00 28.86 203 VAL B N 1
ATOM 2478 C CA . VAL B 1 127 ? -10.893 22.417 -27.728 1.00 27.02 203 VAL B CA 1
ATOM 2479 C C . VAL B 1 127 ? -12.247 23.069 -27.526 1.00 27.09 203 VAL B C 1
ATOM 2480 O O . VAL B 1 127 ? -12.771 23.704 -28.434 1.00 29.02 203 VAL B O 1
ATOM 2484 N N . PHE B 1 128 ? -12.813 22.897 -26.331 1.00 26.19 204 PHE B N 1
ATOM 2485 C CA . PHE B 1 128 ? -14.151 23.375 -26.025 1.00 30.01 204 PHE B CA 1
ATOM 2486 C C . PHE B 1 128 ? -14.059 24.694 -25.281 1.00 30.77 204 PHE B C 1
ATOM 2487 O O . PHE B 1 128 ? -13.486 24.764 -24.191 1.00 31.47 204 PHE B O 1
ATOM 2495 N N . MET B 1 129 ? -14.600 25.744 -25.887 1.00 31.42 205 MET B N 1
ATOM 2496 C CA . MET B 1 129 ? -14.784 27.001 -25.182 1.00 32.37 205 MET B CA 1
ATOM 2497 C C . MET B 1 129 ? -16.012 26.841 -24.300 1.00 38.44 205 MET B C 1
ATOM 2498 O O . MET B 1 129 ? -17.145 27.084 -24.728 1.00 32.10 205 MET B O 1
ATOM 2503 N N . ASP B 1 130 ? -15.757 26.395 -23.078 1.00 34.79 206 ASP B N 1
ATOM 2504 C CA . ASP B 1 130 ? -16.772 26.093 -22.074 1.00 31.44 206 ASP B CA 1
ATOM 2505 C C . ASP B 1 130 ? -17.278 27.379 -21.429 1.00 35.84 206 ASP B C 1
ATOM 2506 O O . ASP B 1 130 ? -17.042 27.634 -20.2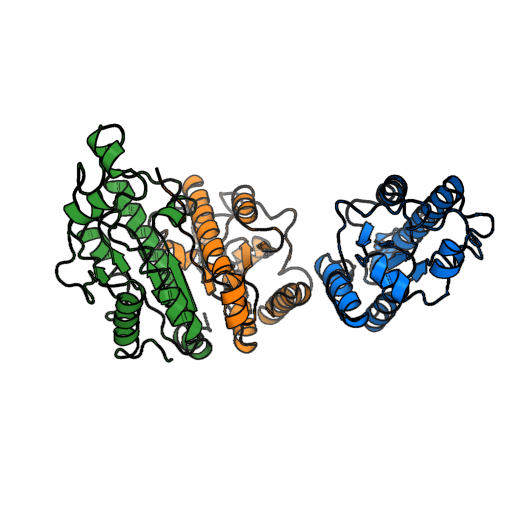52 1.00 38.10 206 ASP B O 1
ATOM 2511 N N . VAL B 1 131 ? -17.968 28.188 -22.229 1.00 34.89 207 VAL B N 1
ATOM 2512 C CA . VAL B 1 131 ? -18.469 29.489 -21.806 1.00 39.85 207 VAL B CA 1
ATOM 2513 C C . VAL B 1 131 ? -19.981 29.492 -21.968 1.00 40.86 207 VAL B C 1
ATOM 2514 O O . VAL B 1 131 ? -20.490 29.339 -23.075 1.00 48.48 207 VAL B O 1
ATOM 2518 N N . PRO B 1 132 ? -20.704 29.657 -20.857 1.00 46.18 208 PRO B N 1
ATOM 2519 C CA . PRO B 1 132 ? -22.158 29.482 -20.885 1.00 49.58 208 PRO B CA 1
ATOM 2520 C C . PRO B 1 132 ? -22.863 30.514 -21.753 1.00 42.84 208 PRO B C 1
ATOM 2521 O O . PRO B 1 132 ? -22.338 31.604 -21.996 1.00 41.05 208 PRO B O 1
ATOM 2525 N N . LEU B 1 133 ? -24.050 30.142 -22.219 1.00 39.44 209 LEU B N 1
ATOM 2526 C CA . LEU B 1 133 ? -24.911 31.026 -22.995 1.00 43.57 209 LEU B CA 1
ATOM 2527 C C . LEU B 1 133 ? -25.088 32.406 -22.353 1.00 41.28 209 LEU B C 1
ATOM 2528 O O . LEU B 1 133 ? -24.990 33.421 -23.042 1.00 41.72 209 LEU B O 1
ATOM 2533 N N . SER B 1 134 ? -25.358 32.454 -21.046 1.00 41.04 210 SER B N 1
ATOM 2534 C CA . SER B 1 134 ? -25.601 33.746 -20.404 1.00 47.35 210 SER B CA 1
ATOM 2535 C C . SER B 1 134 ? -24.427 34.702 -20.621 1.00 44.63 210 SER B C 1
ATOM 2536 O O . SER B 1 134 ? -24.617 35.898 -20.837 1.00 43.81 210 SER B O 1
ATOM 2539 N N . VAL B 1 135 ? -23.216 34.169 -20.556 1.00 36.99 211 VAL B N 1
ATOM 2540 C CA . VAL B 1 135 ? -22.015 34.969 -20.796 1.00 42.95 211 VAL B CA 1
ATOM 2541 C C . VAL B 1 135 ? -21.875 35.364 -22.276 1.00 36.85 211 VAL B C 1
ATOM 2542 O O . VAL B 1 135 ? -21.610 36.530 -22.590 1.00 41.36 211 VAL B O 1
ATOM 2546 N N . CYS B 1 136 ? -22.070 34.414 -23.188 1.00 33.60 212 CYS B N 1
ATOM 2547 C CA . CYS B 1 136 ? -21.996 34.736 -24.613 1.00 32.58 212 CYS B CA 1
ATOM 2548 C C . CYS B 1 136 ? -23.026 35.788 -24.981 1.00 37.95 212 CYS B C 1
ATOM 2549 O O . CYS B 1 136 ? -22.750 36.731 -25.733 1.00 37.76 212 CYS B O 1
ATOM 2552 N N . GLU B 1 137 ? -24.230 35.610 -24.459 1.00 37.25 213 GLU B N 1
ATOM 2553 C CA . GLU B 1 137 ? -25.330 36.495 -24.803 1.00 36.11 213 GLU B CA 1
ATOM 2554 C C . GLU B 1 137 ? -25.138 37.862 -24.154 1.00 46.31 213 GLU B C 1
ATOM 2555 O O . GLU B 1 137 ? -25.566 38.881 -24.692 1.00 43.72 213 GLU B O 1
ATOM 2561 N N . ALA B 1 138 ? -24.490 37.885 -22.994 1.00 46.36 214 ALA B N 1
ATOM 2562 C CA . ALA B 1 138 ? -24.197 39.152 -22.340 1.00 49.79 214 ALA B CA 1
ATOM 2563 C C . ALA B 1 138 ? -23.152 39.904 -23.155 1.00 46.98 214 ALA B C 1
ATOM 2564 O O . ALA B 1 138 ? -23.191 41.131 -23.247 1.00 55.43 214 ALA B O 1
ATOM 2566 N N . ARG B 1 139 ? -22.230 39.161 -23.763 1.00 41.68 215 ARG B N 1
ATOM 2567 C CA . ARG B 1 139 ? -21.233 39.758 -24.648 1.00 44.55 215 ARG B CA 1
ATOM 2568 C C . ARG B 1 139 ? -21.891 40.244 -25.943 1.00 52.08 215 ARG B C 1
ATOM 2569 O O . ARG B 1 139 ? -21.769 41.413 -26.310 1.00 55.54 215 ARG B O 1
ATOM 2577 N N . ASP B 1 140 ? -22.581 39.334 -26.627 1.00 57.29 216 ASP B N 1
ATOM 2578 C CA . ASP B 1 140 ? -23.289 39.633 -27.878 1.00 44.48 216 ASP B CA 1
ATOM 2579 C C . ASP B 1 140 ? -22.583 40.682 -28.742 1.00 50.64 216 ASP B C 1
ATOM 2580 O O . ASP B 1 140 ? -23.188 41.680 -29.142 1.00 51.09 216 ASP B O 1
ATOM 2585 N N . PRO B 1 141 ? -21.299 40.450 -29.049 1.00 48.18 217 PRO B N 1
ATOM 2586 C CA . PRO B 1 141 ? -20.481 41.430 -29.775 1.00 44.11 217 PRO B CA 1
ATOM 2587 C C . PRO B 1 141 ? -21.045 41.843 -31.137 1.00 52.99 217 PRO B C 1
ATOM 2588 O O . PRO B 1 141 ? -20.828 42.982 -31.557 1.00 60.77 217 PRO B O 1
ATOM 2592 N N . LYS B 1 142 ? -21.751 40.944 -31.817 1.00 43.85 218 LYS B N 1
ATOM 2593 C CA . LYS B 1 142 ? -22.277 41.254 -33.146 1.00 41.67 218 LYS B CA 1
ATOM 2594 C C . LYS B 1 142 ? -23.777 41.536 -33.143 1.00 42.32 218 LYS B C 1
ATOM 2595 O O . LYS B 1 142 ? -24.369 41.794 -34.195 1.00 42.34 218 LYS B O 1
ATOM 2601 N N . GLY B 1 143 ? -24.387 41.478 -31.965 1.00 46.20 219 GLY B N 1
ATOM 2602 C CA . GLY B 1 143 ? -25.809 41.740 -31.816 1.00 45.80 219 GLY B CA 1
ATOM 2603 C C . GLY B 1 143 ? -26.691 40.608 -32.317 1.00 43.26 219 GLY B C 1
ATOM 2604 O O . GLY B 1 143 ? -27.897 40.771 -32.480 1.00 38.36 219 GLY B O 1
ATOM 2605 N N . LEU B 1 144 ? -26.089 39.450 -32.553 1.00 37.06 220 LEU B N 1
ATOM 2606 C CA . LEU B 1 144 ? -26.812 38.311 -33.104 1.00 36.66 220 LEU B CA 1
ATOM 2607 C C . LEU B 1 144 ? -27.814 37.711 -32.117 1.00 33.95 220 LEU B C 1
ATOM 2608 O O . LEU B 1 144 ? -28.875 37.238 -32.526 1.00 34.97 220 LEU B O 1
ATOM 2613 N N . TYR B 1 145 ? -27.474 37.711 -30.830 1.00 34.56 221 TYR B N 1
ATOM 2614 C CA . TYR B 1 145 ? -28.360 37.137 -29.829 1.00 33.60 221 TYR B CA 1
ATOM 2615 C C . TYR B 1 145 ? -29.613 38.000 -29.691 1.00 35.95 221 TYR B C 1
ATOM 2616 O O . TYR B 1 145 ? -30.724 37.484 -29.612 1.00 39.69 221 TYR B O 1
ATOM 2625 N N . LYS B 1 146 ? -29.424 39.315 -29.673 1.00 37.12 222 LYS B N 1
ATOM 2626 C CA . LYS B 1 146 ? -30.553 40.242 -29.678 1.00 38.25 222 LYS B CA 1
ATOM 2627 C C . LYS B 1 146 ? -31.464 39.996 -30.884 1.00 42.92 222 LYS B C 1
ATOM 2628 O O . LYS B 1 146 ? -32.691 39.989 -30.758 1.00 38.20 222 LYS B O 1
ATOM 2634 N N . LEU B 1 147 ? -30.864 39.782 -32.050 1.00 35.55 223 LEU B N 1
ATOM 2635 C CA . LEU B 1 147 ? -31.629 39.543 -33.272 1.00 41.84 223 LEU B CA 1
ATOM 2636 C C . LEU B 1 147 ? -32.362 38.200 -33.202 1.00 34.14 223 LEU B C 1
ATOM 2637 O O . LEU B 1 147 ? -33.527 38.097 -33.580 1.00 37.51 223 LEU B O 1
ATOM 2642 N N . ALA B 1 148 ? -31.682 37.180 -32.693 1.00 32.34 224 ALA B N 1
ATOM 2643 C CA . ALA B 1 148 ? -32.283 35.858 -32.521 1.00 40.16 224 ALA B CA 1
ATOM 2644 C C . ALA B 1 148 ? -33.465 35.919 -31.561 1.00 42.56 224 ALA B C 1
ATOM 2645 O O . ALA B 1 148 ? -34.542 35.396 -31.857 1.00 43.90 224 ALA B O 1
ATOM 2647 N N . ARG B 1 149 ? -33.253 36.545 -30.405 1.00 36.13 225 ARG B N 1
ATOM 2648 C CA . ARG B 1 149 ? -34.305 36.683 -29.400 1.00 41.69 225 ARG B CA 1
ATOM 2649 C C . ARG B 1 149 ? -35.505 37.433 -29.973 1.00 43.05 225 ARG B C 1
ATOM 2650 O O . ARG B 1 149 ? -36.651 37.141 -29.634 1.00 45.21 225 ARG B O 1
ATOM 2658 N N . ALA B 1 150 ? -35.240 38.400 -30.844 1.00 39.99 226 ALA B N 1
ATOM 2659 C CA . ALA B 1 150 ? -36.312 39.196 -31.437 1.00 41.16 226 ALA B CA 1
ATOM 2660 C C . ALA B 1 150 ? -37.006 38.490 -32.609 1.00 46.04 226 ALA B C 1
ATOM 2661 O O . ALA B 1 150 ? -37.948 39.026 -33.191 1.00 47.04 226 ALA B O 1
ATOM 2663 N N . GLY B 1 151 ? -36.537 37.294 -32.957 1.00 44.30 227 GLY B N 1
ATOM 2664 C CA . GLY B 1 151 ? -37.135 36.515 -34.030 1.00 42.39 227 GLY B CA 1
ATOM 2665 C C . GLY B 1 151 ? -36.626 36.836 -35.433 1.00 46.55 227 GLY B C 1
ATOM 2666 O O . GLY B 1 151 ? -37.157 36.332 -36.427 1.00 49.38 227 GLY B O 1
ATOM 2667 N N . LYS B 1 152 ? -35.597 37.675 -35.521 1.00 42.80 228 LYS B N 1
ATOM 2668 C CA . LYS B 1 152 ? -35.059 38.105 -36.812 1.00 38.40 228 LYS B CA 1
ATOM 2669 C C . LYS B 1 152 ? -34.140 37.045 -37.423 1.00 37.21 228 LYS B C 1
ATOM 2670 O O . LYS B 1 152 ? -34.012 36.934 -38.637 1.00 37.36 228 LYS B O 1
ATOM 2676 N N . ILE B 1 153 ? -33.484 36.275 -36.567 1.00 35.48 229 ILE B N 1
ATOM 2677 C CA . ILE B 1 153 ? -32.676 35.162 -37.021 1.00 33.00 229 ILE B CA 1
ATOM 2678 C C . ILE B 1 153 ? -33.292 33.894 -36.457 1.00 39.25 229 ILE B C 1
ATOM 2679 O O . ILE B 1 153 ? -33.360 33.721 -35.244 1.00 41.03 229 ILE B O 1
ATOM 2684 N N . LYS B 1 154 ? -33.750 33.010 -37.330 1.00 39.57 230 LYS B N 1
ATOM 2685 C CA . LYS B 1 154 ? -34.317 31.754 -36.871 1.00 43.11 230 LYS B CA 1
ATOM 2686 C C . LYS B 1 154 ? -33.237 30.680 -36.801 1.00 38.79 230 LYS B C 1
ATOM 2687 O O . LYS B 1 154 ? -32.227 30.761 -37.495 1.00 41.42 230 LYS B O 1
ATOM 2693 N N . GLY B 1 155 ? -33.449 29.691 -35.944 1.00 40.13 231 GLY B N 1
ATOM 2694 C CA . GLY B 1 155 ? -32.508 28.595 -35.792 1.00 42.02 231 GLY B CA 1
ATOM 2695 C C . GLY B 1 155 ? -31.112 28.969 -35.316 1.00 44.79 231 GLY B C 1
ATOM 2696 O O . GLY B 1 155 ? -30.148 28.317 -35.699 1.00 42.98 231 GLY B O 1
ATOM 2697 N N . PHE B 1 156 ? -30.994 29.996 -34.475 1.00 35.11 232 PHE B N 1
ATOM 2698 C CA . PHE B 1 156 ? -29.681 30.430 -34.004 1.00 38.99 232 PHE B CA 1
ATOM 2699 C C . PHE B 1 156 ? -29.174 29.504 -32.910 1.00 40.22 232 PHE B C 1
ATOM 2700 O O . PHE B 1 156 ? -29.885 29.232 -31.943 1.00 36.93 232 PHE B O 1
ATOM 2708 N N . THR B 1 157 ? -27.939 29.031 -33.068 1.00 34.18 233 THR B N 1
ATOM 2709 C CA . THR B 1 157 ? -27.334 28.111 -32.119 1.00 30.43 233 THR B CA 1
ATOM 2710 C C . THR B 1 157 ? -27.420 28.598 -30.678 1.00 36.00 233 THR B C 1
ATOM 2711 O O . THR B 1 157 ? -26.998 29.708 -30.361 1.00 33.48 233 THR B O 1
ATOM 2715 N N . GLY B 1 158 ? -27.966 27.753 -29.809 1.00 40.46 234 GLY B N 1
ATOM 2716 C CA . GLY B 1 158 ? -28.052 28.055 -28.394 1.00 36.56 234 GLY B CA 1
ATOM 2717 C C . GLY B 1 158 ? -29.381 28.676 -28.034 1.00 36.50 234 GLY B C 1
ATOM 2718 O O . GLY B 1 158 ? -29.752 28.716 -26.867 1.00 36.97 234 GLY B O 1
ATOM 2719 N N . ILE B 1 159 ? -30.094 29.176 -29.037 1.00 39.32 235 ILE B N 1
ATOM 2720 C CA . ILE B 1 159 ? -31.407 29.766 -28.805 1.00 38.63 235 ILE B CA 1
ATOM 2721 C C . ILE B 1 159 ? -32.500 28.883 -29.404 1.00 46.81 235 ILE B C 1
ATOM 2722 O O . ILE B 1 159 ? -33.379 28.398 -28.695 1.00 52.41 235 ILE B O 1
ATOM 2727 N N . ASP B 1 160 ? -32.428 28.672 -30.714 1.00 39.48 236 ASP B N 1
ATOM 2728 C CA . ASP B 1 160 ? -33.418 27.877 -31.434 1.00 39.31 236 ASP B CA 1
ATOM 2729 C C . ASP B 1 160 ? -32.827 26.680 -32.180 1.00 49.40 236 ASP B C 1
ATOM 2730 O O . ASP B 1 160 ? -33.470 26.126 -33.070 1.00 56.24 236 ASP B O 1
ATOM 2735 N N . ASP B 1 161 ? -31.606 26.288 -31.824 1.00 41.47 237 ASP B N 1
ATOM 2736 C CA . ASP B 1 161 ? -30.950 25.144 -32.449 1.00 37.86 237 ASP B CA 1
ATOM 2737 C C . ASP B 1 161 ? -29.908 24.646 -31.468 1.00 42.38 237 ASP B C 1
ATOM 2738 O O . ASP B 1 161 ? -29.293 25.441 -30.761 1.00 41.36 237 ASP B O 1
ATOM 2743 N N . PRO B 1 162 ? -29.710 23.326 -31.404 1.00 45.52 238 PRO B N 1
ATOM 2744 C CA . PRO B 1 162 ? -28.904 22.800 -30.302 1.00 48.45 238 PRO B CA 1
ATOM 2745 C C . PRO B 1 162 ? -27.409 23.058 -30.463 1.00 34.44 238 PRO B C 1
ATOM 2746 O O . PRO B 1 162 ? -26.910 23.143 -31.583 1.00 39.23 238 PRO B O 1
ATOM 2750 N N . TYR B 1 163 ? -26.724 23.221 -29.333 1.00 32.98 239 TYR B N 1
ATOM 2751 C CA . TYR B 1 163 ? -25.276 23.116 -29.300 1.00 36.16 239 TYR B CA 1
ATOM 2752 C C . TYR B 1 163 ? -24.948 21.894 -28.462 1.00 39.07 239 TYR B C 1
ATOM 2753 O O . TYR B 1 163 ? -25.294 21.831 -27.282 1.00 40.62 239 TYR B O 1
ATOM 2762 N N . GLU B 1 164 ? -24.291 20.920 -29.074 1.00 35.62 240 GLU B N 1
ATOM 2763 C CA . GLU B 1 164 ? -23.937 19.686 -28.379 1.00 37.97 240 GLU B CA 1
ATOM 2764 C C . GLU B 1 164 ? -22.464 19.701 -27.969 1.00 36.52 240 GLU B C 1
ATOM 2765 O O . GLU B 1 164 ? -21.591 19.503 -28.799 1.00 35.51 240 GLU B O 1
ATOM 2771 N N . PRO B 1 165 ? -22.182 19.934 -26.678 1.00 41.54 241 PRO B N 1
ATOM 2772 C CA . PRO B 1 165 ? -20.783 20.059 -26.255 1.00 41.65 241 PRO B CA 1
ATOM 2773 C C . PRO B 1 165 ? -20.031 18.744 -26.355 1.00 37.74 241 PRO B C 1
ATOM 2774 O O . PRO B 1 165 ? -20.642 17.678 -26.312 1.00 34.44 241 PRO B O 1
ATOM 2778 N N . PRO B 1 166 ? -18.706 18.825 -26.515 1.00 35.43 242 PRO B N 1
ATOM 2779 C CA . PRO B 1 166 ? -17.843 17.645 -26.597 1.00 28.87 242 PRO B CA 1
ATOM 2780 C C . PRO B 1 166 ? -17.932 16.842 -25.300 1.00 33.86 242 PRO B C 1
ATOM 2781 O O . PRO B 1 166 ? -17.994 17.424 -24.209 1.00 43.07 242 PRO B O 1
ATOM 2785 N N . LEU B 1 167 ? -17.943 15.520 -25.415 1.00 37.28 243 LEU B N 1
ATOM 2786 C CA . LEU B 1 167 ? -18.006 14.657 -24.242 1.00 37.35 243 LEU B CA 1
ATOM 2787 C C . LEU B 1 167 ? -16.609 14.247 -23.790 1.00 44.52 243 LEU B C 1
ATOM 2788 O O . LEU B 1 167 ? -16.400 13.870 -22.638 1.00 41.18 243 LEU B O 1
ATOM 2793 N N . ASN B 1 168 ? -15.645 14.328 -24.697 1.00 40.76 244 ASN B N 1
ATOM 2794 C CA . ASN B 1 168 ? -14.299 13.851 -24.406 1.00 45.80 244 ASN B CA 1
ATOM 2795 C C . ASN B 1 168 ? -13.225 14.727 -25.031 1.00 40.43 244 ASN B C 1
ATOM 2796 O O . ASN B 1 168 ? -12.280 14.216 -25.609 1.00 42.71 244 ASN B O 1
ATOM 2801 N N . CYS B 1 169 ? -13.368 16.042 -24.913 1.00 37.36 245 CYS B N 1
ATOM 2802 C CA . CYS B 1 169 ? -12.434 16.955 -25.569 1.00 31.78 245 CYS B CA 1
ATOM 2803 C C . CYS B 1 169 ? -11.071 16.890 -24.896 1.00 35.08 245 CYS B C 1
ATOM 2804 O O . CYS B 1 169 ? -10.960 16.518 -23.720 1.00 39.21 245 CYS B O 1
ATOM 2807 N N . GLU B 1 170 ? -10.034 17.246 -25.641 1.00 30.83 246 GLU B N 1
ATOM 2808 C CA . GLU B 1 170 ? -8.679 17.206 -25.126 1.00 29.86 246 GLU B CA 1
ATOM 2809 C C . GLU B 1 170 ? -8.467 18.376 -24.179 1.00 33.82 246 GLU B C 1
ATOM 2810 O O . GLU B 1 170 ? -7.757 18.257 -23.186 1.00 30.65 246 GLU B O 1
ATOM 2816 N N . ILE B 1 171 ? -9.093 19.508 -24.485 1.00 31.70 247 ILE B N 1
ATOM 2817 C CA . ILE B 1 171 ? -8.886 20.720 -23.703 1.00 28.44 247 ILE B CA 1
ATOM 2818 C C . ILE B 1 171 ? -10.184 21.501 -23.523 1.00 29.30 247 ILE B C 1
ATOM 2819 O O . ILE B 1 171 ? -10.872 21.789 -24.494 1.00 31.22 247 ILE B O 1
ATOM 2824 N N A SER B 1 172 ? -10.514 21.824 -22.276 0.44 29.36 248 SER B N 1
ATOM 2825 N N B SER B 1 172 ? -10.497 21.855 -22.278 0.56 28.81 248 SER B N 1
ATOM 2826 C CA A SER B 1 172 ? -11.655 22.682 -21.974 0.44 33.15 248 SER B CA 1
ATOM 2827 C CA B SER B 1 172 ? -11.670 22.670 -21.960 0.56 33.35 248 SER B CA 1
ATOM 2828 C C A SER B 1 172 ? -11.141 24.012 -21.445 0.44 37.87 248 SER B C 1
ATOM 2829 C C B SER B 1 172 ? -11.220 24.008 -21.375 0.56 38.39 248 SER B C 1
ATOM 2830 O O A SER B 1 172 ? -10.255 24.049 -20.589 0.44 38.77 248 SER B O 1
ATOM 2831 O O B SER B 1 172 ? -10.459 24.044 -20.405 0.56 38.58 248 SER B O 1
ATOM 2836 N N . LEU B 1 173 ? -11.698 25.103 -21.959 1.00 34.70 249 LEU B N 1
ATOM 2837 C CA . LEU B 1 173 ? -11.227 26.432 -21.601 1.00 32.95 249 LEU B CA 1
ATOM 2838 C C . LEU B 1 173 ? -12.356 27.379 -21.263 1.00 37.93 249 LEU B C 1
ATOM 2839 O O . LEU B 1 173 ? -13.495 27.189 -21.691 1.00 41.14 249 LEU B O 1
ATOM 2844 N N . GLY B 1 174 ? -12.020 28.424 -20.517 1.00 38.54 250 GLY B N 1
ATOM 2845 C CA . GLY B 1 174 ? -12.936 29.529 -20.300 1.00 43.09 250 GLY B CA 1
ATOM 2846 C C . GLY B 1 174 ? -13.737 29.458 -19.020 1.00 51.50 250 GLY B C 1
ATOM 2847 O O . GLY B 1 174 ? -14.552 30.341 -18.757 1.00 49.97 250 GLY B O 1
ATOM 2848 N N . ARG B 1 175 ? -13.518 28.413 -18.228 1.00 40.99 251 ARG B N 1
ATOM 2849 C CA . ARG B 1 175 ? -14.215 28.272 -16.954 1.00 48.09 251 ARG B CA 1
ATOM 2850 C C . ARG B 1 175 ? -13.228 28.143 -15.797 1.00 55.76 251 ARG B C 1
ATOM 2851 O O . ARG B 1 175 ? -13.283 28.910 -14.832 1.00 63.32 251 ARG B O 1
ATOM 2859 N N . GLU B 1 176 ? -12.328 27.168 -15.904 1.00 49.62 252 GLU B N 1
ATOM 2860 C CA . GLU B 1 176 ? -11.332 26.902 -14.871 1.00 58.53 252 GLU B CA 1
ATOM 2861 C C . GLU B 1 176 ? -9.987 27.543 -15.218 1.00 59.21 252 GLU B C 1
ATOM 2862 O O . GLU B 1 176 ? -9.604 27.604 -16.383 1.00 53.12 252 GLU B O 1
ATOM 2868 N N . GLY B 1 177 ? -9.272 28.018 -14.202 1.00 59.65 253 GLY B N 1
ATOM 2869 C CA . GLY B 1 177 ? -7.940 28.565 -14.399 1.00 57.28 253 GLY B CA 1
ATOM 2870 C C . GLY B 1 177 ? -7.909 29.925 -15.071 1.00 53.84 253 GLY B C 1
ATOM 2871 O O . GLY B 1 177 ? -8.865 30.698 -14.983 1.00 54.96 253 GLY B O 1
ATOM 2872 N N . GLY B 1 178 ? -6.798 30.221 -15.741 1.00 49.73 254 GLY B N 1
ATOM 2873 C CA . GLY B 1 178 ? -6.630 31.498 -16.410 1.00 51.99 254 GLY B CA 1
ATOM 2874 C C . GLY B 1 178 ? -7.620 31.673 -17.548 1.00 52.97 254 GLY B C 1
ATOM 2875 O O . GLY B 1 178 ? -7.724 30.818 -18.432 1.00 50.12 254 GLY B O 1
ATOM 2876 N N . THR B 1 179 ? -8.328 32.796 -17.534 1.00 43.02 255 THR B N 1
ATOM 2877 C CA . THR B 1 179 ? -9.453 33.009 -18.420 1.00 47.83 255 THR B CA 1
ATOM 2878 C C . THR B 1 179 ? -9.133 33.947 -19.575 1.00 43.03 255 THR B C 1
ATOM 2879 O O . THR B 1 179 ? -9.903 34.039 -20.520 1.00 45.92 255 THR B O 1
ATOM 2883 N N . SER B 1 180 ? -8.015 34.659 -19.490 1.00 44.05 256 SER B N 1
ATOM 2884 C CA . SER B 1 180 ? -7.642 35.596 -20.542 1.00 39.46 256 SER B CA 1
ATOM 2885 C C . SER B 1 180 ? -7.208 34.852 -21.802 1.00 37.24 256 SER B C 1
ATOM 2886 O O . SER B 1 180 ? -6.823 33.684 -21.744 1.00 38.30 256 SER B O 1
ATOM 2889 N N . PRO B 1 181 ? -7.264 35.527 -22.953 1.00 38.54 257 PRO B N 1
ATOM 2890 C CA . PRO B 1 181 ? -6.829 34.894 -24.200 1.00 32.41 257 PRO B CA 1
ATOM 2891 C C . PRO B 1 181 ? -5.389 34.385 -24.144 1.00 38.05 257 PRO B C 1
ATOM 2892 O O . PRO B 1 181 ? -5.116 33.277 -24.605 1.00 33.12 257 PRO B O 1
ATOM 2896 N N . ILE B 1 182 ? -4.478 35.180 -23.586 1.00 41.22 258 ILE B N 1
ATOM 2897 C CA . ILE B 1 182 ? -3.075 34.779 -23.514 1.00 41.67 258 ILE B CA 1
ATOM 2898 C C . ILE B 1 182 ? -2.907 33.564 -22.608 1.00 40.32 258 ILE B C 1
ATOM 2899 O O . ILE B 1 182 ? -2.227 32.603 -22.963 1.00 37.07 258 ILE B O 1
ATOM 2904 N N . GLU B 1 183 ? -3.514 33.621 -21.425 1.00 40.81 259 GLU B N 1
ATOM 2905 C CA . GLU B 1 183 ? -3.462 32.505 -20.494 1.00 37.44 259 GLU B CA 1
ATOM 2906 C C . GLU B 1 183 ? -3.987 31.233 -21.146 1.00 36.94 259 GLU B C 1
ATOM 2907 O O . GLU B 1 183 ? -3.406 30.167 -20.992 1.00 32.81 259 GLU B O 1
ATOM 2913 N N . MET B 1 184 ? -5.087 31.341 -21.873 1.00 34.13 260 MET B N 1
ATOM 2914 C CA . MET B 1 184 ? -5.662 30.164 -22.503 1.00 36.79 260 MET B CA 1
ATOM 2915 C C . MET B 1 184 ? -4.780 29.634 -23.629 1.00 34.95 260 MET B C 1
ATOM 2916 O O . MET B 1 184 ? -4.580 28.432 -23.738 1.00 34.29 260 MET B O 1
ATOM 2921 N N . ALA B 1 185 ? -4.235 30.531 -24.443 1.00 34.14 261 ALA B N 1
ATOM 2922 C CA . ALA B 1 185 ? -3.305 30.127 -25.496 1.00 35.47 261 ALA B CA 1
ATOM 2923 C C . ALA B 1 185 ? -2.104 29.398 -24.903 1.00 36.78 261 ALA B C 1
ATOM 2924 O O . ALA B 1 185 ? -1.620 28.423 -25.484 1.00 29.58 261 ALA B O 1
ATOM 2926 N N . GLU B 1 186 ? -1.622 29.859 -23.749 1.00 33.07 262 GLU B N 1
ATOM 2927 C CA . GLU B 1 186 ? -0.476 29.206 -23.122 1.00 33.39 262 GLU B CA 1
ATOM 2928 C C . GLU B 1 186 ? -0.806 27.757 -22.779 1.00 32.02 262 GLU B C 1
ATOM 2929 O O . GLU B 1 186 ? 0.043 26.868 -22.907 1.00 33.23 262 GLU B O 1
ATOM 2935 N N . LYS B 1 187 ? -2.043 27.526 -22.351 1.00 32.31 263 LYS B N 1
ATOM 2936 C CA . LYS B 1 187 ? -2.510 26.187 -22.019 1.00 32.38 263 LYS B CA 1
ATOM 2937 C C . LYS B 1 187 ? -2.481 25.271 -23.239 1.00 29.92 263 LYS B C 1
ATOM 2938 O O . LYS B 1 187 ? -2.018 24.131 -23.162 1.00 31.02 263 LYS B O 1
ATOM 2944 N N . VAL B 1 188 ? -2.986 25.769 -24.362 1.00 30.62 264 VAL B N 1
ATOM 2945 C CA . VAL B 1 188 ? -2.969 24.990 -25.600 1.00 30.71 264 VAL B CA 1
ATOM 2946 C C . VAL B 1 188 ? -1.536 24.771 -26.083 1.00 27.68 264 VAL B C 1
ATOM 2947 O O . VAL B 1 188 ? -1.171 23.669 -26.495 1.00 28.43 264 VAL B O 1
ATOM 2951 N N . VAL B 1 189 ? -0.708 25.807 -26.005 1.00 27.45 265 VAL B N 1
ATOM 2952 C CA . VAL B 1 189 ? 0.689 25.649 -26.415 1.00 33.22 265 VAL B CA 1
ATOM 2953 C C . VAL B 1 189 ? 1.392 24.602 -25.546 1.00 37.81 265 VAL B C 1
ATOM 2954 O O . VAL B 1 189 ? 2.162 23.775 -26.043 1.00 27.29 265 VAL B O 1
ATOM 2958 N N . GLY B 1 190 ? 1.122 24.630 -24.245 1.00 33.07 266 GLY B N 1
ATOM 2959 C CA . GLY B 1 190 ? 1.703 23.651 -23.340 1.00 33.13 266 GLY B CA 1
ATOM 2960 C C . GLY B 1 190 ? 1.265 22.232 -23.657 1.00 28.61 266 GLY B C 1
ATOM 2961 O O . GLY B 1 190 ? 2.055 21.289 -23.559 1.00 29.76 266 GLY B O 1
ATOM 2962 N N . TYR B 1 191 ? -0.009 22.084 -24.001 1.00 24.35 267 TYR B N 1
ATOM 2963 C CA . TYR B 1 191 ? -0.577 20.807 -24.425 1.00 28.33 267 TYR B CA 1
ATOM 2964 C C . TYR B 1 191 ? 0.170 20.243 -25.648 1.00 29.42 267 TYR B C 1
ATOM 2965 O O . TYR B 1 191 ? 0.560 19.069 -25.671 1.00 29.52 267 TYR B O 1
ATOM 2974 N N . LEU B 1 192 ? 0.382 21.078 -26.663 1.00 29.21 268 LEU B N 1
ATOM 2975 C CA . LEU B 1 192 ? 1.119 20.640 -27.851 1.00 26.10 268 LEU B CA 1
ATOM 2976 C C . LEU B 1 192 ? 2.557 20.305 -27.493 1.00 26.30 268 LEU B C 1
ATOM 2977 O O . LEU B 1 192 ? 3.108 19.308 -27.959 1.00 29.29 268 LEU B O 1
ATOM 2982 N N . ASP B 1 193 ? 3.167 21.139 -26.658 1.00 28.37 269 ASP B N 1
ATOM 2983 C CA . ASP B 1 193 ? 4.546 20.908 -26.258 1.00 31.16 269 ASP B CA 1
ATOM 2984 C C . ASP B 1 193 ? 4.668 19.566 -25.529 1.00 30.63 269 ASP B C 1
ATOM 2985 O O . ASP B 1 193 ? 5.628 18.812 -25.753 1.00 32.02 269 ASP B O 1
ATOM 2990 N N . ASN B 1 194 ? 3.682 19.270 -24.683 1.00 26.56 270 ASN B N 1
ATOM 2991 C CA . ASN B 1 194 ? 3.643 18.019 -23.931 1.00 30.26 270 ASN B CA 1
ATOM 2992 C C . ASN B 1 194 ? 3.563 16.789 -24.817 1.00 36.46 270 ASN B C 1
ATOM 2993 O O . ASN B 1 194 ? 3.930 15.691 -24.385 1.00 33.81 270 ASN B O 1
ATOM 2998 N N . LYS B 1 195 ? 3.065 16.976 -26.040 1.00 30.33 271 LYS B N 1
ATOM 2999 C CA . LYS B 1 195 ? 2.983 15.910 -27.044 1.00 35.58 271 LYS B CA 1
ATOM 3000 C C . LYS B 1 195 ? 4.243 15.842 -27.892 1.00 33.40 271 LYS B C 1
ATOM 3001 O O . LYS B 1 195 ? 4.428 14.897 -28.663 1.00 30.74 271 LYS B O 1
ATOM 3007 N N . GLY B 1 196 ? 5.103 16.846 -27.751 1.00 29.42 272 GLY B N 1
ATOM 3008 C CA . GLY B 1 196 ? 6.292 16.956 -28.572 1.00 28.02 272 GLY B CA 1
ATOM 3009 C C . GLY B 1 196 ? 5.969 17.452 -29.978 1.00 33.43 272 GLY B C 1
ATOM 3010 O O . GLY B 1 196 ? 6.763 17.272 -30.895 1.00 33.04 272 GLY B O 1
ATOM 3011 N N . TYR B 1 197 ? 4.803 18.072 -30.152 1.00 27.99 273 TYR B N 1
ATOM 3012 C CA . TYR B 1 197 ? 4.375 18.554 -31.473 1.00 25.69 273 TYR B CA 1
ATOM 3013 C C . TYR B 1 197 ? 5.002 19.873 -31.922 1.00 31.15 273 TYR B C 1
ATOM 3014 O O . TYR B 1 197 ? 4.813 20.302 -33.057 1.00 28.71 273 TYR B O 1
ATOM 3023 N N . LEU B 1 198 ? 5.752 20.519 -31.041 1.00 28.52 274 LEU B N 1
ATOM 3024 C CA . LEU B 1 198 ? 6.412 21.767 -31.409 1.00 28.65 274 LEU B CA 1
ATOM 3025 C C . LEU B 1 198 ? 7.848 21.569 -31.900 1.00 28.45 274 LEU B C 1
ATOM 3026 O O . LEU B 1 198 ? 8.597 22.534 -32.058 1.00 33.33 274 LEU B O 1
ATOM 3031 N N . GLN B 1 199 ? 8.225 20.317 -32.130 1.00 30.21 275 GLN B N 1
ATOM 3032 C CA . GLN B 1 199 ? 9.476 19.991 -32.815 1.00 34.16 275 GLN B CA 1
ATOM 3033 C C . GLN B 1 199 ? 9.234 18.823 -33.780 1.00 26.68 275 GLN B C 1
ATOM 3034 O O . GLN B 1 199 ? 8.421 17.944 -33.497 1.00 31.51 275 GLN B O 1
ATOM 3040 N N . ALA B 1 200 ? 9.937 18.789 -34.907 1.00 28.54 276 ALA B N 1
ATOM 3041 C CA . ALA B 1 200 ? 9.778 17.664 -35.814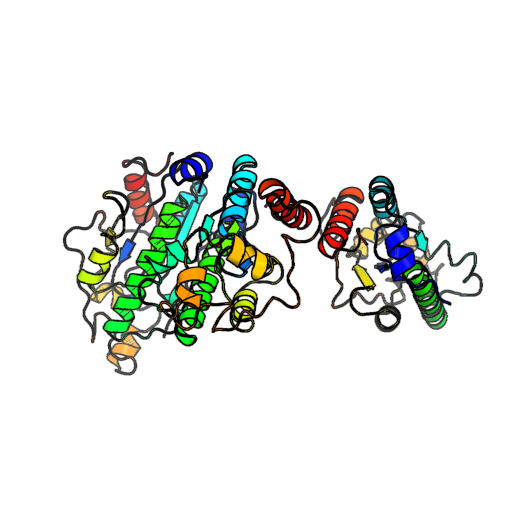 1.00 28.71 276 ALA B CA 1
ATOM 3042 C C . ALA B 1 200 ? 10.223 16.384 -35.135 1.00 35.17 276 ALA B C 1
ATOM 3043 O O . ALA B 1 200 ? 9.660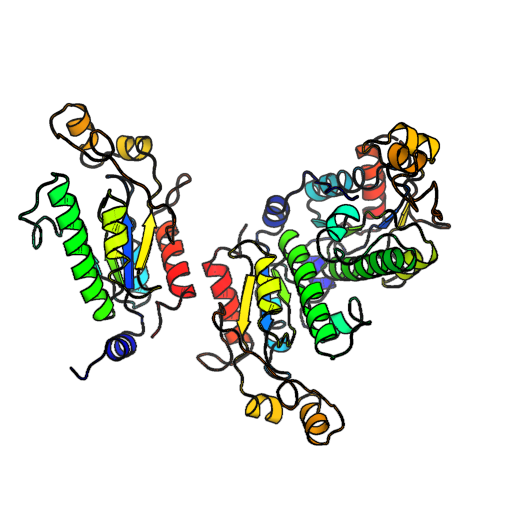 15.315 -35.374 1.00 34.57 276 ALA B O 1
ATOM 3046 N N . CYS C 1 10 ? -6.878 38.773 -37.804 1.00 88.27 86 CYS C N 1
ATOM 3047 C CA . CYS C 1 10 ? -5.971 38.385 -36.727 1.00 82.33 86 CYS C CA 1
ATOM 3048 C C . CYS C 1 10 ? -4.593 39.035 -36.877 1.00 76.89 86 CYS C C 1
ATOM 3049 O O . CYS C 1 10 ? -4.269 39.602 -37.919 1.00 79.86 86 CYS C O 1
ATOM 3052 N N . SER C 1 11 ? -3.785 38.930 -35.829 1.00 65.95 87 SER C N 1
ATOM 3053 C CA . SER C 1 11 ? -2.509 39.632 -35.749 1.00 61.08 87 SER C CA 1
ATOM 3054 C C . SER C 1 11 ? -1.412 39.074 -36.658 1.00 54.00 87 SER C C 1
ATOM 3055 O O . SER C 1 11 ? -0.550 39.822 -37.112 1.00 60.05 87 SER C O 1
ATOM 3058 N N . VAL C 1 12 ? -1.425 37.767 -36.902 1.00 46.55 88 VAL C N 1
ATOM 3059 C CA . VAL C 1 12 ? -0.419 37.149 -37.766 1.00 42.53 88 VAL C CA 1
ATOM 3060 C C . VAL C 1 12 ? -0.916 37.107 -39.202 1.00 37.43 88 VAL C C 1
ATOM 3061 O O . VAL C 1 12 ? -1.863 36.390 -39.522 1.00 40.35 88 VAL C O 1
ATOM 3065 N N . GLU C 1 13 ? -0.263 37.865 -40.073 1.00 38.63 89 GLU C N 1
ATOM 3066 C CA . GLU C 1 13 ? -0.735 38.008 -41.443 1.00 39.14 89 GLU C CA 1
ATOM 3067 C C . GLU C 1 13 ? 0.147 37.292 -42.468 1.00 41.38 89 GLU C C 1
ATOM 3068 O O . GLU C 1 13 ? 1.155 36.680 -42.125 1.00 36.28 89 GLU C O 1
ATOM 3074 N N . LYS C 1 14 ? -0.250 37.369 -43.730 1.00 43.27 90 LYS C N 1
ATOM 3075 C CA . LYS C 1 14 ? 0.456 36.666 -44.797 1.00 39.26 90 LYS C CA 1
ATOM 3076 C C . LYS C 1 14 ? 1.926 37.071 -44.882 1.00 37.14 90 LYS C C 1
ATOM 3077 O O . LYS C 1 14 ? 2.802 36.217 -45.017 1.00 35.49 90 LYS C O 1
ATOM 3083 N N . VAL C 1 15 ? 2.199 38.369 -44.792 1.00 38.10 91 VAL C N 1
ATOM 3084 C CA . VAL C 1 15 ? 3.583 38.838 -44.815 1.00 43.23 91 VAL C CA 1
ATOM 3085 C C . VAL C 1 15 ? 4.411 38.190 -43.712 1.00 43.81 91 VAL C C 1
ATOM 3086 O O . VAL C 1 15 ? 5.575 37.847 -43.913 1.00 43.13 91 VAL C O 1
ATOM 3090 N N . ASP C 1 16 ? 3.802 38.003 -42.548 1.00 38.09 92 ASP C N 1
ATOM 3091 C CA . ASP C 1 16 ? 4.492 37.370 -41.431 1.00 41.58 92 ASP C CA 1
ATOM 3092 C C . ASP C 1 16 ? 4.841 35.920 -41.736 1.00 35.70 92 ASP C C 1
ATOM 3093 O O . ASP C 1 16 ? 5.972 35.488 -41.496 1.00 38.15 92 ASP C O 1
ATOM 3098 N N . ARG C 1 17 ? 3.877 35.170 -42.264 1.00 33.94 93 ARG C N 1
ATOM 3099 C CA . ARG C 1 17 ? 4.112 33.769 -42.606 1.00 32.43 93 ARG C CA 1
ATOM 3100 C C . ARG C 1 17 ? 5.173 33.656 -43.697 1.00 36.28 93 ARG C C 1
ATOM 3101 O O . ARG C 1 17 ? 5.979 32.722 -43.705 1.00 37.14 93 ARG C O 1
ATOM 3109 N N . GLN C 1 18 ? 5.179 34.609 -44.620 1.00 36.28 94 GLN C N 1
ATOM 3110 C CA . GLN C 1 18 ? 6.171 34.594 -45.694 1.00 37.33 94 GLN C CA 1
ATOM 3111 C C . GLN C 1 18 ? 7.574 34.902 -45.177 1.00 38.56 94 GLN C C 1
ATOM 3112 O O . GLN C 1 18 ? 8.564 34.381 -45.689 1.00 37.13 94 GLN C O 1
ATOM 3118 N N . ARG C 1 19 ? 7.656 35.746 -44.155 1.00 41.48 95 ARG C N 1
ATOM 3119 C CA . ARG C 1 19 ? 8.941 36.033 -43.539 1.00 39.50 95 ARG C CA 1
ATOM 3120 C C . ARG C 1 19 ? 9.460 34.776 -42.856 1.00 39.21 95 ARG C C 1
ATOM 3121 O O . ARG C 1 19 ? 10.646 34.468 -42.911 1.00 43.67 95 ARG C O 1
ATOM 3129 N N . LEU C 1 20 ? 8.556 34.045 -42.218 1.00 37.36 96 LEU C N 1
ATOM 3130 C CA . LEU C 1 20 ? 8.926 32.825 -41.513 1.00 41.52 96 LEU C CA 1
ATOM 3131 C C . LEU C 1 20 ? 9.455 31.783 -42.498 1.00 39.57 96 LEU C C 1
ATOM 3132 O O . LEU C 1 20 ? 10.409 31.065 -42.203 1.00 37.14 96 LEU C O 1
ATOM 3137 N N . LEU C 1 21 ? 8.833 31.710 -43.672 1.00 33.32 97 LEU C N 1
ATOM 3138 C CA . LEU C 1 21 ? 9.162 30.681 -44.654 1.00 34.30 97 LEU C CA 1
ATOM 3139 C C . LEU C 1 21 ? 10.192 31.114 -45.694 1.00 35.73 97 LEU C C 1
ATOM 3140 O O . LEU C 1 21 ? 10.713 30.279 -46.420 1.00 38.45 97 LEU C O 1
ATOM 3145 N N . ASP C 1 22 ? 10.466 32.414 -45.766 1.00 33.94 98 ASP C N 1
ATOM 3146 C CA . ASP C 1 22 ? 11.325 32.978 -46.811 1.00 36.13 98 ASP C CA 1
ATOM 3147 C C . ASP C 1 22 ? 10.870 32.578 -48.225 1.00 38.56 98 ASP C C 1
ATOM 3148 O O . ASP C 1 22 ? 11.659 32.088 -49.035 1.00 35.39 98 ASP C O 1
ATOM 3153 N N . GLN C 1 23 ? 9.589 32.800 -48.503 1.00 34.30 99 GLN C N 1
ATOM 3154 C CA . GLN C 1 23 ? 9.003 32.563 -49.818 1.00 34.37 99 GLN C CA 1
ATOM 3155 C C . GLN C 1 23 ? 7.670 33.300 -49.851 1.00 33.27 99 GLN C C 1
ATOM 3156 O O . GLN C 1 23 ? 7.206 33.805 -48.827 1.00 36.20 99 GLN C O 1
ATOM 3162 N N . LYS C 1 24 ? 7.048 33.357 -51.019 1.00 35.70 100 LYS C N 1
ATOM 3163 C CA . LYS C 1 24 ? 5.746 33.992 -51.135 1.00 37.03 100 LYS C CA 1
ATOM 3164 C C . LYS C 1 24 ? 4.697 32.959 -51.514 1.00 41.71 100 LYS C C 1
ATOM 3165 O O . LYS C 1 24 ? 4.932 32.111 -52.377 1.00 39.49 100 LYS C O 1
ATOM 3171 N N . GLY C 1 25 ? 3.541 33.028 -50.860 1.00 34.08 101 GLY C N 1
ATOM 3172 C CA . GLY C 1 25 ? 2.456 32.113 -51.159 1.00 36.07 101 GLY C CA 1
ATOM 3173 C C . GLY C 1 25 ? 1.929 32.352 -52.559 1.00 35.17 101 GLY C C 1
ATOM 3174 O O . GLY C 1 25 ? 1.871 33.484 -53.031 1.00 37.94 101 GLY C O 1
ATOM 3175 N N . CYS C 1 26 ? 1.559 31.280 -53.241 1.00 32.16 102 CYS C N 1
ATOM 3176 C CA . CYS C 1 26 ? 1.029 31.410 -54.590 1.00 36.41 102 CYS C CA 1
ATOM 3177 C C . CYS C 1 26 ? 0.344 30.124 -54.998 1.00 36.19 102 CYS C C 1
ATOM 3178 O O . CYS C 1 26 ? 0.454 29.102 -54.319 1.00 34.80 102 CYS C O 1
ATOM 3181 N N . VAL C 1 27 ? -0.374 30.185 -56.111 1.00 28.50 103 VAL C N 1
ATOM 3182 C CA . VAL C 1 27 ? -1.026 29.011 -56.663 1.00 33.04 103 VAL C CA 1
ATOM 3183 C C . VAL C 1 27 ? -0.446 28.667 -58.038 1.00 32.93 103 VAL C C 1
ATOM 3184 O O . VAL C 1 27 ? -0.451 29.490 -58.955 1.00 35.00 103 VAL C O 1
ATOM 3188 N N . ILE C 1 28 ? 0.093 27.459 -58.157 1.00 29.50 104 ILE C N 1
ATOM 3189 C CA A ILE C 1 28 ? 0.572 26.952 -59.437 0.62 33.86 104 ILE C CA 1
ATOM 3190 C CA B ILE C 1 28 ? 0.565 26.956 -59.439 0.38 33.45 104 ILE C CA 1
ATOM 3191 C C . ILE C 1 28 ? -0.497 26.010 -59.969 1.00 32.68 104 ILE C C 1
ATOM 3192 O O . ILE C 1 28 ? -0.637 24.883 -59.487 1.00 33.00 104 ILE C O 1
ATOM 3201 N N . TRP C 1 29 ? -1.267 26.480 -60.942 1.00 31.41 105 TRP C N 1
ATOM 3202 C CA . TRP C 1 29 ? -2.407 25.714 -61.436 1.00 31.77 105 TRP C CA 1
ATOM 3203 C C . TRP C 1 29 ? -2.062 24.917 -62.682 1.00 30.94 105 TRP C C 1
ATOM 3204 O O . TRP C 1 29 ? -1.982 25.458 -63.790 1.00 34.50 105 TRP C O 1
ATOM 3215 N N . VAL C 1 30 ? -1.884 23.618 -62.491 1.00 32.59 106 VAL C N 1
ATOM 3216 C CA . VAL C 1 30 ? -1.476 22.741 -63.569 1.00 33.74 106 VAL C CA 1
ATOM 3217 C C . VAL C 1 30 ? -2.693 22.058 -64.184 1.00 37.43 106 VAL C C 1
ATOM 3218 O O . VAL C 1 30 ? -3.380 21.283 -63.515 1.00 34.34 106 VAL C O 1
ATOM 3222 N N . THR C 1 31 ? -2.955 22.350 -65.458 1.00 40.36 107 THR C N 1
ATOM 3223 C CA . THR C 1 31 ? -4.113 21.805 -66.150 1.00 33.89 107 THR C CA 1
ATOM 3224 C C . THR C 1 31 ? -3.689 21.062 -67.417 1.00 38.35 107 THR C C 1
ATOM 3225 O O . THR C 1 31 ? -2.629 21.326 -67.997 1.00 36.62 107 THR C O 1
ATOM 3229 N N . GLY C 1 32 ? -4.518 20.119 -67.842 1.00 39.70 108 GLY C N 1
ATOM 3230 C CA . GLY C 1 32 ? -4.226 19.355 -69.040 1.00 40.55 108 GLY C CA 1
ATOM 3231 C C . GLY C 1 32 ? -4.987 18.048 -69.062 1.00 40.47 108 GLY C C 1
ATOM 3232 O O . GLY C 1 32 ? -5.522 17.608 -68.039 1.00 43.53 108 GLY C O 1
ATOM 3233 N N . LEU C 1 33 ? -5.034 17.426 -70.233 1.00 37.76 109 LEU C N 1
ATOM 3234 C CA . LEU C 1 33 ? -5.726 16.157 -70.411 1.00 41.04 109 LEU C CA 1
ATOM 3235 C C . LEU C 1 33 ? -5.221 15.096 -69.443 1.00 42.10 109 LEU C C 1
ATOM 3236 O O . LEU C 1 33 ? -4.091 15.166 -68.952 1.00 41.99 109 LEU C O 1
ATOM 3241 N N . SER C 1 34 ? -6.066 14.107 -69.182 1.00 44.47 110 SER C N 1
ATOM 3242 C CA . SER C 1 34 ? -5.647 12.919 -68.458 1.00 45.90 110 SER C CA 1
ATOM 3243 C C . SER C 1 34 ? -4.458 12.286 -69.179 1.00 44.48 110 SER C C 1
ATOM 3244 O O . SER C 1 34 ? -4.525 12.005 -70.385 1.00 47.63 110 SER C O 1
ATOM 3247 N N . GLY C 1 35 ? -3.362 12.091 -68.455 1.00 40.87 111 GLY C N 1
ATOM 3248 C CA . GLY C 1 35 ? -2.174 11.480 -69.025 1.00 43.95 111 GLY C CA 1
ATOM 3249 C C . GLY C 1 35 ? -1.162 12.478 -69.556 1.00 43.87 111 GLY C C 1
ATOM 3250 O O . GLY C 1 35 ? -0.109 12.092 -70.059 1.00 43.76 111 GLY C O 1
ATOM 3251 N N . SER C 1 36 ? -1.471 13.767 -69.450 1.00 42.33 112 SER C N 1
ATOM 3252 C CA . SER C 1 36 ? -0.578 14.796 -69.982 1.00 37.67 112 SER C CA 1
ATOM 3253 C C . SER C 1 36 ? 0.657 15.010 -69.103 1.00 40.87 112 SER C C 1
ATOM 3254 O O . SER C 1 36 ? 1.599 15.682 -69.509 1.00 39.05 112 SER C O 1
ATOM 3257 N N . GLY C 1 37 ? 0.638 14.450 -67.898 1.00 37.27 113 GLY C N 1
ATOM 3258 C CA . GLY C 1 37 ? 1.787 14.512 -67.008 1.00 37.09 113 GLY C CA 1
ATOM 3259 C C . GLY C 1 37 ? 1.725 15.563 -65.911 1.00 34.02 113 GLY C C 1
ATOM 3260 O O . GLY C 1 37 ? 2.763 15.990 -65.401 1.00 33.29 113 GLY C O 1
ATOM 3261 N N . LYS C 1 38 ? 0.513 15.959 -65.534 1.00 34.21 114 LYS C N 1
ATOM 3262 C CA . LYS C 1 38 ? 0.308 16.976 -64.505 1.00 32.11 114 LYS C CA 1
ATOM 3263 C C . LYS C 1 38 ? 0.908 16.589 -63.158 1.00 34.15 114 LYS C C 1
ATOM 3264 O O . LYS C 1 38 ? 1.634 17.373 -62.547 1.00 31.19 114 LYS C O 1
ATOM 3270 N N . SER C 1 39 ? 0.606 15.381 -62.692 1.00 33.35 115 SER C N 1
ATOM 3271 C CA . SER C 1 39 ? 1.028 14.972 -61.352 1.00 39.28 115 SER C CA 1
ATOM 3272 C C . SER C 1 39 ? 2.522 14.708 -61.308 1.00 34.31 115 SER C C 1
ATOM 3273 O O . SER C 1 39 ? 3.183 14.960 -60.293 1.00 32.38 115 SER C O 1
ATOM 3276 N N . THR C 1 40 ? 3.044 14.200 -62.418 1.00 33.80 116 THR C N 1
ATOM 3277 C CA . THR C 1 40 ? 4.475 13.952 -62.562 1.00 35.78 116 THR C CA 1
ATOM 3278 C C . THR C 1 40 ? 5.244 15.266 -62.483 1.00 37.85 116 THR C C 1
ATOM 3279 O O . THR C 1 40 ? 6.248 15.366 -61.780 1.00 34.13 116 THR C O 1
ATOM 3283 N N . LEU C 1 41 ? 4.747 16.285 -63.175 1.00 33.41 117 LEU C N 1
ATOM 3284 C CA . LEU C 1 41 ? 5.327 17.617 -63.068 1.00 29.64 117 LEU C CA 1
ATOM 3285 C C . LEU C 1 41 ? 5.177 18.167 -61.647 1.00 28.08 117 LEU C C 1
ATOM 3286 O O . LEU C 1 41 ? 6.131 18.687 -61.078 1.00 30.58 117 LEU C O 1
ATOM 3291 N N . ALA C 1 42 ? 3.973 18.063 -61.091 1.00 29.15 118 ALA C N 1
ATOM 3292 C CA . ALA C 1 42 ? 3.722 18.518 -59.722 1.00 29.77 118 ALA C CA 1
ATOM 3293 C C . ALA C 1 42 ? 4.713 17.914 -58.719 1.00 32.68 118 ALA C C 1
ATOM 3294 O O . ALA C 1 42 ? 5.292 18.623 -57.897 1.00 28.52 118 ALA C O 1
ATOM 3296 N N A CYS C 1 43 ? 4.896 16.599 -58.788 0.69 29.42 119 CYS C N 1
ATOM 3297 N N B CYS C 1 43 ? 4.914 16.606 -58.790 0.31 30.37 119 CYS C N 1
ATOM 3298 C CA A CYS C 1 43 ? 5.832 15.912 -57.902 0.69 31.21 119 CYS C CA 1
ATOM 3299 C CA B CYS C 1 43 ? 5.844 15.970 -57.874 0.31 31.07 119 CYS C CA 1
ATOM 3300 C C A CYS C 1 43 ? 7.277 16.386 -58.114 0.69 34.17 119 CYS C C 1
ATOM 3301 C C B CYS C 1 43 ? 7.277 16.441 -58.111 0.31 32.87 119 CYS C C 1
ATOM 3302 O O A CYS C 1 43 ? 7.989 16.685 -57.156 0.69 29.86 119 CYS C O 1
ATOM 3303 O O B CYS C 1 43 ? 7.987 16.784 -57.166 0.31 30.87 119 CYS C O 1
ATOM 3308 N N . ALA C 1 44 ? 7.702 16.456 -59.371 1.00 29.03 120 ALA C N 1
ATOM 3309 C CA . ALA C 1 44 ? 9.057 16.909 -59.698 1.00 28.89 120 ALA C CA 1
ATOM 3310 C C . ALA C 1 44 ? 9.303 18.345 -59.215 1.00 27.66 120 ALA C C 1
ATOM 3311 O O . ALA C 1 44 ? 10.373 18.665 -58.703 1.00 31.67 120 ALA C O 1
ATOM 3313 N N . LEU C 1 45 ? 8.301 19.202 -59.374 1.00 27.63 121 LEU C N 1
ATOM 3314 C CA . LEU C 1 45 ? 8.385 20.580 -58.897 1.00 27.30 121 LEU C CA 1
ATOM 3315 C C . LEU C 1 45 ? 8.487 20.647 -57.362 1.00 30.52 121 LEU C C 1
ATOM 3316 O O . LEU C 1 45 ? 9.326 21.369 -56.812 1.00 29.25 121 LEU C O 1
ATOM 3321 N N . ASN C 1 46 ? 7.639 19.879 -56.684 1.00 24.43 122 ASN C N 1
ATOM 3322 C CA . ASN C 1 46 ? 7.637 19.805 -55.219 1.00 24.65 122 ASN C CA 1
ATOM 3323 C C . ASN C 1 46 ? 8.998 19.335 -54.704 1.00 32.31 122 ASN C C 1
ATOM 3324 O O . ASN C 1 46 ? 9.570 19.902 -53.775 1.00 28.54 122 ASN C O 1
ATOM 3329 N N . GLN C 1 47 ? 9.530 18.300 -55.338 1.00 33.36 123 GLN C N 1
ATOM 3330 C CA . GLN C 1 47 ? 10.814 17.735 -54.930 1.00 31.74 123 GLN C CA 1
ATOM 3331 C C . GLN C 1 47 ? 11.946 18.755 -55.084 1.00 33.53 123 GLN C C 1
ATOM 3332 O O . GLN C 1 47 ? 12.809 18.908 -54.205 1.00 27.88 123 GLN C O 1
ATOM 3338 N N . MET C 1 48 ? 11.919 19.465 -56.207 1.00 29.51 124 MET C N 1
ATOM 3339 C CA . MET C 1 48 ? 12.938 20.456 -56.525 1.00 32.56 124 MET C CA 1
ATOM 3340 C C . MET C 1 48 ? 12.908 21.625 -55.546 1.00 28.51 124 MET C C 1
ATOM 3341 O O . MET C 1 48 ? 13.950 22.066 -55.055 1.00 25.76 124 MET C O 1
ATOM 3346 N N . LEU C 1 49 ? 11.708 22.136 -55.286 1.00 27.47 125 LEU C N 1
ATOM 3347 C CA . LEU C 1 49 ? 11.522 23.247 -54.365 1.00 27.68 125 LEU C CA 1
ATOM 3348 C C . LEU C 1 49 ? 11.864 22.838 -52.939 1.00 26.51 125 LEU C C 1
ATOM 3349 O O . LEU C 1 49 ? 12.491 23.600 -52.205 1.00 28.91 125 LEU C O 1
ATOM 3354 N N . TYR C 1 50 ? 11.464 21.633 -52.550 1.00 27.40 126 TYR C N 1
ATOM 3355 C CA . TYR C 1 50 ? 11.790 21.149 -51.207 1.00 31.03 126 TYR C CA 1
ATOM 3356 C C . TYR C 1 50 ? 13.296 21.198 -50.992 1.00 31.75 126 TYR C C 1
ATOM 3357 O O . TYR C 1 50 ? 13.782 21.668 -49.958 1.00 28.45 126 TYR C O 1
ATOM 3366 N N . GLN C 1 51 ? 14.051 20.718 -51.975 1.00 27.54 127 GLN C N 1
ATOM 3367 C CA . GLN C 1 51 ? 15.497 20.681 -51.812 1.00 30.04 127 GLN C CA 1
ATOM 3368 C C . GLN C 1 51 ? 16.059 22.093 -51.671 1.00 32.34 127 GLN C C 1
ATOM 3369 O O . GLN C 1 51 ? 17.111 22.291 -51.071 1.00 33.79 127 GLN C O 1
ATOM 3375 N N . LYS C 1 52 ? 15.348 23.074 -52.221 1.00 30.03 128 LYS C N 1
ATOM 3376 C CA . LYS C 1 52 ? 15.746 24.473 -52.080 1.00 28.16 128 LYS C CA 1
ATOM 3377 C C . LYS C 1 52 ? 15.235 25.110 -50.788 1.00 33.52 128 LYS C C 1
ATOM 3378 O O . LYS C 1 52 ? 15.444 26.300 -50.563 1.00 30.48 128 LYS C O 1
ATOM 3384 N N . GLY C 1 53 ? 14.569 24.322 -49.944 1.00 29.23 129 GLY C N 1
ATOM 3385 C CA . GLY C 1 53 ? 14.084 24.824 -48.672 1.00 30.27 129 GLY C CA 1
ATOM 3386 C C . GLY C 1 53 ? 12.763 25.572 -48.745 1.00 33.03 129 GLY C C 1
ATOM 3387 O O . GLY C 1 53 ? 12.427 26.336 -47.840 1.00 30.38 129 GLY C O 1
ATOM 3388 N N . LYS C 1 54 ? 12.007 25.333 -49.810 1.00 28.78 130 LYS C N 1
ATOM 3389 C CA . LYS C 1 54 ? 10.724 25.994 -50.019 1.00 27.29 130 LYS C CA 1
ATOM 3390 C C . LYS C 1 54 ? 9.601 24.994 -49.780 1.00 33.39 130 LYS C C 1
ATOM 3391 O O . LYS C 1 54 ? 9.689 23.839 -50.196 1.00 35.21 130 LYS C O 1
ATOM 3397 N N . LEU C 1 55 ? 8.549 25.444 -49.106 1.00 28.51 131 LEU C N 1
ATOM 3398 C CA . LEU C 1 55 ? 7.465 24.560 -48.706 1.00 28.43 131 LEU C CA 1
ATOM 3399 C C . LEU C 1 55 ? 6.326 24.608 -49.708 1.00 26.88 131 LEU C C 1
ATOM 3400 O O . LEU C 1 55 ? 5.751 25.675 -49.964 1.00 28.68 131 LEU C O 1
ATOM 3405 N N . CYS C 1 56 ? 6.017 23.447 -50.277 1.00 27.96 132 CYS C N 1
ATOM 3406 C CA . CYS C 1 56 ? 4.954 23.301 -51.265 1.00 28.09 132 CYS C CA 1
ATOM 3407 C C . CYS C 1 56 ? 3.919 22.337 -50.758 1.00 31.16 132 CYS C C 1
ATOM 3408 O O . CYS C 1 56 ? 4.210 21.488 -49.917 1.00 31.33 132 CYS C O 1
ATOM 3411 N N . TYR C 1 57 ? 2.713 22.446 -51.291 1.00 28.52 133 TYR C N 1
ATOM 3412 C CA . TYR C 1 57 ? 1.711 21.414 -51.067 1.00 26.96 133 TYR C CA 1
ATOM 3413 C C . TYR C 1 57 ? 0.911 21.183 -52.332 1.00 29.08 133 TYR C C 1
ATOM 3414 O O . TYR C 1 57 ? 0.472 22.125 -52.978 1.00 31.71 133 TYR C O 1
ATOM 3423 N N . ILE C 1 58 ? 0.708 19.919 -52.667 1.00 25.68 134 ILE C N 1
ATOM 3424 C CA . ILE C 1 58 ? 0.053 19.567 -53.918 1.00 24.94 134 ILE C CA 1
ATOM 3425 C C . ILE C 1 58 ? -1.386 19.202 -53.640 1.00 29.72 134 ILE C C 1
ATOM 3426 O O . ILE C 1 58 ? -1.664 18.338 -52.803 1.00 27.33 134 ILE C O 1
ATOM 3431 N N . LEU C 1 59 ? -2.297 19.881 -54.330 1.00 27.20 135 LEU C N 1
ATOM 3432 C CA . LEU C 1 59 ? -3.701 19.509 -54.335 1.00 28.55 135 LEU C CA 1
ATOM 3433 C C . LEU C 1 59 ? -3.969 18.800 -55.654 1.00 31.93 135 LEU C C 1
ATOM 3434 O O . LEU C 1 59 ? -4.129 19.441 -56.704 1.00 32.78 135 LEU C O 1
ATOM 3439 N N . ASP C 1 60 ? -3.986 17.472 -55.607 1.00 28.64 136 ASP C N 1
ATOM 3440 C CA . ASP C 1 60 ? -4.165 16.675 -56.822 1.00 26.69 136 ASP C CA 1
ATOM 3441 C C . ASP C 1 60 ? -5.620 16.271 -56.984 1.00 30.81 136 ASP C C 1
ATOM 3442 O O . ASP C 1 60 ? -6.265 15.847 -56.016 1.00 32.58 136 ASP C O 1
ATOM 3447 N N . GLY C 1 61 ? -6.128 16.403 -58.206 1.00 38.67 137 GLY C N 1
ATOM 3448 C CA . GLY C 1 61 ? -7.515 16.099 -58.506 1.00 41.22 137 GLY C CA 1
ATOM 3449 C C . GLY C 1 61 ? -7.956 14.731 -58.021 1.00 36.72 137 GLY C C 1
ATOM 3450 O O . GLY C 1 61 ? -8.969 14.607 -57.345 1.00 37.78 137 GLY C O 1
ATOM 3451 N N . ASP C 1 62 ? -7.196 13.697 -58.367 1.00 37.38 138 ASP C N 1
ATOM 3452 C CA . ASP C 1 62 ? -7.499 12.348 -57.896 1.00 40.20 138 ASP C CA 1
ATOM 3453 C C . ASP C 1 62 ? -7.531 12.295 -56.371 1.00 40.05 138 ASP C C 1
ATOM 3454 O O . ASP C 1 62 ? -8.479 11.792 -55.767 1.00 40.47 138 ASP C O 1
ATOM 3459 N N . ASN C 1 63 ? -6.498 12.842 -55.750 1.00 34.15 139 ASN C N 1
ATOM 3460 C CA . ASN C 1 63 ? -6.357 12.766 -54.301 1.00 35.41 139 ASN C CA 1
ATOM 3461 C C . ASN C 1 63 ? -7.507 13.443 -53.569 1.00 41.27 139 ASN C C 1
ATOM 3462 O O . ASN C 1 63 ? -8.136 12.854 -52.680 1.00 40.03 139 ASN C O 1
ATOM 3467 N N . VAL C 1 64 ? -7.793 14.681 -53.958 1.00 35.57 140 VAL C N 1
ATOM 3468 C CA . VAL C 1 64 ? -8.808 15.464 -53.274 1.00 36.79 140 VAL C CA 1
ATOM 3469 C C . VAL C 1 64 ? -10.196 14.854 -53.444 1.00 36.21 140 VAL C C 1
ATOM 3470 O O . VAL C 1 64 ? -11.053 14.996 -52.567 1.00 33.11 140 VAL C O 1
ATOM 3474 N N . ARG C 1 65 ? -10.411 14.160 -54.560 1.00 35.52 141 ARG C N 1
ATOM 3475 C CA . ARG C 1 65 ? -11.683 13.482 -54.794 1.00 33.68 141 ARG C CA 1
ATOM 3476 C C . ARG C 1 65 ? -11.906 12.297 -53.844 1.00 39.26 141 ARG C C 1
ATOM 3477 O O . ARG C 1 65 ? -13.004 11.740 -53.786 1.00 45.03 141 ARG C O 1
ATOM 3485 N N . HIS C 1 66 ? -10.864 11.927 -53.099 1.00 35.99 142 HIS C N 1
ATOM 3486 C CA . HIS C 1 66 ? -10.951 10.881 -52.077 1.00 35.30 142 HIS C CA 1
ATOM 3487 C C . HIS C 1 66 ? -11.443 11.454 -50.752 1.00 41.06 142 HIS C C 1
ATOM 3488 O O . HIS C 1 66 ? -11.877 10.712 -49.868 1.00 41.11 142 HIS C O 1
ATOM 3495 N N . GLY C 1 67 ? -11.345 12.772 -50.603 1.00 34.80 143 GLY C N 1
ATOM 3496 C CA . GLY C 1 67 ? -11.631 13.410 -49.323 1.00 35.84 143 GLY C CA 1
ATOM 3497 C C . GLY C 1 67 ? -12.629 14.549 -49.410 1.00 33.52 143 GLY C C 1
ATOM 3498 O O . GLY C 1 67 ? -13.841 14.316 -49.413 1.00 35.95 143 GLY C O 1
ATOM 3499 N N . LEU C 1 68 ? -12.121 15.782 -49.464 1.00 32.90 144 LEU C N 1
ATOM 3500 C CA . LEU C 1 68 ? -12.970 16.972 -49.602 1.00 32.50 144 LEU C CA 1
ATOM 3501 C C . LEU C 1 68 ? -14.029 16.788 -50.679 1.00 34.42 144 LEU C C 1
ATOM 3502 O O . LEU C 1 68 ? -15.206 17.081 -50.469 1.00 35.09 144 LEU C O 1
ATOM 3507 N N . ASN C 1 69 ? -13.608 16.316 -51.845 1.00 31.46 145 ASN C N 1
ATOM 3508 C CA . ASN C 1 69 ? -14.524 16.221 -52.967 1.00 31.46 145 ASN C CA 1
ATOM 3509 C C . ASN C 1 69 ? -15.034 14.810 -53.257 1.00 35.60 145 ASN C C 1
ATOM 3510 O O . ASN C 1 69 ? -15.345 14.483 -54.401 1.00 38.60 145 ASN C O 1
ATOM 3515 N N . ARG C 1 70 ? -15.127 13.987 -52.216 1.00 37.38 146 ARG C N 1
ATOM 3516 C CA . ARG C 1 70 ? -15.625 12.624 -52.365 1.00 44.24 146 ARG C CA 1
ATOM 3517 C C . ARG C 1 70 ? -17.103 12.596 -52.781 1.00 45.23 146 ARG C C 1
ATOM 3518 O O . ARG C 1 70 ? -17.615 11.573 -53.242 1.00 45.86 146 ARG C O 1
ATOM 3526 N N . ASP C 1 71 ? -17.778 13.729 -52.634 1.00 40.03 147 ASP C N 1
ATOM 3527 C CA . ASP C 1 71 ? -19.202 13.821 -52.946 1.00 44.21 147 ASP C CA 1
ATOM 3528 C C . ASP C 1 71 ? -19.464 14.243 -54.392 1.00 46.59 147 ASP C C 1
ATOM 3529 O O . ASP C 1 71 ? -20.615 14.364 -54.811 1.00 45.10 147 ASP C O 1
ATOM 3534 N N . LEU C 1 72 ? -18.403 14.467 -55.156 1.00 40.26 148 LEU C N 1
ATOM 3535 C CA . LEU C 1 72 ? -18.558 14.947 -56.529 1.00 41.44 148 LEU C CA 1
ATOM 3536 C C . LEU C 1 72 ? -18.345 13.867 -57.596 1.00 45.17 148 LEU C C 1
ATOM 3537 O O . LEU C 1 72 ? -17.508 12.977 -57.448 1.00 44.08 148 LEU C O 1
ATOM 3542 N N . SER C 1 73 ? -19.104 13.962 -58.683 1.00 46.29 149 SER C N 1
ATOM 3543 C CA . SER C 1 73 ? -18.907 13.076 -59.824 1.00 38.72 149 SER C CA 1
ATOM 3544 C C . SER C 1 73 ? -18.109 13.797 -60.906 1.00 42.97 149 SER C C 1
ATOM 3545 O O . SER C 1 73 ? -17.309 14.687 -60.608 1.00 45.81 149 SER C O 1
ATOM 3548 N N . PHE C 1 74 ? -18.336 13.406 -62.158 1.00 40.83 150 PHE C N 1
ATOM 3549 C CA . PHE C 1 74 ? -17.692 14.041 -63.307 1.00 50.10 150 PHE C CA 1
ATOM 3550 C C . PHE C 1 74 ? -18.687 14.717 -64.245 1.00 52.06 150 PHE C C 1
ATOM 3551 O O . PHE C 1 74 ? -18.348 15.073 -65.375 1.00 49.04 150 PHE C O 1
ATOM 3559 N N . LYS C 1 75 ? -19.916 14.900 -63.780 1.00 49.81 151 LYS C N 1
ATOM 3560 C CA . LYS C 1 75 ? -20.873 15.690 -64.544 1.00 50.65 151 LYS C CA 1
ATOM 3561 C C . LYS C 1 75 ? -20.353 17.119 -64.598 1.00 50.29 151 LYS C C 1
ATOM 3562 O O . LYS C 1 75 ? -19.597 17.536 -63.725 1.00 51.72 151 LYS C O 1
ATOM 3568 N N . ALA C 1 76 ? -20.735 17.859 -65.631 1.00 50.95 152 ALA C N 1
ATOM 3569 C CA . ALA C 1 76 ? -20.197 19.200 -65.847 1.00 54.37 152 ALA C CA 1
ATOM 3570 C C . ALA C 1 76 ? -20.292 20.085 -64.605 1.00 54.29 152 ALA C C 1
ATOM 3571 O O . ALA C 1 76 ? -19.320 20.745 -64.230 1.00 47.76 152 ALA C O 1
ATOM 3573 N N . GLU C 1 77 ? -21.456 20.096 -63.962 1.00 49.79 153 GLU C N 1
ATOM 3574 C CA . GLU C 1 77 ? -21.650 20.940 -62.791 1.00 45.97 153 GLU C CA 1
ATOM 3575 C C . GLU C 1 77 ? -20.792 20.478 -61.613 1.00 47.16 153 GLU C C 1
ATOM 3576 O O . GLU C 1 77 ? -20.396 21.291 -60.780 1.00 44.92 153 GLU C O 1
ATOM 3582 N N . ASP C 1 78 ? -20.503 19.180 -61.549 1.00 46.26 154 ASP C N 1
ATOM 3583 C CA . ASP C 1 78 ? -19.706 18.627 -60.455 1.00 44.93 154 ASP C CA 1
ATOM 3584 C C . ASP C 1 78 ? -18.227 18.899 -60.662 1.00 46.26 154 ASP C C 1
ATOM 3585 O O . ASP C 1 78 ? -17.504 19.170 -59.711 1.00 46.87 154 ASP C O 1
ATOM 3590 N N . ARG C 1 79 ? -17.772 18.817 -61.906 1.00 39.74 155 ARG C N 1
ATOM 3591 C CA . ARG C 1 79 ? -16.395 19.182 -62.212 1.00 41.98 155 ARG C CA 1
ATOM 3592 C C . ARG C 1 79 ? -16.222 20.661 -61.897 1.00 38.31 155 ARG C C 1
ATOM 3593 O O . ARG C 1 79 ? -15.176 21.088 -61.408 1.00 40.93 155 ARG C O 1
ATOM 3601 N N . ALA C 1 80 ? -17.255 21.447 -62.197 1.00 41.99 156 ALA C N 1
ATOM 3602 C CA . ALA C 1 80 ? -17.202 22.879 -61.942 1.00 36.51 156 ALA C CA 1
ATOM 3603 C C . ALA C 1 80 ? -17.043 23.156 -60.447 1.00 37.58 156 ALA C C 1
ATOM 3604 O O . ALA C 1 80 ? -16.256 24.018 -60.046 1.00 42.64 156 ALA C O 1
ATOM 3606 N N . GLU C 1 81 ? -17.802 22.437 -59.623 1.00 38.48 157 GLU C N 1
ATOM 3607 C CA . GLU C 1 81 ? -17.693 22.585 -58.174 1.00 34.96 157 GLU C CA 1
ATOM 3608 C C . GLU C 1 81 ? -16.354 22.059 -57.650 1.00 37.82 157 GLU C C 1
ATOM 3609 O O . GLU C 1 81 ? -15.760 22.633 -56.722 1.00 33.38 157 GLU C O 1
ATOM 3615 N N . ASN C 1 82 ? -15.889 20.957 -58.230 1.00 30.60 158 ASN C N 1
ATOM 3616 C CA . ASN C 1 82 ? -14.582 20.394 -57.889 1.00 33.89 158 ASN C CA 1
ATOM 3617 C C . ASN C 1 82 ? -13.475 21.435 -58.079 1.00 38.60 158 ASN C C 1
ATOM 3618 O O . ASN C 1 82 ? -12.677 21.687 -57.177 1.00 34.70 158 ASN C O 1
ATOM 3623 N N . ILE C 1 83 ? -13.456 22.053 -59.255 1.00 38.49 159 ILE C N 1
ATOM 3624 C CA . ILE C 1 83 ? -12.521 23.131 -59.566 1.00 33.83 159 ILE C CA 1
ATOM 3625 C C . ILE C 1 83 ? -12.661 24.320 -58.607 1.00 31.24 159 ILE C C 1
ATOM 3626 O O . ILE C 1 83 ? -11.665 24.798 -58.042 1.00 32.84 159 ILE C O 1
ATOM 3631 N N . ARG C 1 84 ? -13.894 24.784 -58.412 1.00 30.76 160 ARG C N 1
ATOM 3632 C CA . ARG C 1 84 ? -14.161 25.891 -57.495 1.00 34.95 160 ARG C CA 1
ATOM 3633 C C . ARG C 1 84 ? -13.602 25.636 -56.095 1.00 33.75 160 ARG C C 1
ATOM 3634 O O . ARG C 1 84 ? -12.919 26.488 -55.537 1.00 35.05 160 ARG C O 1
ATOM 3642 N N . ARG C 1 85 ? -13.911 24.476 -55.521 1.00 30.35 161 ARG C N 1
ATOM 3643 C CA . ARG C 1 85 ? -13.425 24.143 -54.181 1.00 30.27 161 ARG C CA 1
ATOM 3644 C C . ARG C 1 85 ? -11.901 24.110 -54.122 1.00 36.05 161 ARG C C 1
ATOM 3645 O O . ARG C 1 85 ? -11.305 24.674 -53.203 1.00 32.50 161 ARG C O 1
ATOM 3653 N N . VAL C 1 86 ? -11.271 23.443 -55.088 1.00 34.41 162 VAL C N 1
ATOM 3654 C CA . VAL C 1 86 ? -9.808 23.383 -55.121 1.00 30.36 162 VAL C CA 1
ATOM 3655 C C . VAL C 1 86 ? -9.207 24.785 -55.251 1.00 29.35 162 VAL C C 1
ATOM 3656 O O . VAL C 1 86 ? -8.190 25.095 -54.630 1.00 33.79 162 VAL C O 1
ATOM 3660 N N . GLY C 1 87 ? -9.843 25.628 -56.055 1.00 33.49 163 GLY C N 1
ATOM 3661 C CA . GLY C 1 87 ? -9.415 27.007 -56.194 1.00 31.59 163 GLY C CA 1
ATOM 3662 C C . GLY C 1 87 ? -9.435 27.742 -54.864 1.00 32.17 163 GLY C C 1
ATOM 3663 O O . GLY C 1 87 ? -8.490 28.456 -54.524 1.00 29.74 163 GLY C O 1
ATOM 3664 N N . GLU C 1 88 ? -10.518 27.574 -54.110 1.00 27.88 164 GLU C N 1
ATOM 3665 C CA . GLU C 1 88 ? -10.638 28.222 -52.807 1.00 25.49 164 GLU C CA 1
ATOM 3666 C C . GLU C 1 88 ? -9.643 27.638 -51.790 1.00 27.99 164 GLU C C 1
ATOM 3667 O O . GLU C 1 88 ? -9.056 28.375 -50.983 1.00 29.10 164 GLU C O 1
ATOM 3673 N N . VAL C 1 89 ? -9.465 26.321 -51.813 1.00 28.88 165 VAL C N 1
ATOM 3674 C CA . VAL C 1 89 ? -8.493 25.691 -50.925 1.00 31.30 165 VAL C CA 1
ATOM 3675 C C . VAL C 1 89 ? -7.074 26.145 -51.280 1.00 28.94 165 VAL C C 1
ATOM 3676 O O . VAL C 1 89 ? -6.272 26.447 -50.396 1.00 27.17 165 VAL C O 1
ATOM 3680 N N . ALA C 1 90 ? -6.766 26.200 -52.577 1.00 28.26 166 ALA C N 1
ATOM 3681 C CA . ALA C 1 90 ? -5.465 26.701 -53.021 1.00 28.22 166 ALA C CA 1
ATOM 3682 C C . ALA C 1 90 ? -5.216 28.118 -52.521 1.00 23.42 166 ALA C C 1
ATOM 3683 O O . ALA C 1 90 ? -4.108 28.445 -52.110 1.00 28.25 166 ALA C O 1
ATOM 3685 N N . LYS C 1 91 ? -6.249 28.961 -52.565 1.00 25.96 167 LYS C N 1
ATOM 3686 C CA . LYS C 1 91 ? -6.137 30.324 -52.062 1.00 27.71 167 LYS C CA 1
ATOM 3687 C C . LYS C 1 91 ? -5.771 30.353 -50.567 1.00 27.77 167 LYS C C 1
ATOM 3688 O O . LYS C 1 91 ? -4.970 31.184 -50.136 1.00 33.81 167 LYS C O 1
ATOM 3694 N N . LEU C 1 92 ? -6.365 29.457 -49.777 1.00 30.97 168 LEU C N 1
ATOM 3695 C CA . LEU C 1 92 ? -6.045 29.376 -48.349 1.00 29.74 168 LEU C CA 1
ATOM 3696 C C . LEU C 1 92 ? -4.586 28.984 -48.178 1.00 27.66 168 LEU C C 1
ATOM 3697 O O . LEU C 1 92 ? -3.874 29.555 -47.356 1.00 28.74 168 LEU C O 1
ATOM 3702 N N . PHE C 1 93 ? -4.132 28.017 -48.963 1.00 28.50 169 PHE C N 1
ATOM 3703 C CA . PHE C 1 93 ? -2.731 27.613 -48.867 1.00 30.31 169 PHE C CA 1
ATOM 3704 C C . PHE C 1 93 ? -1.779 28.745 -49.234 1.00 27.63 169 PHE C C 1
ATOM 3705 O O . PHE C 1 93 ? -0.767 28.944 -48.574 1.00 28.38 169 PHE C O 1
ATOM 3713 N N . ALA C 1 94 ? -2.098 29.492 -50.286 1.00 27.81 170 ALA C N 1
ATOM 3714 C CA . ALA C 1 94 ? -1.252 30.613 -50.677 1.00 30.38 170 ALA C CA 1
ATOM 3715 C C . ALA C 1 94 ? -1.261 31.691 -49.603 1.00 31.27 170 ALA C C 1
ATOM 3716 O O . ALA C 1 94 ? -0.238 32.319 -49.327 1.00 32.42 170 ALA C O 1
ATOM 3718 N N . ASP C 1 95 ? -2.426 31.906 -48.998 1.00 28.01 171 ASP C N 1
ATOM 3719 C CA . ASP C 1 95 ? -2.541 32.854 -47.892 1.00 30.79 171 ASP C CA 1
ATOM 3720 C C . ASP C 1 95 ? -1.715 32.402 -46.694 1.00 34.26 171 ASP C C 1
ATOM 3721 O O . ASP C 1 95 ? -1.236 33.230 -45.923 1.00 35.01 171 ASP C O 1
ATOM 3726 N N . ALA C 1 96 ? -1.554 31.090 -46.538 1.00 29.01 172 ALA C N 1
ATOM 3727 C CA . ALA C 1 96 ? -0.687 30.538 -45.486 1.00 27.13 172 ALA C CA 1
ATOM 3728 C C . ALA C 1 96 ? 0.816 30.648 -45.805 1.00 31.87 172 ALA C C 1
ATOM 3729 O O . ALA C 1 96 ? 1.659 30.247 -44.992 1.00 31.83 172 ALA C O 1
ATOM 3731 N N . GLY C 1 97 ? 1.133 31.189 -46.982 1.00 28.19 173 GLY C N 1
ATOM 3732 C CA . GLY C 1 97 ? 2.507 31.367 -47.437 1.00 30.54 173 GLY C CA 1
ATOM 3733 C C . GLY C 1 97 ? 3.067 30.189 -48.228 1.00 27.94 173 GLY C C 1
ATOM 3734 O O . GLY C 1 97 ? 4.246 30.165 -48.590 1.00 32.30 173 GLY C O 1
ATOM 3735 N N . ILE C 1 98 ? 2.216 29.208 -48.501 1.00 24.75 174 ILE C N 1
ATOM 3736 C CA A ILE C 1 98 ? 2.652 27.980 -49.154 0.62 26.52 174 ILE C CA 1
ATOM 3737 C CA B ILE C 1 98 ? 2.645 27.976 -49.156 0.38 26.62 174 ILE C CA 1
ATOM 3738 C C . ILE C 1 98 ? 2.614 28.118 -50.674 1.00 29.38 174 ILE C C 1
ATOM 3739 O O . ILE C 1 98 ? 1.788 28.848 -51.217 1.00 28.56 174 ILE C O 1
ATOM 3748 N N . ILE C 1 99 ? 3.534 27.435 -51.351 1.00 25.25 175 ILE C N 1
ATOM 3749 C CA . ILE C 1 99 ? 3.494 27.363 -52.810 1.00 24.94 175 ILE C CA 1
ATOM 3750 C C . ILE C 1 99 ? 2.580 26.189 -53.107 1.00 28.30 175 ILE C C 1
ATOM 3751 O O . ILE C 1 99 ? 2.965 25.026 -52.964 1.00 29.40 175 ILE C O 1
ATOM 3756 N N . CYS C 1 100 ? 1.337 26.501 -53.433 1.00 25.78 176 CYS C N 1
ATOM 3757 C CA . CYS C 1 100 ? 0.323 25.469 -53.601 1.00 25.15 176 CYS C CA 1
ATOM 3758 C C . CYS C 1 100 ? 0.252 25.023 -55.053 1.00 30.21 176 CYS C C 1
ATOM 3759 O O . CYS C 1 100 ? 0.005 25.827 -55.939 1.00 31.63 176 CYS C O 1
ATOM 3762 N N . ILE C 1 101 ? 0.480 23.738 -55.294 1.00 25.38 177 ILE C N 1
ATOM 3763 C CA . ILE C 1 101 ? 0.427 23.209 -56.651 1.00 25.24 177 ILE C CA 1
ATOM 3764 C C . ILE C 1 101 ? -0.862 22.431 -56.872 1.00 28.86 177 ILE C C 1
ATOM 3765 O O . ILE C 1 101 ? -1.054 21.360 -56.299 1.00 32.42 177 ILE C O 1
ATOM 3770 N N . ALA C 1 102 ? -1.749 22.974 -57.699 1.00 28.54 178 ALA C N 1
ATOM 3771 C CA . ALA C 1 102 ? -2.997 22.297 -58.016 1.00 29.43 178 ALA C CA 1
ATOM 3772 C C . ALA C 1 102 ? -2.826 21.528 -59.311 1.00 39.52 178 ALA C C 1
ATOM 3773 O O . ALA C 1 102 ? -2.463 22.099 -60.328 1.00 41.27 178 ALA C O 1
ATOM 3775 N N . SER C 1 103 ? -3.072 20.227 -59.263 1.00 34.78 179 SER C N 1
ATOM 3776 C CA A SER C 1 103 ? -2.946 19.374 -60.435 0.69 35.33 179 SER C CA 1
ATOM 3777 C CA B SER C 1 103 ? -2.964 19.399 -60.456 0.31 35.10 179 SER C CA 1
ATOM 3778 C C . SER C 1 103 ? -4.284 18.692 -60.726 1.00 35.19 179 SER C C 1
ATOM 3779 O O . SER C 1 103 ? -4.564 17.625 -60.189 1.00 36.94 179 SER C O 1
ATOM 3784 N N . LEU C 1 104 ? -5.098 19.317 -61.569 1.00 36.97 180 LEU C N 1
ATOM 3785 C CA . LEU C 1 104 ? -6.435 18.836 -61.892 1.00 33.98 180 LEU C CA 1
ATOM 3786 C C . LEU C 1 104 ? -6.647 18.982 -63.393 1.00 34.29 180 LEU C C 1
ATOM 3787 O O . LEU C 1 104 ? -6.185 19.957 -63.989 1.00 33.62 180 LEU C O 1
ATOM 3792 N N . ILE C 1 105 ? -7.384 18.060 -64.006 1.00 34.85 181 ILE C N 1
ATOM 3793 C CA . ILE C 1 105 ? -7.677 18.222 -65.429 1.00 36.32 181 ILE C CA 1
ATOM 3794 C C . ILE C 1 105 ? -8.247 19.617 -65.670 1.00 42.88 181 ILE C C 1
ATOM 3795 O O . ILE C 1 105 ? -7.868 20.291 -66.637 1.00 41.79 181 ILE C O 1
ATOM 3800 N N . SER C 1 106 ? -9.141 20.043 -64.772 1.00 40.12 182 SER C N 1
ATOM 3801 C CA . SER C 1 106 ? -9.779 21.362 -64.827 1.00 33.23 182 SER C CA 1
ATOM 3802 C C . SER C 1 106 ? -10.038 21.838 -66.260 1.00 42.25 182 SER C C 1
ATOM 3803 O O . SER C 1 106 ? -9.465 22.835 -66.707 1.00 38.53 182 SER C O 1
ATOM 3806 N N . PRO C 1 107 ? -10.935 21.136 -66.970 1.00 45.50 183 PRO C N 1
ATOM 3807 C CA . PRO C 1 107 ? -11.093 21.244 -68.427 1.00 43.72 183 PRO C CA 1
ATOM 3808 C C . PRO C 1 107 ? -11.822 22.495 -68.901 1.00 44.51 183 PRO C C 1
ATOM 3809 O O . PRO C 1 107 ? -11.736 22.824 -70.084 1.00 43.81 183 PRO C O 1
ATOM 3813 N N . TYR C 1 108 ? -12.524 23.180 -68.005 1.00 43.80 184 TYR C N 1
ATOM 3814 C CA . TYR C 1 108 ? -13.359 24.305 -68.412 1.00 49.76 184 TYR C CA 1
ATOM 3815 C C . TYR C 1 108 ? -12.680 25.651 -68.159 1.00 42.92 184 TYR C C 1
ATOM 3816 O O . TYR C 1 108 ? -12.347 25.996 -67.021 1.00 42.23 184 TYR C O 1
ATOM 3825 N N . ARG C 1 109 ? -12.502 26.407 -69.233 1.00 47.12 185 ARG C N 1
ATOM 3826 C CA . ARG C 1 109 ? -11.838 27.706 -69.207 1.00 50.94 185 ARG C CA 1
ATOM 3827 C C . ARG C 1 109 ? -12.464 28.656 -68.178 1.00 46.09 185 ARG C C 1
ATOM 3828 O O . ARG C 1 109 ? -11.761 29.338 -67.436 1.00 43.42 185 ARG C O 1
ATOM 3836 N N . THR C 1 110 ? -13.789 28.702 -68.141 1.00 42.83 186 THR C N 1
ATOM 3837 C CA . THR C 1 110 ? -14.491 29.644 -67.276 1.00 40.79 186 THR C CA 1
ATOM 3838 C C . THR C 1 110 ? -14.209 29.323 -65.808 1.00 41.91 186 THR C C 1
ATOM 3839 O O . THR C 1 110 ? -14.065 30.221 -64.981 1.00 46.37 186 THR C O 1
ATOM 3843 N N . ASP C 1 111 ? -14.120 28.040 -65.487 1.00 44.05 187 ASP C N 1
ATOM 3844 C CA . ASP C 1 111 ? -13.882 27.634 -64.104 1.00 43.52 187 ASP C CA 1
ATOM 3845 C C . ASP C 1 111 ? -12.444 27.906 -63.659 1.00 40.85 187 ASP C C 1
ATOM 3846 O O . ASP C 1 111 ? -12.213 28.342 -62.524 1.00 39.41 187 ASP C O 1
ATOM 3851 N N . ARG C 1 112 ? -11.476 27.663 -64.540 1.00 40.61 188 ARG C N 1
ATOM 3852 C CA . ARG C 1 112 ? -10.091 28.001 -64.215 1.00 40.99 188 ARG C CA 1
ATOM 3853 C C . ARG C 1 112 ? -9.942 29.513 -64.050 1.00 40.65 188 ARG C C 1
ATOM 3854 O O . ARG C 1 112 ? -9.279 29.986 -63.131 1.00 39.87 188 ARG C O 1
ATOM 3862 N N . ASP C 1 113 ? -10.554 30.271 -64.955 1.00 40.04 189 ASP C N 1
ATOM 3863 C CA . ASP C 1 113 ? -10.522 31.727 -64.851 1.00 43.28 189 ASP C CA 1
ATOM 3864 C C . ASP C 1 113 ? -11.132 32.254 -63.539 1.00 39.08 189 ASP C C 1
ATOM 3865 O O . ASP C 1 113 ? -10.683 33.263 -63.002 1.00 41.24 189 ASP C O 1
ATOM 3870 N N . ALA C 1 114 ? -12.156 31.580 -63.030 1.00 40.71 190 ALA C N 1
ATOM 3871 C CA . ALA C 1 114 ? -12.749 31.962 -61.748 1.00 43.73 190 ALA C CA 1
ATOM 3872 C C . ALA C 1 114 ? -11.768 31.765 -60.591 1.00 43.68 190 ALA C C 1
ATOM 3873 O O . ALA C 1 114 ? -11.717 32.575 -59.666 1.00 41.09 190 ALA C O 1
ATOM 3875 N N . CYS C 1 115 ? -10.990 30.687 -60.646 1.00 39.33 191 CYS C N 1
ATOM 3876 C CA . CYS C 1 115 ? -9.957 30.435 -59.644 1.00 39.48 191 CYS C CA 1
ATOM 3877 C C . CYS C 1 115 ? -8.898 31.527 -59.680 1.00 42.45 191 CYS C C 1
ATOM 3878 O O . CYS C 1 115 ? -8.448 32.002 -58.636 1.00 38.18 191 CYS C O 1
ATOM 3881 N N . ARG C 1 116 ? -8.497 31.913 -60.890 1.00 37.20 192 ARG C N 1
ATOM 3882 C CA A ARG C 1 116 ? -7.522 32.977 -61.082 0.65 37.12 192 ARG C CA 1
ATOM 3883 C CA B ARG C 1 116 ? -7.521 32.980 -61.068 0.35 37.24 192 ARG C CA 1
ATOM 3884 C C . ARG C 1 116 ? -8.002 34.265 -60.418 1.00 41.29 192 ARG C C 1
ATOM 3885 O O . ARG C 1 116 ? -7.219 34.978 -59.790 1.00 39.96 192 ARG C O 1
ATOM 3900 N N . SER C 1 117 ? -9.294 34.551 -60.569 1.00 37.97 193 SER C N 1
ATOM 3901 C CA A SER C 1 117 ? -9.883 35.783 -60.055 0.48 41.25 193 SER C CA 1
ATOM 3902 C CA B SER C 1 117 ? -9.877 35.786 -60.057 0.52 41.18 193 SER C CA 1
ATOM 3903 C C . SER C 1 117 ? -9.975 35.814 -58.530 1.00 44.82 193 SER C C 1
ATOM 3904 O O . SER C 1 117 ? -10.199 36.869 -57.941 1.00 44.21 193 SER C O 1
ATOM 3909 N N . LEU C 1 118 ? -9.811 34.656 -57.891 1.00 36.71 194 LEU C N 1
ATOM 3910 C CA . LEU C 1 118 ? -9.831 34.591 -56.423 1.00 46.25 194 LEU C CA 1
ATOM 3911 C C . LEU C 1 118 ? -8.567 35.194 -55.816 1.00 43.04 194 LEU C C 1
ATOM 3912 O O . LEU C 1 118 ? -8.539 35.556 -54.643 1.00 38.46 194 LEU C O 1
ATOM 3917 N N . LEU C 1 119 ? -7.524 35.301 -56.628 1.00 42.13 195 LEU C N 1
ATOM 3918 C CA . LEU C 1 119 ? -6.207 35.684 -56.141 1.00 42.77 195 LEU C CA 1
ATOM 3919 C C . LEU C 1 119 ? -5.743 37.016 -56.696 1.00 47.75 195 LEU C C 1
ATOM 3920 O O . LEU C 1 119 ? -6.130 37.405 -57.796 1.00 42.26 195 LEU C O 1
ATOM 3925 N N . PRO C 1 120 ? -4.893 37.716 -55.934 1.00 51.82 196 PRO C N 1
ATOM 3926 C CA . PRO C 1 120 ? -4.232 38.933 -56.415 1.00 55.99 196 PRO C CA 1
ATOM 3927 C C . PRO C 1 120 ? -3.478 38.655 -57.711 1.00 55.47 196 PRO C C 1
ATOM 3928 O O . PRO C 1 120 ? -2.988 37.541 -57.900 1.00 50.31 196 PRO C O 1
ATOM 3932 N N . GLU C 1 121 ? -3.394 39.643 -58.596 1.00 55.79 197 GLU C N 1
ATOM 3933 C CA . GLU C 1 121 ? -2.675 39.460 -59.847 1.00 52.13 197 GLU C CA 1
ATOM 3934 C C . GLU C 1 121 ? -1.234 39.065 -59.539 1.00 56.02 197 GLU C C 1
ATOM 3935 O O . GLU C 1 121 ? -0.593 39.656 -58.671 1.00 58.69 197 GLU C O 1
ATOM 3941 N N . GLY C 1 122 ? -0.739 38.044 -60.227 1.00 49.89 198 GLY C N 1
ATOM 3942 C CA . GLY C 1 122 ? 0.590 37.528 -59.951 1.00 52.72 198 GLY C CA 1
ATOM 3943 C C . GLY C 1 122 ? 0.621 36.271 -59.092 1.00 54.26 198 GLY C C 1
ATOM 3944 O O . GLY C 1 122 ? 1.536 35.459 -59.228 1.00 61.56 198 GLY C O 1
ATOM 3945 N N . ASP C 1 123 ? -0.368 36.100 -58.215 1.00 48.93 199 ASP C N 1
ATOM 3946 C CA . ASP C 1 123 ? -0.383 34.962 -57.287 1.00 49.09 199 ASP C CA 1
ATOM 3947 C C . ASP C 1 123 ? -0.937 33.664 -57.879 1.00 47.30 199 ASP C C 1
ATOM 3948 O O . ASP C 1 123 ? -0.932 32.618 -57.218 1.00 43.28 199 ASP C O 1
ATOM 3953 N N . PHE C 1 124 ? -1.429 33.737 -59.110 1.00 40.59 200 PHE C N 1
ATOM 3954 C CA . PHE C 1 124 ? -1.974 32.575 -59.802 1.00 39.33 200 PHE C CA 1
ATOM 3955 C C . PHE C 1 124 ? -1.149 32.318 -61.043 1.00 41.31 200 PHE C C 1
ATOM 3956 O O . PHE C 1 124 ? -1.127 33.139 -61.953 1.00 44.51 200 PHE C O 1
ATOM 3964 N N . VAL C 1 125 ? -0.458 31.187 -61.076 1.00 34.44 201 VAL C N 1
ATOM 3965 C CA . VAL C 1 125 ? 0.380 30.848 -62.226 1.00 39.44 201 VAL C CA 1
ATOM 3966 C C . VAL C 1 125 ? -0.203 29.652 -62.955 1.00 38.73 201 VAL C C 1
ATOM 3967 O O . VAL C 1 125 ? -0.107 28.523 -62.481 1.00 40.53 201 VAL C O 1
ATOM 3971 N N . GLU C 1 126 ? -0.806 29.901 -64.110 1.00 34.71 202 GLU C N 1
ATOM 3972 C CA . GLU C 1 126 ? -1.465 28.842 -64.861 1.00 34.71 202 GLU C CA 1
ATOM 3973 C C . GLU C 1 126 ? -0.442 28.110 -65.726 1.00 40.97 202 GLU C C 1
ATOM 3974 O O . GLU C 1 126 ? 0.245 28.718 -66.549 1.00 42.72 202 GLU C O 1
ATOM 3980 N N . VAL C 1 127 ? -0.341 26.804 -65.512 1.00 37.57 203 VAL C N 1
ATOM 3981 C CA . VAL C 1 127 ? 0.612 25.971 -66.220 1.00 38.97 203 VAL C CA 1
ATOM 3982 C C . VAL C 1 127 ? -0.111 24.932 -67.085 1.00 36.93 203 VAL C C 1
ATOM 3983 O O . VAL C 1 127 ? -0.832 24.078 -66.571 1.00 37.75 203 VAL C O 1
ATOM 3987 N N . PHE C 1 128 ? 0.078 25.014 -68.400 1.00 36.04 204 PHE C N 1
ATOM 3988 C CA . PHE C 1 128 ? -0.583 24.105 -69.332 1.00 31.74 204 PHE C CA 1
ATOM 3989 C C . PHE C 1 128 ? 0.359 22.981 -69.778 1.00 37.69 204 PHE C C 1
ATOM 3990 O O . PHE C 1 128 ? 1.429 23.229 -70.332 1.00 42.71 204 PHE C O 1
ATOM 3998 N N . MET C 1 129 ? -0.042 21.742 -69.519 1.00 37.62 205 MET C N 1
ATOM 3999 C CA . MET C 1 129 ? 0.658 20.590 -70.065 1.00 38.42 205 MET C CA 1
ATOM 4000 C C . MET C 1 129 ? 0.176 20.413 -71.490 1.00 42.29 205 MET C C 1
ATOM 4001 O O . MET C 1 129 ? -0.815 19.731 -71.742 1.00 42.13 205 MET C O 1
ATOM 4006 N N . ASP C 1 130 ? 0.881 21.054 -72.414 1.00 41.84 206 ASP C N 1
ATOM 4007 C CA . ASP C 1 130 ? 0.486 21.106 -73.809 1.00 48.06 206 ASP C CA 1
ATOM 4008 C C . ASP C 1 130 ? 0.884 19.807 -74.497 1.00 50.88 206 ASP C C 1
ATOM 4009 O O . ASP C 1 130 ? 1.814 19.773 -75.304 1.00 52.11 206 ASP C O 1
ATOM 4014 N N . VAL C 1 131 ? 0.182 18.734 -74.145 1.00 46.17 207 VAL C N 1
ATOM 4015 C CA . VAL C 1 131 ? 0.448 17.414 -74.691 1.00 43.78 207 VAL C CA 1
ATOM 4016 C C . VAL C 1 131 ? -0.788 16.911 -75.428 1.00 50.90 207 VAL C C 1
ATOM 4017 O O . VAL C 1 131 ? -1.849 16.744 -74.823 1.00 50.55 207 VAL C O 1
ATOM 4021 N N . PRO C 1 132 ? -0.648 16.663 -76.742 1.00 54.57 208 PRO C N 1
ATOM 4022 C CA . PRO C 1 132 ? -1.782 16.292 -77.596 1.00 58.82 208 PRO C CA 1
ATOM 4023 C C . PRO C 1 132 ? -2.513 15.037 -77.117 1.00 55.05 208 PRO C C 1
ATOM 4024 O O . PRO C 1 132 ? -1.916 14.170 -76.481 1.00 57.40 208 PRO C O 1
ATOM 4028 N N . LEU C 1 133 ? -3.805 14.961 -77.420 1.00 64.09 209 LEU C N 1
ATOM 4029 C CA . LEU C 1 133 ? -4.609 13.791 -77.093 1.00 59.31 209 LEU C CA 1
ATOM 4030 C C . LEU C 1 133 ? -3.943 12.500 -77.566 1.00 59.08 209 LEU C C 1
ATOM 4031 O O . LEU C 1 133 ? -3.883 11.519 -76.828 1.00 51.45 209 LEU C O 1
ATOM 4036 N N . SER C 1 134 ? -3.444 12.495 -78.798 1.00 62.94 210 SER C N 1
ATOM 4037 C CA . SER C 1 134 ? -2.825 11.287 -79.336 1.00 66.23 210 SER C CA 1
ATOM 4038 C C . SER C 1 134 ? -1.710 10.785 -78.415 1.00 66.58 210 SER C C 1
ATOM 4039 O O . SER C 1 134 ? -1.632 9.595 -78.108 1.00 59.69 210 SER C O 1
ATOM 4042 N N . VAL C 1 135 ? -0.861 11.699 -77.958 1.00 65.71 211 VAL C N 1
ATOM 4043 C CA . VAL C 1 135 ? 0.221 11.332 -77.053 1.00 60.10 211 VAL C CA 1
ATOM 4044 C C . VAL C 1 135 ? -0.298 10.837 -75.694 1.00 57.41 211 VAL C C 1
ATOM 4045 O O . VAL C 1 135 ? 0.224 9.864 -75.150 1.00 53.16 211 VAL C O 1
ATOM 4049 N N . CYS C 1 136 ? -1.327 11.489 -75.152 1.00 58.62 212 CYS C N 1
ATOM 4050 C CA . CYS C 1 136 ? -1.900 11.067 -73.870 1.00 53.58 212 CYS C CA 1
ATOM 4051 C C . CYS C 1 136 ? -2.537 9.681 -73.966 1.00 57.95 212 CYS C C 1
ATOM 4052 O O . CYS C 1 136 ? -2.398 8.859 -73.057 1.00 58.95 212 CYS C O 1
ATOM 4055 N N . GLU C 1 137 ? -3.231 9.429 -75.071 1.00 60.56 213 GLU C N 1
ATOM 4056 C CA . GLU C 1 137 ? -3.892 8.146 -75.287 1.00 67.12 213 GLU C CA 1
ATOM 4057 C C . GLU C 1 137 ? -2.872 7.032 -75.512 1.00 68.68 213 GLU C C 1
ATOM 4058 O O . GLU C 1 137 ? -3.083 5.892 -75.100 1.00 68.65 213 GLU C O 1
ATOM 4064 N N . ALA C 1 138 ? -1.763 7.370 -76.161 1.00 68.27 214 ALA C N 1
ATOM 4065 C CA . ALA C 1 138 ? -0.673 6.419 -76.347 1.00 77.65 214 ALA C CA 1
ATOM 4066 C C . ALA C 1 138 ? -0.158 5.922 -74.996 1.00 79.03 214 ALA C C 1
ATOM 4067 O O . ALA C 1 138 ? -0.092 4.714 -74.754 1.00 78.71 214 ALA C O 1
ATOM 4069 N N . ARG C 1 139 ? 0.202 6.859 -74.120 1.00 70.33 215 ARG C N 1
ATOM 4070 C CA . ARG C 1 139 ? 0.654 6.525 -72.775 1.00 71.76 215 ARG C CA 1
ATOM 4071 C C . ARG C 1 139 ? -0.412 5.723 -72.045 1.00 77.71 215 ARG C C 1
ATOM 4072 O O . ARG C 1 139 ? -0.148 4.624 -71.557 1.00 77.01 215 ARG C O 1
ATOM 4080 N N . ASP C 1 140 ? -1.615 6.289 -71.980 1.00 81.34 216 ASP C N 1
ATOM 4081 C CA . ASP C 1 140 ? -2.749 5.665 -71.301 1.00 84.98 216 ASP C CA 1
ATOM 4082 C C . ASP C 1 140 ? -2.299 4.730 -70.180 1.00 84.82 216 ASP C C 1
ATOM 4083 O O . ASP C 1 140 ? -2.581 3.531 -70.212 1.00 88.00 216 ASP C O 1
ATOM 4088 N N . PRO C 1 141 ? -1.602 5.285 -69.177 1.00 79.01 217 PRO C N 1
ATOM 4089 C CA . PRO C 1 141 ? -0.979 4.496 -68.109 1.00 77.28 217 PRO C CA 1
ATOM 4090 C C . PRO C 1 141 ? -1.998 3.742 -67.263 1.00 78.44 217 PRO C C 1
ATOM 4091 O O . PRO C 1 141 ? -1.689 2.670 -66.742 1.00 79.22 217 PRO C O 1
ATOM 4095 N N . LYS C 1 142 ? -3.198 4.298 -67.134 1.00 80.37 218 LYS C N 1
ATOM 4096 C CA . LYS C 1 142 ? -4.226 3.699 -66.291 1.00 77.88 218 LYS C CA 1
ATOM 4097 C C . LYS C 1 142 ? -5.270 2.950 -67.107 1.00 78.34 218 LYS C C 1
ATOM 4098 O O . LYS C 1 142 ? -6.143 2.287 -66.550 1.00 78.70 218 LYS C O 1
ATOM 4104 N N . GLY C 1 143 ? -5.173 3.051 -68.429 1.00 76.13 219 GLY C N 1
ATOM 4105 C CA . GLY C 1 143 ? -6.092 2.353 -69.309 1.00 73.28 219 GLY C CA 1
ATOM 4106 C C . GLY C 1 143 ? -7.482 2.960 -69.329 1.00 72.74 219 GLY C C 1
ATOM 4107 O O . GLY C 1 143 ? -8.437 2.322 -69.774 1.00 72.47 219 GLY C O 1
ATOM 4108 N N . LEU C 1 144 ? -7.597 4.194 -68.845 1.00 67.82 220 LEU C N 1
ATOM 4109 C CA . LEU C 1 144 ? -8.876 4.896 -68.835 1.00 66.66 220 LEU C CA 1
ATOM 4110 C C . LEU C 1 144 ? -9.344 5.227 -70.249 1.00 64.32 220 LEU C C 1
ATOM 4111 O O . LEU C 1 144 ? -10.541 5.202 -70.535 1.00 68.81 220 LEU C O 1
ATOM 4116 N N . TYR C 1 145 ? -8.397 5.547 -71.127 1.00 60.77 221 TYR C N 1
ATOM 4117 C CA . TYR C 1 145 ? -8.723 5.855 -72.515 1.00 63.02 221 TYR C CA 1
ATOM 4118 C C . TYR C 1 145 ? -9.301 4.635 -73.219 1.00 67.62 221 TYR C C 1
ATOM 4119 O O . TYR C 1 145 ? -10.221 4.753 -74.025 1.00 66.52 221 TYR C O 1
ATOM 4128 N N . LYS C 1 146 ? -8.757 3.464 -72.902 1.00 74.81 222 LYS C N 1
ATOM 4129 C CA . LYS C 1 146 ? -9.235 2.212 -73.477 1.00 88.61 222 LYS C CA 1
ATOM 4130 C C . LYS C 1 146 ? -10.655 1.918 -72.997 1.00 91.83 222 LYS C C 1
ATOM 4131 O O . LYS C 1 146 ? -11.528 1.567 -73.792 1.00 93.97 222 LYS C O 1
ATOM 4137 N N . LEU C 1 147 ? -10.879 2.072 -71.694 1.00 82.40 223 LEU C N 1
ATOM 4138 C CA . LEU C 1 147 ? -12.205 1.884 -71.116 1.00 83.41 223 LEU C CA 1
ATOM 4139 C C . LEU C 1 147 ? -13.190 2.904 -71.677 1.00 82.59 223 LEU C C 1
ATOM 4140 O O . LEU C 1 147 ? -14.363 2.594 -71.890 1.00 78.50 223 LEU C O 1
ATOM 4145 N N . ALA C 1 148 ? -12.707 4.121 -71.917 1.00 78.08 224 ALA C N 1
ATOM 4146 C CA . ALA C 1 148 ? -13.543 5.183 -72.467 1.00 73.91 224 ALA C CA 1
ATOM 4147 C C . ALA C 1 148 ? -13.983 4.846 -73.887 1.00 75.02 224 ALA C C 1
ATOM 4148 O O . ALA C 1 148 ? -15.166 4.934 -74.213 1.00 76.67 224 ALA C O 1
ATOM 4150 N N . ARG C 1 149 ? -13.024 4.467 -74.727 1.00 76.96 225 ARG C N 1
ATOM 4151 C CA . ARG C 1 149 ? -13.323 4.064 -76.097 1.00 85.80 225 ARG C CA 1
ATOM 4152 C C . ARG C 1 149 ? -14.345 2.936 -76.102 1.00 94.08 225 ARG C C 1
ATOM 4153 O O . ARG C 1 149 ? -15.339 2.990 -76.823 1.00 99.20 225 ARG C O 1
ATOM 4161 N N . ALA C 1 150 ? -14.093 1.917 -75.287 1.00 100.29 226 ALA C N 1
ATOM 4162 C CA . ALA C 1 150 ? -15.004 0.785 -75.164 1.00 106.21 226 ALA C CA 1
ATOM 4163 C C . ALA C 1 150 ? -16.388 1.235 -74.703 1.00 107.78 226 ALA C C 1
ATOM 4164 O O . ALA C 1 150 ? -17.356 0.481 -74.793 1.00 113.70 226 ALA C O 1
ATOM 4166 N N . GLY C 1 151 ? -16.473 2.465 -74.208 1.00 102.06 227 GLY C N 1
ATOM 4167 C CA . GLY C 1 151 ? -17.741 3.035 -73.794 1.00 99.10 227 GLY C CA 1
ATOM 4168 C C . GLY C 1 151 ? -18.133 2.663 -72.378 1.00 98.76 227 GLY C C 1
ATOM 4169 O O . GLY C 1 151 ? -19.226 3.000 -71.922 1.00 100.52 227 GLY C O 1
ATOM 4170 N N . LYS C 1 152 ? -17.240 1.969 -71.679 1.00 97.33 228 LYS C N 1
ATOM 4171 C CA . LYS C 1 152 ? -17.505 1.551 -70.305 1.00 96.44 228 LYS C CA 1
ATOM 4172 C C . LYS C 1 152 ? -17.324 2.711 -69.323 1.00 92.86 228 LYS C C 1
ATOM 4173 O O . LYS C 1 152 ? -17.934 2.735 -68.255 1.00 91.87 228 LYS C O 1
ATOM 4179 N N . ILE C 1 153 ? -16.479 3.669 -69.690 1.00 87.48 229 ILE C N 1
ATOM 4180 C CA . ILE C 1 153 ? -16.382 4.928 -68.958 1.00 81.65 229 ILE C CA 1
ATOM 4181 C C . ILE C 1 153 ? -16.995 6.030 -69.810 1.00 82.57 229 ILE C C 1
ATOM 4182 O O . ILE C 1 153 ? -16.577 6.249 -70.946 1.00 87.23 229 ILE C O 1
ATOM 4187 N N . LYS C 1 154 ? -17.989 6.720 -69.264 1.00 80.72 230 LYS C N 1
ATOM 4188 C CA . LYS C 1 154 ? -18.701 7.737 -70.025 1.00 81.98 230 LYS C CA 1
ATOM 4189 C C . LYS C 1 154 ? -18.288 9.155 -69.633 1.00 77.97 230 LYS C C 1
ATOM 4190 O O . LYS C 1 154 ? -17.879 9.406 -68.496 1.00 75.71 230 LYS C O 1
ATOM 4196 N N . GLY C 1 155 ? -18.387 10.071 -70.592 1.00 76.27 231 GLY C N 1
ATOM 4197 C CA . GLY C 1 155 ? -18.039 11.464 -70.376 1.00 75.36 231 GLY C CA 1
ATOM 4198 C C . GLY C 1 155 ? -16.571 11.690 -70.060 1.00 70.01 231 GLY C C 1
ATOM 4199 O O . GLY C 1 155 ? -16.234 12.565 -69.267 1.00 64.03 231 GLY C O 1
ATOM 4200 N N . PHE C 1 156 ? -15.693 10.910 -70.684 1.00 70.22 232 PHE C N 1
ATOM 4201 C CA . PHE C 1 156 ? -14.263 11.019 -70.409 1.00 64.02 232 PHE C CA 1
ATOM 4202 C C . PHE C 1 156 ? -13.622 12.173 -71.179 1.00 54.03 232 PHE C C 1
ATOM 4203 O O . PHE C 1 156 ? -13.719 12.252 -72.401 1.00 55.64 232 PHE C O 1
ATOM 4211 N N . THR C 1 157 ? -12.972 13.065 -70.438 1.00 55.40 233 THR C N 1
ATOM 4212 C CA . THR C 1 157 ? -12.333 14.260 -70.987 1.00 48.74 233 THR C CA 1
ATOM 4213 C C . THR C 1 157 ? -11.506 13.977 -72.236 1.00 54.55 233 THR C C 1
ATOM 4214 O O . THR C 1 157 ? -10.579 13.173 -72.202 1.00 51.96 233 THR C O 1
ATOM 4218 N N . GLY C 1 158 ? -11.847 14.646 -73.334 1.00 53.21 234 GLY C N 1
ATOM 4219 C CA . GLY C 1 158 ? -11.116 14.494 -74.581 1.00 56.49 234 GLY C CA 1
ATOM 4220 C C . GLY C 1 158 ? -11.751 13.477 -75.510 1.00 64.18 234 GLY C C 1
ATOM 4221 O O . GLY C 1 158 ? -11.429 13.424 -76.693 1.00 69.27 234 GLY C O 1
ATOM 4222 N N . ILE C 1 159 ? -12.651 12.661 -74.969 1.00 68.49 235 ILE C N 1
ATOM 4223 C CA . ILE C 1 159 ? -13.345 11.651 -75.761 1.00 69.28 235 ILE C CA 1
ATOM 4224 C C . ILE C 1 159 ? -14.836 11.955 -75.853 1.00 71.46 235 ILE C C 1
ATOM 4225 O O . ILE C 1 159 ? -15.369 12.116 -76.949 1.00 68.74 235 ILE C O 1
ATOM 4230 N N . ASP C 1 160 ? -15.500 12.026 -74.700 1.00 69.06 236 ASP C N 1
ATOM 4231 C CA . ASP C 1 160 ? -16.930 12.332 -74.637 1.00 74.12 236 ASP C CA 1
ATOM 4232 C C . ASP C 1 160 ? -17.240 13.550 -73.762 1.00 74.04 236 ASP C C 1
ATOM 4233 O O . ASP C 1 160 ? -18.386 13.763 -73.365 1.00 81.92 236 ASP C O 1
ATOM 4238 N N . ASP C 1 161 ? -16.212 14.339 -73.467 1.00 66.82 237 ASP C N 1
ATOM 4239 C CA . ASP C 1 161 ? -16.358 15.580 -72.714 1.00 64.76 237 ASP C CA 1
ATOM 4240 C C . ASP C 1 161 ? -15.201 16.499 -73.100 1.00 62.18 237 ASP C C 1
ATOM 4241 O O . ASP C 1 161 ? -14.079 16.036 -73.288 1.00 62.21 237 ASP C O 1
ATOM 4246 N N . PRO C 1 162 ? -15.468 17.807 -73.220 1.00 61.59 238 PRO C N 1
ATOM 4247 C CA . PRO C 1 162 ? -14.487 18.727 -73.809 1.00 67.92 238 PRO C CA 1
ATOM 4248 C C . PRO C 1 162 ? -13.341 19.143 -72.883 1.00 63.03 238 PRO C C 1
ATOM 4249 O O . PRO C 1 162 ? -13.502 19.189 -71.660 1.00 59.65 238 PRO C O 1
ATOM 4253 N N . TYR C 1 163 ? -12.185 19.425 -73.479 1.00 56.19 239 TYR C N 1
ATOM 4254 C CA . TYR C 1 163 ? -11.107 20.103 -72.770 1.00 55.52 239 TYR C CA 1
ATOM 4255 C C . TYR C 1 163 ? -10.820 21.425 -73.472 1.00 54.65 239 TYR C C 1
ATOM 4256 O O . TYR C 1 163 ? -10.626 21.463 -74.683 1.00 50.26 239 TYR C O 1
ATOM 4265 N N . GLU C 1 164 ? -10.784 22.504 -72.702 1.00 49.30 240 GLU C N 1
ATOM 4266 C CA . GLU C 1 164 ? -10.620 23.840 -73.257 1.00 48.64 240 GLU C CA 1
ATOM 4267 C C . GLU C 1 164 ? -9.290 24.410 -72.792 1.00 43.69 240 GLU C C 1
ATOM 4268 O O . GLU C 1 164 ? -9.148 24.806 -71.631 1.00 42.72 240 GLU C O 1
ATOM 4274 N N . PRO C 1 165 ? -8.303 24.445 -73.698 1.00 44.35 241 PRO C N 1
ATOM 4275 C CA . PRO C 1 165 ? -6.955 24.916 -73.366 1.00 50.14 241 PRO C CA 1
ATOM 4276 C C . PRO C 1 165 ? -6.950 26.368 -72.913 1.00 44.75 241 PRO C C 1
ATOM 4277 O O . PRO C 1 165 ? -7.793 27.151 -73.368 1.00 49.26 241 PRO C O 1
ATOM 4281 N N . PRO C 1 166 ? -6.012 26.724 -72.022 1.00 38.86 242 PRO C N 1
ATOM 4282 C CA . PRO C 1 166 ? -5.827 28.109 -71.575 1.00 45.10 242 PRO C CA 1
ATOM 4283 C C . PRO C 1 166 ? -5.518 28.998 -72.778 1.00 49.07 242 PRO C C 1
ATOM 4284 O O . PRO C 1 166 ? -4.800 28.568 -73.674 1.00 52.62 242 PRO C O 1
ATOM 4288 N N . LEU C 1 167 ? -6.047 30.214 -72.799 1.00 51.09 243 LEU C N 1
ATOM 4289 C CA . LEU C 1 167 ? -5.802 31.113 -73.921 1.00 60.08 243 LEU C CA 1
ATOM 4290 C C . LEU C 1 167 ? -4.599 32.004 -73.651 1.00 61.07 243 LEU C C 1
ATOM 4291 O O . LEU C 1 167 ? -4.026 32.579 -74.573 1.00 58.92 243 LEU C O 1
ATOM 4296 N N . ASN C 1 168 ? -4.214 32.114 -72.383 1.00 54.47 244 ASN C N 1
ATOM 4297 C CA . ASN C 1 168 ? -3.192 33.076 -71.995 1.00 62.46 244 ASN C CA 1
ATOM 4298 C C . ASN C 1 168 ? -2.441 32.666 -70.732 1.00 52.24 244 ASN C C 1
ATOM 4299 O O . ASN C 1 168 ? -2.327 33.444 -69.785 1.00 58.01 244 ASN C O 1
ATOM 4304 N N . CYS C 1 169 ? -1.925 31.443 -70.719 1.00 46.05 245 CYS C N 1
ATOM 4305 C CA . CYS C 1 169 ? -1.308 30.914 -69.508 1.00 48.80 245 CYS C CA 1
ATOM 4306 C C . CYS C 1 169 ? 0.110 31.444 -69.319 1.00 47.84 245 CYS C C 1
ATOM 4307 O O . CYS C 1 169 ? 0.756 31.867 -70.280 1.00 44.70 245 CYS C O 1
ATOM 4310 N N . GLU C 1 170 ? 0.574 31.426 -68.073 1.00 45.36 246 GLU C N 1
ATOM 4311 C CA . GLU C 1 170 ? 1.910 31.896 -67.727 1.00 43.49 246 GLU C CA 1
ATOM 4312 C C . GLU C 1 170 ? 2.985 30.964 -68.278 1.00 42.01 246 GLU C C 1
ATOM 4313 O O . GLU C 1 170 ? 4.018 31.414 -68.779 1.00 44.49 246 GLU C O 1
ATOM 4319 N N . ILE C 1 171 ? 2.734 29.663 -68.188 1.00 40.22 247 ILE C N 1
ATOM 4320 C CA . ILE C 1 171 ? 3.715 28.665 -68.600 1.00 41.42 247 ILE C CA 1
ATOM 4321 C C . ILE C 1 171 ? 3.066 27.542 -69.407 1.00 42.54 247 ILE C C 1
ATOM 4322 O O . ILE C 1 171 ? 2.016 27.016 -69.028 1.00 44.59 247 ILE C O 1
ATOM 4327 N N . SER C 1 172 ? 3.692 27.194 -70.527 1.00 41.36 248 SER C N 1
ATOM 4328 C CA A SER C 1 172 ? 3.255 26.063 -71.335 0.53 39.39 248 SER C CA 1
ATOM 4329 C CA B SER C 1 172 ? 3.253 26.070 -71.346 0.47 39.79 248 SER C CA 1
ATOM 4330 C C . SER C 1 172 ? 4.376 25.035 -71.414 1.00 43.26 248 SER C C 1
ATOM 4331 O O . SER C 1 172 ? 5.509 25.362 -71.751 1.00 48.41 248 SER C O 1
ATOM 4336 N N . LEU C 1 173 ? 4.056 23.790 -71.084 1.00 46.07 249 LEU C N 1
ATOM 4337 C CA . LEU C 1 173 ? 5.055 22.731 -71.026 1.00 40.41 249 LEU C CA 1
ATOM 4338 C C . LEU C 1 173 ? 4.681 21.577 -71.946 1.00 50.05 249 LEU C C 1
ATOM 4339 O O . LEU C 1 173 ? 3.505 21.339 -72.214 1.00 50.21 249 LEU C O 1
ATOM 4344 N N . GLY C 1 174 ? 5.689 20.865 -72.438 1.00 46.79 250 GLY C N 1
ATOM 4345 C CA . GLY C 1 174 ? 5.451 19.643 -73.183 1.00 50.75 250 GLY C CA 1
ATOM 4346 C C . GLY C 1 174 ? 5.443 19.816 -74.686 1.00 48.22 250 GLY C C 1
ATOM 4347 O O . GLY C 1 174 ? 5.273 18.843 -75.415 1.00 65.19 250 GLY C O 1
ATOM 4348 N N . THR C 1 179 ? 10.269 16.404 -73.420 1.00 61.44 255 THR C N 1
ATOM 4349 C CA . THR C 1 179 ? 11.002 17.139 -72.394 1.00 60.71 255 THR C CA 1
ATOM 4350 C C . THR C 1 179 ? 10.730 16.514 -71.015 1.00 49.63 255 THR C C 1
ATOM 4351 O O . THR C 1 179 ? 9.593 16.192 -70.674 1.00 46.07 255 THR C O 1
ATOM 4355 N N . SER C 1 180 ? 11.784 16.318 -70.230 1.00 37.86 256 SER C N 1
ATOM 4356 C CA . SER C 1 180 ? 11.672 15.519 -69.014 1.00 35.75 256 SER C CA 1
ATOM 4357 C C . SER C 1 180 ? 10.952 16.253 -67.886 1.00 29.80 256 SER C C 1
ATOM 4358 O O . SER C 1 180 ? 10.910 17.485 -67.867 1.00 31.43 256 SER C O 1
ATOM 4361 N N . PRO C 1 181 ? 10.384 15.493 -66.934 1.00 31.98 257 PRO C N 1
ATOM 4362 C CA . PRO C 1 181 ? 9.767 16.086 -65.737 1.00 32.70 257 PRO C CA 1
ATOM 4363 C C . PRO C 1 181 ? 10.722 17.033 -65.020 1.00 36.63 257 PRO C C 1
ATOM 4364 O O . PRO C 1 181 ? 10.312 18.108 -64.588 1.00 29.76 257 PRO C O 1
ATOM 4368 N N . ILE C 1 182 ? 11.990 16.646 -64.907 1.00 29.94 258 ILE C N 1
ATOM 4369 C CA . ILE C 1 182 ? 12.945 17.471 -64.181 1.00 33.16 258 ILE C CA 1
ATOM 4370 C C . ILE C 1 182 ? 13.214 18.773 -64.922 1.00 28.31 258 ILE C C 1
ATOM 4371 O O . ILE C 1 182 ? 13.305 19.840 -64.304 1.00 30.41 258 ILE C O 1
ATOM 4376 N N . GLU C 1 183 ? 13.343 18.696 -66.246 1.00 28.79 259 GLU C N 1
ATOM 4377 C CA . GLU C 1 183 ? 13.602 19.909 -67.006 1.00 32.38 259 GLU C CA 1
ATOM 4378 C C . GLU C 1 183 ? 12.387 20.837 -66.963 1.00 34.74 259 GLU C C 1
ATOM 4379 O O . GLU C 1 183 ? 12.535 22.053 -66.859 1.00 30.82 259 GLU C O 1
ATOM 4385 N N . MET C 1 184 ? 11.188 20.263 -67.036 1.00 33.06 260 MET C N 1
ATOM 4386 C CA . MET C 1 184 ? 9.974 21.067 -66.938 1.00 35.16 260 MET C CA 1
ATOM 4387 C C . MET C 1 184 ? 9.884 21.746 -65.583 1.00 34.12 260 MET C C 1
ATOM 4388 O O . MET C 1 184 ? 9.536 22.922 -65.504 1.00 35.37 260 MET C O 1
ATOM 4393 N N . ALA C 1 185 ? 10.205 21.013 -64.518 1.00 33.15 261 ALA C N 1
ATOM 4394 C CA . ALA C 1 185 ? 10.204 21.599 -63.182 1.00 30.81 261 ALA C CA 1
ATOM 4395 C C . ALA C 1 185 ? 11.234 22.723 -63.093 1.00 33.45 261 ALA C C 1
ATOM 4396 O O . ALA C 1 185 ? 10.970 23.754 -62.480 1.00 32.39 261 ALA C O 1
ATOM 4398 N N . GLU C 1 186 ? 12.401 22.540 -63.714 1.00 29.05 262 GLU C N 1
ATOM 4399 C CA . GLU C 1 186 ? 13.401 23.602 -63.683 1.00 30.83 262 GLU C CA 1
ATOM 4400 C C . GLU C 1 186 ? 12.834 24.866 -64.312 1.00 30.84 262 GLU C C 1
ATOM 4401 O O . GLU C 1 186 ? 13.084 25.967 -63.831 1.00 36.38 262 GLU C O 1
ATOM 4407 N N . LYS C 1 187 ? 12.068 24.699 -65.385 1.00 34.22 263 LYS C N 1
ATOM 4408 C CA . LYS C 1 187 ? 11.462 25.835 -66.073 1.00 37.61 263 LYS C CA 1
ATOM 4409 C C . LYS C 1 187 ? 10.492 26.582 -65.167 1.00 37.35 263 LYS C C 1
ATOM 4410 O O . LYS C 1 187 ? 10.489 27.810 -65.129 1.00 35.89 263 LYS C O 1
ATOM 4416 N N . VAL C 1 188 ? 9.666 25.835 -64.440 1.00 35.30 264 VAL C N 1
ATOM 4417 C CA . VAL C 1 188 ? 8.737 26.448 -63.501 1.00 33.16 264 VAL C CA 1
ATOM 4418 C C . VAL C 1 188 ? 9.476 27.133 -62.347 1.00 36.24 264 VAL C C 1
ATOM 4419 O O . VAL C 1 188 ? 9.163 28.263 -61.992 1.00 34.62 264 VAL C O 1
ATOM 4423 N N . VAL C 1 189 ? 10.468 26.462 -61.775 1.00 33.12 265 VAL C N 1
ATOM 4424 C CA . VAL C 1 189 ? 11.228 27.050 -60.665 1.00 34.91 265 VAL C CA 1
ATOM 4425 C C . VAL C 1 189 ? 11.938 28.329 -61.110 1.00 39.58 265 VAL C C 1
ATOM 4426 O O . VAL C 1 189 ? 11.940 29.334 -60.393 1.00 38.99 265 VAL C O 1
ATOM 4430 N N . GLY C 1 190 ? 12.537 28.291 -62.298 1.00 36.93 266 GLY C N 1
ATOM 4431 C CA . GLY C 1 190 ? 13.199 29.459 -62.843 1.00 37.82 266 GLY C CA 1
ATOM 4432 C C . GLY C 1 190 ? 12.246 30.634 -62.950 1.00 39.04 266 GLY C C 1
ATOM 4433 O O . GLY C 1 190 ? 12.603 31.765 -62.629 1.00 39.54 266 GLY C O 1
ATOM 4434 N N . TYR C 1 191 ? 11.027 30.359 -63.402 1.00 35.69 267 TYR C N 1
ATOM 4435 C CA . TYR C 1 191 ? 9.990 31.382 -63.530 1.00 41.36 267 TYR C CA 1
ATOM 4436 C C . TYR C 1 191 ? 9.588 31.961 -62.174 1.00 43.23 267 TYR C C 1
ATOM 4437 O O . TYR C 1 191 ? 9.391 33.171 -62.027 1.00 38.22 267 TYR C O 1
ATOM 4446 N N . LEU C 1 192 ? 9.434 31.084 -61.194 1.00 36.21 268 LEU C N 1
ATOM 4447 C CA . LEU C 1 192 ? 9.095 31.507 -59.839 1.00 37.80 268 LEU C CA 1
ATOM 4448 C C . LEU C 1 192 ? 10.221 32.350 -59.256 1.00 43.03 268 LEU C C 1
ATOM 4449 O O . LEU C 1 192 ? 9.979 33.397 -58.656 1.00 40.88 268 LEU C O 1
ATOM 4454 N N . ASP C 1 193 ? 11.454 31.885 -59.438 1.00 40.59 269 ASP C N 1
ATOM 4455 C CA . ASP C 1 193 ? 12.623 32.606 -58.943 1.00 42.53 269 ASP C CA 1
ATOM 4456 C C . ASP C 1 193 ? 12.715 34.000 -59.558 1.00 49.39 269 ASP C C 1
ATOM 4457 O O . ASP C 1 193 ? 12.949 34.983 -58.851 1.00 48.47 269 ASP C O 1
ATOM 4462 N N . ASN C 1 194 ? 12.527 34.081 -60.875 1.00 42.84 270 ASN C N 1
ATOM 4463 C CA A ASN C 1 194 ? 12.580 35.359 -61.578 0.56 44.53 270 ASN C CA 1
ATOM 4464 C CA B ASN C 1 194 ? 12.579 35.357 -61.581 0.44 44.77 270 ASN C CA 1
ATOM 4465 C C . ASN C 1 194 ? 11.522 36.343 -61.092 1.00 47.24 270 ASN C C 1
ATOM 4466 O O . ASN C 1 194 ? 11.770 37.545 -61.019 1.00 48.39 270 ASN C O 1
ATOM 4475 N N . LYS C 1 195 ? 10.342 35.826 -60.761 1.00 44.44 271 LYS C N 1
ATOM 4476 C CA . LYS C 1 195 ? 9.247 36.655 -60.259 1.00 44.09 271 LYS C CA 1
ATOM 4477 C C . LYS C 1 195 ? 9.414 37.017 -58.778 1.00 48.16 271 LYS C C 1
ATOM 4478 O O . LYS C 1 195 ? 8.641 37.809 -58.232 1.00 47.90 271 LYS C O 1
ATOM 4484 N N . GLY C 1 196 ? 10.421 36.434 -58.132 1.00 44.68 272 GLY C N 1
ATOM 4485 C CA . GLY C 1 196 ? 10.711 36.729 -56.739 1.00 45.96 272 GLY C CA 1
ATOM 4486 C C . GLY C 1 196 ? 9.871 35.964 -55.725 1.00 49.11 272 GLY C C 1
ATOM 4487 O O . GLY C 1 196 ? 9.780 36.358 -54.560 1.00 44.88 272 GLY C O 1
ATOM 4488 N N . TYR C 1 197 ? 9.261 34.864 -56.154 1.00 40.77 273 TYR C N 1
ATOM 4489 C CA . TYR C 1 197 ? 8.390 34.097 -55.265 1.00 40.04 273 TYR C CA 1
ATOM 4490 C C . TYR C 1 197 ? 9.141 33.146 -54.335 1.00 42.39 273 TYR C C 1
ATOM 4491 O O . TYR C 1 197 ? 8.538 32.539 -53.452 1.00 36.40 273 TYR C O 1
ATOM 4500 N N . LEU C 1 198 ? 10.454 33.025 -54.523 1.00 36.22 274 LEU C N 1
ATOM 4501 C CA . LEU C 1 198 ? 11.236 32.073 -53.738 1.00 34.02 274 LEU C CA 1
ATOM 4502 C C . LEU C 1 198 ? 12.023 32.742 -52.606 1.00 38.16 274 LEU C C 1
ATOM 4503 O O . LEU C 1 198 ? 12.956 32.158 -52.052 1.00 37.42 274 LEU C O 1
ATOM 4508 N N . GLN C 1 199 ? 11.629 33.965 -52.266 1.00 39.72 275 GLN C N 1
ATOM 4509 C CA . GLN C 1 199 ? 12.170 34.667 -51.108 1.00 38.99 275 GLN C CA 1
ATOM 4510 C C . GLN C 1 199 ? 11.073 35.562 -50.554 1.00 38.47 275 GLN C C 1
ATOM 4511 O O . GLN C 1 199 ? 10.186 35.971 -51.291 1.00 40.82 275 GLN C O 1
ATOM 4517 N N . ALA C 1 200 ? 11.136 35.877 -49.263 1.00 37.35 276 ALA C N 1
ATOM 4518 C CA . ALA C 1 200 ? 10.111 36.715 -48.641 1.00 38.39 276 ALA C CA 1
ATOM 4519 C C . ALA C 1 200 ? 10.074 38.105 -49.271 1.00 47.64 276 ALA C C 1
ATOM 4520 O O . ALA C 1 200 ? 9.006 38.701 -49.429 1.00 48.53 276 ALA C O 1
#

Foldseek 3Di:
DPQFLVNLCQVQFFAQAEEEEAEAQQLCLVVLVVLLCVVLVVVSAAAEEAELVVCCVPVVVVADVDPVSLLVSLQVVLVVSQVRRRSRHHYYYRYNSQDQVSVVVSVVVDDPPRYAYEYSPDDPVVSCVPCVPVVVVCDVVVVDAQHYPRHDDGDTHPDGNYYDNPDPDDDSNNVSVVVVVVSVVSGRNGD/DDDDDDDPCFLVNLCQVQFFAFAEEEEAAAAQLCQVVLVVLLCVVLVVVSAAEEEAELVVCCVPVVVVADPPPVSLLVSLQVVLVVSQVRRRSRHHYYYRYNSQDQVSVVVSVVVDDPPRYAYEYSPDDPVNSLVPCVVCVNVCVVVVNDAQHYPRHDDRHTHPDGNYYAQPDDDRDSNRVSVVVVVVCVVVVRNGD/DPQWLVNLCQVQFFAFAEEEEAAAQQLCQVVLVVLLCVVLVVVSAAEEEAELVVCCVDVVVVADPDPVRLLVSLVVVLVVSVVRRRSRHHYYYRYNSQDQVSVVVSCVVDDPPRYAYEYSPDDPVRSLVPCVVCVNVCVVVVVDACHEPRHDDGDDHPDGNYYDHPDSNRSSVVVVVVSVVSPRNGD

Radius of gyration: 28.81 Å; Cα contacts (8 Å, |Δi|>4): 1095; chains: 3; bounding box: 62×64×85 Å